Protein AF-0000000077125081 (afdb_homodimer)

Foldseek 3Di:
DVLLVLLLVLLQPPPDAFEEEELCLLDPLSLVLQQVLLVVVSHAYEYEAAAPVSVVVRPNPSVHHYDHLVPDDQLVLLVLLCVLCVVVPDDSVNSVVQCSRSLLVSLSCCLVVVGFEYEDELPDDPCSNVVSLCSRQNFDVLADKAWKKWWDDDPAIAMFPRAPDFAADFLSNLLRRQVQVCCCVCVLSVDFQAEAEAEDPAFPPNDDDDLQVRSVSSVVVNVVDDDDPRYHYDDDHHQCLQAPVVNVCVRPVVPPRDHHHRYYYYRGNVCRNVVVVCCVPPVPIDIAFRFITRTNGGYGYDYSPDGSVNSNSVSSSNSSRSVD/DVLLVLLLVLLQVPPDAFEEEELCLLDPLSLVLQQVLLVVVSHAYEYEAAAPVSVVVRPPPSVHHYDHLVPDDQLVLLVLLCVLCVVVPDDSVNSVVVCSRSLLVSLSCCLVVVGFEYEDELPDDPCVNVVSLCSRQNFDVLADKAWKKWWDDDPAIAMFPRAPDFAADFLSNLLRRQVQVCCCVCVLSVDFQAEAEAEDPAFPPNDDDDLQVRSVSSVVVNVVDDDDPRYDYDDDHHQCLQADVVNVCVRPVVPPRDHHHRYYYYRGNVCRNVVVVCCVPPVPIDIAFRFMTRTNGGYGYDYSPDGSVNSNSVVSSNSSRSVD

Secondary structure (DSSP, 8-state):
-HHHHHHHHHHHTSSS--EEEES-TTSHHHHHHHHHHHHHTSSEEEEEESSHHHHHTS--TT--EEEEGGGS--HHHHHHHHHHHGGGT--HHHHHHHHTSHHHHHHHHHHTTSSSEEEEESSS-HHHHHHHHHHHT-BPTT---EEEEEEEETTEEEEEESSSS-SS--HHHHHHHHHHHHIIIIIIS---SEEEEEE-S-STTSS-SHHHHHHHHHHHHHHTSPP-TTEEEEEEE-HHHHH-HHHHHHH-TT---SS---EEE-SSHHHHHHHHHHHHHTS-PEEEEEEEESBSS-EEEE-TT--HHHHHHHHHHHHHGGG-/-HHHHHHHHHHHTSSS--EEEES-TTSHHHHHHHHHHHHHTSSEEEEEESSHHHHHTS--TT--EEEEGGGS--HHHHHHHHHHHGGGT--HHHHHHHHTSHHHHHHHHHHTTSSSEEEEESSS-HHHHHHHHHHHT-BPTT---EEEEEEEETTEEEEEE-SSS-SS--HHHHHHHHHHHHIIIIIIS---SEEEEEE-S-STTSS-SHHHHHHHHHHHHHHTSPP-TTEEEEEEE-HHHHH-HHHHHHH-TT---SS---EEE-SSHHHHHHHHHHHHHTS-PEEEEEEEESBSS-EEEE-TT--HHHHHHHHHHHHHGGG-

InterPro domains:
  IPR002505 Phosphate acetyl/butaryl transferase [PF01515] (3-319)
  IPR012147 Phosphate acetyl/butyryltransferase [PIRSF000428] (3-323)
  IPR042112 Phosphate acetyltransferase, domain 2 [G3DSA:3.40.50.10750] (139-297)
  IPR042113 Phosphate acetyltransferase, domain 1 [G3DSA:3.40.50.10950] (17-321)
  IPR050500 Phosphate Acetyltransferase/Butyryltransferase [PTHR43356] (6-323)

pLDDT: mean 96.45, std 3.6, range [67.06, 99.0]

Solvent-accessible surface area (backbone atoms only — not comparable to full-atom values): 32937 Å² total; per-residue (Å²): 109,75,63,57,54,50,42,50,53,53,35,60,64,39,97,59,70,44,33,36,28,35,25,48,40,76,36,68,56,50,45,51,26,47,40,50,44,38,65,69,63,52,40,43,46,35,33,30,24,65,35,70,69,47,47,69,70,50,85,63,84,59,68,63,45,70,45,40,50,78,81,49,87,55,60,71,46,13,51,50,47,20,70,67,30,38,93,77,68,46,44,63,70,55,19,47,55,44,38,66,34,43,55,34,32,33,31,43,41,27,66,72,65,77,28,48,14,27,41,32,39,45,83,46,50,62,67,57,38,47,50,29,36,51,67,60,45,25,51,27,90,95,48,53,64,36,26,36,32,41,32,35,43,94,94,44,70,35,35,41,24,30,42,75,63,48,59,70,54,49,32,69,52,44,21,39,50,52,50,45,50,50,46,43,41,39,71,56,68,61,45,67,80,38,29,35,30,34,34,34,70,21,34,71,71,73,48,80,52,70,70,50,52,32,38,38,50,10,42,58,54,35,68,74,43,93,81,53,96,47,48,47,76,50,47,30,26,24,54,55,40,40,58,31,68,73,51,18,51,70,58,34,64,85,62,77,72,82,72,50,44,36,31,41,36,42,66,25,19,49,31,18,29,39,35,56,36,44,36,38,76,58,40,58,27,48,78,50,65,55,37,53,41,33,46,56,52,33,53,33,55,42,51,65,78,60,48,48,66,53,53,44,51,48,50,44,52,39,48,39,48,48,79,109,110,74,64,57,53,51,40,49,53,53,34,59,63,39,96,59,68,45,34,34,28,34,26,50,39,75,36,66,57,50,46,52,26,48,42,51,44,40,69,69,63,51,40,43,46,35,34,29,22,67,35,69,68,48,48,68,71,50,86,63,83,66,67,65,47,71,46,40,49,76,81,49,87,54,60,68,47,14,50,51,47,21,69,67,31,39,91,75,67,45,43,61,70,54,19,48,56,46,39,66,34,42,56,34,32,33,30,42,41,28,67,71,66,76,30,48,16,26,42,32,38,44,83,48,52,63,68,57,40,46,51,31,37,51,67,59,46,24,50,27,90,93,48,52,65,37,26,36,32,41,33,36,43,93,93,43,70,34,34,40,26,30,41,74,63,47,59,70,53,50,31,69,51,44,20,39,51,52,49,46,51,50,46,45,42,39,70,56,68,60,45,66,80,39,29,34,31,34,34,34,69,22,34,70,71,72,47,80,52,70,69,50,51,31,38,37,49,8,42,58,53,36,69,74,44,92,79,54,97,47,48,47,75,48,46,29,28,25,55,56,40,39,57,29,67,73,50,18,50,71,57,32,61,85,61,75,74,81,74,50,45,37,31,42,34,40,68,26,19,50,30,19,30,40,36,55,36,43,37,37,75,58,41,59,27,48,76,52,68,55,38,54,43,32,46,57,51,34,52,34,54,40,52,65,78,59,50,50,66,54,53,44,50,50,49,45,52,36,50,39,49,49,78,109

Radius of gyration: 28.59 Å; Cα contacts (8 Å, |Δi|>4): 1425; chains: 2; bounding box: 49×90×66 Å

Structure (mmCIF, N/CA/C/O backbone):
data_AF-0000000077125081-model_v1
#
loop_
_entity.id
_entity.type
_entity.pdbx_description
1 polymer Phosphotransacetylase
#
loop_
_atom_site.group_PDB
_atom_site.id
_atom_site.type_symbol
_atom_site.label_atom_id
_atom_site.label_alt_id
_atom_site.label_comp_id
_atom_site.label_asym_id
_atom_site.label_entity_id
_atom_site.label_seq_id
_atom_site.pdbx_PDB_ins_code
_atom_site.Cartn_x
_atom_site.Cartn_y
_atom_site.Cartn_z
_atom_site.occupancy
_atom_site.B_iso_or_equiv
_atom_site.auth_seq_id
_atom_site.auth_comp_id
_atom_site.auth_asym_id
_atom_site.auth_atom_id
_atom_site.pdbx_PDB_model_num
ATOM 1 N N . MET A 1 1 ? -0.798 -8.477 -24.281 1 67.88 1 MET A N 1
ATOM 2 C CA . MET A 1 1 ? 0.284 -8.148 -23.359 1 67.88 1 MET A CA 1
ATOM 3 C C . MET A 1 1 ? 1.618 -8.68 -23.875 1 67.88 1 MET A C 1
ATOM 5 O O . MET A 1 1 ? 1.716 -9.836 -24.281 1 67.88 1 MET A O 1
ATOM 9 N N . LYS A 1 2 ? 2.584 -7.832 -23.938 1 82.75 2 LYS A N 1
ATOM 10 C CA . LYS A 1 2 ? 3.891 -8.133 -24.516 1 82.75 2 LYS A CA 1
ATOM 11 C C . LYS A 1 2 ? 4.574 -9.281 -23.766 1 82.75 2 LYS A C 1
ATOM 13 O O . LYS A 1 2 ? 5.152 -10.172 -24.375 1 82.75 2 LYS A O 1
ATOM 18 N N . ILE A 1 3 ? 4.281 -9.398 -22.516 1 90.31 3 ILE A N 1
ATOM 19 C CA . ILE A 1 3 ? 5.012 -10.375 -21.719 1 90.31 3 ILE A CA 1
ATOM 20 C C . ILE A 1 3 ? 4.461 -11.773 -21.984 1 90.31 3 ILE A C 1
ATOM 22 O O . ILE A 1 3 ? 5.215 -12.75 -22.016 1 90.31 3 ILE A O 1
ATOM 26 N N . ILE A 1 4 ? 3.184 -11.867 -22.203 1 92.44 4 ILE A N 1
ATOM 27 C CA . ILE A 1 4 ? 2.588 -13.18 -22.438 1 92.44 4 ILE A CA 1
ATOM 28 C C . ILE A 1 4 ? 3.039 -13.727 -23.781 1 92.44 4 ILE A C 1
ATOM 30 O O . ILE A 1 4 ? 3.25 -14.93 -23.938 1 92.44 4 ILE A O 1
ATOM 34 N N . GLN A 1 5 ? 3.207 -12.797 -24.688 1 93.81 5 GLN A N 1
ATOM 35 C CA . GLN A 1 5 ? 3.721 -13.227 -25.984 1 93.81 5 GLN A CA 1
ATOM 36 C C . GLN A 1 5 ? 5.141 -13.766 -25.875 1 93.81 5 GLN A C 1
ATOM 38 O O . GLN A 1 5 ? 5.48 -14.773 -26.484 1 93.81 5 GLN A O 1
ATOM 43 N N . ASN A 1 6 ? 5.867 -13.07 -25.125 1 94.5 6 ASN A N 1
ATOM 44 C CA . ASN A 1 6 ? 7.227 -13.547 -24.875 1 94.5 6 ASN A CA 1
ATOM 45 C C . ASN A 1 6 ? 7.23 -14.891 -24.156 1 94.5 6 ASN A C 1
ATOM 47 O O . ASN A 1 6 ? 8.047 -15.758 -24.453 1 94.5 6 ASN A O 1
ATOM 51 N N . ILE A 1 7 ? 6.348 -15.031 -23.234 1 96 7 ILE A N 1
ATOM 52 C CA . ILE A 1 7 ? 6.238 -16.266 -22.469 1 96 7 ILE A CA 1
ATOM 53 C C . ILE A 1 7 ? 5.859 -17.422 -23.406 1 96 7 ILE A C 1
ATOM 55 O O . ILE A 1 7 ? 6.438 -18.5 -23.328 1 96 7 ILE A O 1
ATOM 59 N N . LYS A 1 8 ? 4.945 -17.172 -24.297 1 96.06 8 LYS A N 1
ATOM 60 C CA . LYS A 1 8 ? 4.551 -18.188 -25.266 1 96.06 8 LYS A CA 1
ATOM 61 C C . LYS A 1 8 ? 5.734 -18.609 -26.125 1 96.06 8 LYS A C 1
ATOM 63 O O . LYS A 1 8 ? 5.91 -19.797 -26.406 1 96.06 8 LYS A O 1
ATOM 68 N N . LYS A 1 9 ? 6.48 -17.609 -26.5 1 96.06 9 LYS A N 1
ATOM 69 C CA . LYS A 1 9 ? 7.676 -17.906 -27.281 1 96.06 9 LYS A CA 1
ATOM 70 C C . LYS A 1 9 ? 8.656 -18.781 -26.5 1 96.06 9 LYS A C 1
ATOM 72 O O . LYS A 1 9 ? 9.219 -19.734 -27.031 1 96.06 9 LYS A O 1
ATOM 77 N N . ASP A 1 10 ? 8.844 -18.438 -25.266 1 96.19 10 ASP A N 1
ATOM 78 C CA . ASP A 1 10 ? 9.75 -19.188 -24.406 1 96.19 10 ASP A CA 1
ATOM 79 C C . ASP A 1 10 ? 9.234 -20.609 -24.172 1 96.19 10 ASP A C 1
ATOM 81 O O . ASP A 1 10 ? 10.016 -21.562 -24.125 1 96.19 10 ASP A O 1
ATOM 85 N N . VAL A 1 11 ? 7.945 -20.75 -23.984 1 96.88 11 VAL A N 1
ATOM 86 C CA . VAL A 1 11 ? 7.332 -22.062 -23.797 1 96.88 11 VAL A CA 1
ATOM 87 C C . VAL A 1 11 ? 7.57 -22.922 -25.047 1 96.88 11 VAL A C 1
ATOM 89 O O . VAL A 1 11 ? 7.883 -24.109 -24.938 1 96.88 11 VAL A O 1
ATOM 92 N N . SER A 1 12 ? 7.434 -22.281 -26.188 1 95.38 12 SER A N 1
ATOM 93 C CA . SER A 1 12 ? 7.629 -23 -27.453 1 95.38 12 SER A CA 1
ATOM 94 C C . SER A 1 12 ? 9.07 -23.469 -27.594 1 95.38 12 SER A C 1
ATOM 96 O O . SER A 1 12 ? 9.352 -24.406 -28.359 1 95.38 12 SER A O 1
ATOM 98 N N . SER A 1 13 ? 9.875 -22.828 -26.875 1 94.62 13 SER A N 1
ATOM 99 C CA . SER A 1 13 ? 11.297 -23.141 -26.984 1 94.62 13 SER A CA 1
ATOM 100 C C . SER A 1 13 ? 11.742 -24.125 -25.922 1 94.62 13 SER A C 1
ATOM 102 O O . SER A 1 13 ? 12.93 -24.422 -25.797 1 94.62 13 SER A O 1
ATOM 104 N N . LEU A 1 14 ? 10.648 -24.469 -25.344 1 92 14 LEU A N 1
ATOM 105 C CA . LEU A 1 14 ? 10.969 -25.516 -24.375 1 92 14 LEU A CA 1
ATOM 106 C C . LEU A 1 14 ? 11.328 -26.812 -25.078 1 92 14 LEU A C 1
ATOM 108 O O . LEU A 1 14 ? 10.812 -27.109 -26.172 1 92 14 LEU A O 1
ATOM 112 N N . GLY A 1 15 ? 12.336 -27.547 -24.828 1 92.44 15 GLY A N 1
ATOM 113 C CA . GLY A 1 15 ? 12.75 -28.828 -25.375 1 92.44 15 GLY A CA 1
ATOM 114 C C . GLY A 1 15 ? 11.734 -29.938 -25.156 1 92.44 15 GLY A C 1
ATOM 115 O O . GLY A 1 15 ? 11.953 -31.078 -25.547 1 92.44 15 GLY A O 1
ATOM 116 N N . TYR A 1 16 ? 10.586 -29.656 -24.562 1 93.62 16 TYR A N 1
ATOM 117 C CA . TYR A 1 16 ? 9.469 -30.562 -24.297 1 93.62 16 TYR A CA 1
ATOM 118 C C . TYR A 1 16 ? 8.156 -29.797 -24.25 1 93.62 16 TYR A C 1
ATOM 120 O O . TYR A 1 16 ? 8.148 -28.562 -24.219 1 93.62 16 TYR A O 1
ATOM 128 N N . LYS A 1 17 ? 7.035 -30.453 -24.375 1 96.25 17 LYS A N 1
ATOM 129 C CA . LYS A 1 17 ? 5.703 -29.859 -24.281 1 96.25 17 LYS A CA 1
ATOM 130 C C . LYS A 1 17 ? 5.059 -30.172 -22.938 1 96.25 17 LYS A C 1
ATOM 132 O O . LYS A 1 17 ? 4.598 -31.281 -22.703 1 96.25 17 LYS A O 1
ATOM 137 N N . PRO A 1 18 ? 4.949 -29.172 -22.031 1 96.81 18 PRO A N 1
ATOM 138 C CA . PRO A 1 18 ? 4.387 -29.453 -20.703 1 96.81 18 PRO A CA 1
ATOM 139 C C . PRO A 1 18 ? 2.883 -29.719 -20.75 1 96.81 18 PRO A C 1
ATOM 141 O O . PRO A 1 18 ? 2.17 -29.141 -21.562 1 96.81 18 PRO A O 1
ATOM 144 N N . THR A 1 19 ? 2.461 -30.578 -19.859 1 97.94 19 THR A N 1
ATOM 145 C CA . THR A 1 19 ? 1.035 -30.797 -19.656 1 97.94 19 THR A CA 1
ATOM 146 C C . THR A 1 19 ? 0.557 -30.125 -18.375 1 97.94 19 THR A C 1
ATOM 148 O O . THR A 1 19 ? 1.103 -30.375 -17.297 1 97.94 19 THR A O 1
ATOM 151 N N . ILE A 1 20 ? -0.449 -29.281 -18.484 1 98.56 20 ILE A N 1
ATOM 152 C CA . ILE A 1 20 ? -1.004 -28.547 -17.359 1 98.56 20 ILE A CA 1
ATOM 153 C C . ILE A 1 20 ? -2.375 -29.125 -17 1 98.56 20 ILE A C 1
ATOM 155 O O . ILE A 1 20 ? -3.234 -29.281 -17.875 1 98.56 20 ILE A O 1
ATOM 159 N N . VAL A 1 21 ? -2.627 -29.344 -15.734 1 98.88 21 VAL A N 1
ATOM 160 C CA . VAL A 1 21 ? -3.895 -29.891 -15.258 1 98.88 21 VAL A CA 1
ATOM 161 C C . VAL A 1 21 ? -4.848 -28.75 -14.906 1 98.88 21 VAL A C 1
ATOM 163 O O . VAL A 1 21 ? -4.469 -27.812 -14.195 1 98.88 21 VAL A O 1
ATOM 166 N N . TYR A 1 22 ? -5.988 -28.797 -15.422 1 98.75 22 TYR A N 1
ATOM 167 C CA . TYR A 1 22 ? -7.07 -27.891 -15.047 1 98.75 22 TYR A CA 1
ATOM 168 C C . TYR A 1 22 ? -8.031 -28.562 -14.078 1 98.75 22 TYR A C 1
ATOM 170 O O . TYR A 1 22 ? -8.719 -29.531 -14.445 1 98.75 22 TYR A O 1
ATOM 178 N N . ALA A 1 23 ? -8.18 -28.031 -12.898 1 98.62 23 ALA A N 1
ATOM 179 C CA . ALA A 1 23 ? -8.836 -28.75 -11.805 1 98.62 23 ALA A CA 1
ATOM 180 C C . ALA A 1 23 ? -10.359 -28.656 -11.922 1 98.62 23 ALA A C 1
ATOM 182 O O . ALA A 1 23 ? -11.078 -29.469 -11.359 1 98.62 23 ALA A O 1
ATOM 183 N N . GLU A 1 24 ? -10.852 -27.672 -12.688 1 98.62 24 GLU A N 1
ATOM 184 C CA . GLU A 1 24 ? -12.258 -27.297 -12.562 1 98.62 24 GLU A CA 1
ATOM 185 C C . GLU A 1 24 ? -12.984 -27.422 -13.898 1 98.62 24 GLU A C 1
ATOM 187 O O . GLU A 1 24 ? -13.594 -26.453 -14.375 1 98.62 24 GLU A O 1
ATOM 192 N N . GLY A 1 25 ? -13.148 -28.625 -14.359 1 98.38 25 GLY A N 1
ATOM 193 C CA . GLY A 1 25 ? -13.641 -28.922 -15.695 1 98.38 25 GLY A CA 1
ATOM 194 C C . GLY A 1 25 ? -15.109 -28.594 -15.867 1 98.38 25 GLY A C 1
ATOM 195 O O . GLY A 1 25 ? -15.609 -28.531 -17 1 98.38 25 GLY A O 1
ATOM 196 N N . TRP A 1 26 ? -15.836 -28.391 -14.836 1 98 26 TRP A N 1
ATOM 197 C CA . TRP A 1 26 ? -17.266 -28.109 -14.93 1 98 26 TRP A CA 1
ATOM 198 C C . TRP A 1 26 ? -17.5 -26.625 -15.195 1 98 26 TRP A C 1
ATOM 200 O O . TRP A 1 26 ? -18.625 -26.219 -15.492 1 98 26 TRP A O 1
ATOM 210 N N . ASN A 1 27 ? -16.484 -25.844 -15.164 1 97.88 27 ASN A N 1
ATOM 211 C CA . ASN A 1 27 ? -16.578 -24.422 -15.453 1 97.88 27 ASN A CA 1
ATOM 212 C C . ASN A 1 27 ? -16.422 -24.125 -16.938 1 97.88 27 ASN A C 1
ATOM 214 O O . ASN A 1 27 ? -15.445 -24.547 -17.562 1 97.88 27 ASN A O 1
ATOM 218 N N . LYS A 1 28 ? -17.281 -23.281 -17.469 1 97.62 28 LYS A N 1
ATOM 219 C CA . LYS A 1 28 ? -17.312 -23.031 -18.906 1 97.62 28 LYS A CA 1
ATOM 220 C C . LYS A 1 28 ? -16.062 -22.266 -19.359 1 97.62 28 LYS A C 1
ATOM 222 O O . LYS A 1 28 ? -15.555 -22.5 -20.453 1 97.62 28 LYS A O 1
ATOM 227 N N . THR A 1 29 ? -15.633 -21.375 -18.562 1 97.62 29 THR A N 1
ATOM 228 C CA . THR A 1 29 ? -14.43 -20.609 -18.906 1 97.62 29 THR A CA 1
ATOM 229 C C . THR A 1 29 ? -13.211 -21.516 -18.953 1 97.62 29 THR A C 1
ATOM 231 O O . THR A 1 29 ? -12.352 -21.375 -19.828 1 97.62 29 THR A O 1
ATOM 234 N N . ILE A 1 30 ? -13.18 -22.453 -18.047 1 98.25 30 ILE A N 1
ATOM 235 C CA . ILE A 1 30 ? -12.086 -23.422 -18 1 98.25 30 ILE A CA 1
ATOM 236 C C . ILE A 1 30 ? -12.125 -24.297 -19.266 1 98.25 30 ILE A C 1
ATOM 238 O O . ILE A 1 30 ? -11.086 -24.562 -19.859 1 98.25 30 ILE A O 1
ATOM 242 N N . GLN A 1 31 ? -13.289 -24.688 -19.625 1 98.44 31 GLN A N 1
ATOM 243 C CA . GLN A 1 31 ? -13.461 -25.5 -20.828 1 98.44 31 GLN A CA 1
ATOM 244 C C . GLN A 1 31 ? -13 -24.766 -22.078 1 98.44 31 GLN A C 1
ATOM 246 O O . GLN A 1 31 ? -12.289 -25.312 -22.906 1 98.44 31 GLN A O 1
ATOM 251 N N . GLU A 1 32 ? -13.391 -23.547 -22.141 1 98.12 32 GLU A N 1
ATOM 252 C CA . GLU A 1 32 ? -13.008 -22.719 -23.281 1 98.12 32 GLU A CA 1
ATOM 253 C C . GLU A 1 32 ? -11.5 -22.516 -23.328 1 98.12 32 GLU A C 1
ATOM 255 O O . GLU A 1 32 ? -10.891 -22.578 -24.391 1 98.12 32 GLU A O 1
ATOM 260 N N . ALA A 1 33 ? -10.945 -22.25 -22.188 1 98.12 33 ALA A N 1
ATOM 261 C CA . ALA A 1 33 ? -9.508 -22.031 -22.094 1 98.12 33 ALA A CA 1
ATOM 262 C C . ALA A 1 33 ? -8.742 -23.297 -22.484 1 98.12 33 ALA A C 1
ATOM 264 O O . ALA A 1 33 ? -7.734 -23.219 -23.203 1 98.12 33 ALA A O 1
ATOM 265 N N . ALA A 1 34 ? -9.195 -24.438 -22.031 1 98.44 34 ALA A N 1
ATOM 266 C CA . ALA A 1 34 ? -8.555 -25.703 -22.359 1 98.44 34 ALA A CA 1
ATOM 267 C C . ALA A 1 34 ? -8.539 -25.938 -23.859 1 98.44 34 ALA A C 1
ATOM 269 O O . ALA A 1 34 ? -7.523 -26.359 -24.422 1 98.44 34 ALA A O 1
ATOM 270 N N . THR A 1 35 ? -9.656 -25.625 -24.453 1 98.19 35 THR A N 1
ATOM 271 C CA . THR A 1 35 ? -9.781 -25.781 -25.906 1 98.19 35 THR A CA 1
ATOM 272 C C . THR A 1 35 ? -8.82 -24.844 -26.641 1 98.19 35 THR A C 1
ATOM 274 O O . THR A 1 35 ? -8.125 -25.266 -27.562 1 98.19 35 THR A O 1
ATOM 277 N N . GLN A 1 36 ? -8.773 -23.672 -26.203 1 97.94 36 GLN A N 1
ATOM 278 C CA . GLN A 1 36 ? -7.922 -22.672 -26.844 1 97.94 36 GLN A CA 1
ATOM 279 C C . GLN A 1 36 ? -6.445 -23.047 -26.703 1 97.94 36 GLN A C 1
ATOM 281 O O . GLN A 1 36 ? -5.688 -22.984 -27.672 1 97.94 36 GLN A O 1
ATOM 286 N N . VAL A 1 37 ? -6.043 -23.359 -25.531 1 98.06 37 VAL A N 1
ATOM 287 C CA . VAL A 1 37 ? -4.652 -23.688 -25.266 1 98.06 37 VAL A CA 1
ATOM 288 C C . VAL A 1 37 ? -4.254 -24.922 -26.078 1 98.06 37 VAL A C 1
ATOM 290 O O . VAL A 1 37 ? -3.176 -24.953 -26.688 1 98.06 37 VAL A O 1
ATOM 293 N N . LYS A 1 38 ? -5.121 -25.922 -26.125 1 97.81 38 LYS A N 1
ATOM 294 C CA . LYS A 1 38 ? -4.871 -27.125 -26.906 1 97.81 38 LYS A CA 1
ATOM 295 C C . LYS A 1 38 ? -4.703 -26.797 -28.391 1 97.81 38 LYS A C 1
ATOM 297 O O . LYS A 1 38 ? -3.814 -27.328 -29.047 1 97.81 38 LYS A O 1
ATOM 302 N N . ASN A 1 39 ? -5.504 -25.922 -28.844 1 97.19 39 ASN A N 1
ATOM 303 C CA . ASN A 1 39 ? -5.473 -25.547 -30.25 1 97.19 39 ASN A CA 1
ATOM 304 C C . ASN A 1 39 ? -4.184 -24.812 -30.609 1 97.19 39 ASN A C 1
ATOM 306 O O . ASN A 1 39 ? -3.674 -24.938 -31.719 1 97.19 39 ASN A O 1
ATOM 310 N N . GLU A 1 40 ? -3.672 -24.031 -29.703 1 95.94 40 GLU A N 1
ATOM 311 C CA . GLU A 1 40 ? -2.426 -23.297 -29.938 1 95.94 40 GLU A CA 1
ATOM 312 C C . GLU A 1 40 ? -1.235 -24.25 -29.969 1 95.94 40 GLU A C 1
ATOM 314 O O . GLU A 1 40 ? -0.188 -23.922 -30.531 1 95.94 40 GLU A O 1
ATOM 319 N N . ASN A 1 41 ? -1.36 -25.406 -29.312 1 96 41 ASN A N 1
ATOM 320 C CA . ASN A 1 41 ? -0.483 -26.578 -29.422 1 96 41 ASN A CA 1
ATOM 321 C C . ASN A 1 41 ? 0.912 -26.266 -28.875 1 96 41 ASN A C 1
ATOM 323 O O . ASN A 1 41 ? 1.902 -26.812 -29.359 1 96 41 ASN A O 1
ATOM 327 N N . LEU A 1 42 ? 1.071 -25.344 -27.922 1 96.69 42 LEU A N 1
ATOM 328 C CA . LEU A 1 42 ? 2.324 -25.078 -27.219 1 96.69 42 LEU A CA 1
ATOM 329 C C . LEU A 1 42 ? 2.389 -25.844 -25.906 1 96.69 42 LEU A C 1
ATOM 331 O O . LEU A 1 42 ? 3.479 -26.172 -25.422 1 96.69 42 LEU A O 1
ATOM 335 N N . VAL A 1 43 ? 1.237 -26.047 -25.312 1 97 43 VAL A N 1
ATOM 336 C CA . VAL A 1 43 ? 1.058 -26.719 -24.031 1 97 43 VAL A CA 1
ATOM 337 C C . VAL A 1 43 ? -0.055 -27.766 -24.141 1 97 43 VAL A C 1
ATOM 339 O O . VAL A 1 43 ? -1.048 -27.547 -24.844 1 97 43 VAL A O 1
ATOM 342 N N . ASP A 1 44 ? 0.125 -28.906 -23.578 1 97.5 44 ASP A N 1
ATOM 343 C CA . ASP A 1 44 ? -0.975 -29.859 -23.453 1 97.5 44 ASP A CA 1
ATOM 344 C C . ASP A 1 44 ? -1.777 -29.609 -22.188 1 97.5 44 ASP A C 1
ATOM 346 O O . ASP A 1 44 ? -1.268 -29.016 -21.219 1 97.5 44 ASP A O 1
ATOM 350 N N . VAL A 1 45 ? -3.078 -30.062 -22.25 1 98.25 45 VAL A N 1
ATOM 351 C CA . VAL A 1 45 ? -3.955 -29.812 -21.109 1 98.25 45 VAL A CA 1
ATOM 352 C C . VAL A 1 45 ? -4.703 -31.094 -20.75 1 98.25 45 VAL A C 1
ATOM 354 O O . VAL A 1 45 ? -5.082 -31.875 -21.625 1 98.25 45 VAL A O 1
ATOM 357 N N . VAL A 1 46 ? -4.828 -31.375 -19.5 1 98.69 46 VAL A N 1
ATOM 358 C CA . VAL A 1 46 ? -5.746 -32.375 -18.969 1 98.69 46 VAL A CA 1
ATOM 359 C C . VAL A 1 46 ? -6.797 -31.719 -18.094 1 98.69 46 VAL A C 1
ATOM 361 O O . VAL A 1 46 ? -6.461 -30.922 -17.203 1 98.69 46 VAL A O 1
ATOM 364 N N . VAL A 1 47 ? -8.031 -32 -18.328 1 98.81 47 VAL A N 1
ATOM 365 C CA . VAL A 1 47 ? -9.117 -31.359 -17.594 1 98.81 47 VAL A CA 1
ATOM 366 C C . VAL A 1 47 ? -9.797 -32.375 -16.688 1 98.81 47 VAL A C 1
ATOM 368 O O . VAL A 1 47 ? -10.18 -33.469 -17.141 1 98.81 47 VAL A O 1
ATOM 371 N N . ILE A 1 48 ? -9.977 -32 -15.438 1 98.81 48 ILE A N 1
ATOM 372 C CA . ILE A 1 48 ? -10.633 -32.875 -14.469 1 98.81 48 ILE A CA 1
ATOM 373 C C . ILE A 1 48 ? -12.133 -32.594 -14.445 1 98.81 48 ILE A C 1
ATOM 375 O O . ILE A 1 48 ? -12.539 -31.438 -14.305 1 98.81 48 ILE A O 1
ATOM 379 N N . PHE A 1 49 ? -12.836 -33.594 -14.633 1 98.81 49 PHE A N 1
ATOM 380 C CA . PHE A 1 49 ? -14.281 -33.531 -14.43 1 98.81 49 PHE A CA 1
ATOM 381 C C . PHE A 1 49 ? -14.688 -34.406 -13.242 1 98.81 49 PHE A C 1
ATOM 383 O O . PHE A 1 49 ? -14.055 -35.438 -12.961 1 98.81 49 PHE A O 1
ATOM 390 N N . ARG A 1 50 ? -15.75 -34.062 -12.5 1 98.25 50 ARG A N 1
ATOM 391 C CA . ARG A 1 50 ? -16.234 -34.844 -11.359 1 98.25 50 ARG A CA 1
ATOM 392 C C . ARG A 1 50 ? -17.094 -36 -11.812 1 98.25 50 ARG A C 1
ATOM 394 O O . ARG A 1 50 ? -17 -37.125 -11.273 1 98.25 50 ARG A O 1
ATOM 401 N N . THR A 1 51 ? -17.891 -35.656 -12.875 1 98.56 51 THR A N 1
ATOM 402 C CA . THR A 1 51 ? -18.844 -36.656 -13.344 1 98.56 51 THR A CA 1
ATOM 403 C C . THR A 1 51 ? -18.812 -36.781 -14.867 1 98.56 51 THR A C 1
ATOM 405 O O . THR A 1 51 ? -18.344 -35.875 -15.547 1 98.56 51 THR A O 1
ATOM 408 N N . GLN A 1 52 ? -19.359 -37.969 -15.281 1 97.81 52 GLN A N 1
ATOM 409 C CA . GLN A 1 52 ? -19.469 -38.188 -16.719 1 97.81 52 GLN A CA 1
ATOM 410 C C . GLN A 1 52 ? -20.422 -37.156 -17.344 1 97.81 52 GLN A C 1
ATOM 412 O O . GLN A 1 52 ? -20.219 -36.719 -18.484 1 97.81 52 GLN A O 1
ATOM 417 N N . GLU A 1 53 ? -21.406 -36.781 -16.641 1 97.88 53 GLU A N 1
ATOM 418 C CA . GLU A 1 53 ? -22.391 -35.781 -17.109 1 97.88 53 GLU A CA 1
ATOM 419 C C . GLU A 1 53 ? -21.734 -34.438 -17.406 1 97.88 53 GLU A C 1
ATOM 421 O O . GLU A 1 53 ? -22.031 -33.812 -18.406 1 97.88 53 GLU A O 1
ATOM 426 N N . GLU A 1 54 ? -20.797 -34.031 -16.469 1 97.81 54 GLU A N 1
ATOM 427 C CA . GLU A 1 54 ? -20.062 -32.812 -16.703 1 97.81 54 GLU A CA 1
ATOM 428 C C . GLU A 1 54 ? -19.25 -32.875 -17.984 1 97.81 54 GLU A C 1
ATOM 430 O O . GLU A 1 54 ? -19.203 -31.891 -18.75 1 97.81 54 GLU A O 1
ATOM 435 N N . LEU A 1 55 ? -18.641 -33.969 -18.172 1 97.69 55 LEU A N 1
ATOM 436 C CA . LEU A 1 55 ? -17.828 -34.156 -19.375 1 97.69 55 LEU A CA 1
ATOM 437 C C . LEU A 1 55 ? -18.688 -34.094 -20.625 1 97.69 55 LEU A C 1
ATOM 439 O O . LEU A 1 55 ? -18.281 -33.531 -21.641 1 97.69 55 LEU A O 1
ATOM 443 N N . ASN A 1 56 ? -19.875 -34.719 -20.562 1 96.69 56 ASN A N 1
ATOM 444 C CA . ASN A 1 56 ? -20.766 -34.75 -21.703 1 96.69 56 ASN A CA 1
ATOM 445 C C . ASN A 1 56 ? -21.172 -33.344 -22.141 1 96.69 56 ASN A C 1
ATOM 447 O O . ASN A 1 56 ? -21.484 -33.125 -23.312 1 96.69 56 ASN A O 1
ATOM 451 N N . GLY A 1 57 ? -21.156 -32.438 -21.297 1 96 57 GLY A N 1
ATOM 452 C CA . GLY A 1 57 ? -21.516 -31.062 -21.594 1 96 57 GLY A CA 1
ATOM 453 C C . GLY A 1 57 ? -20.359 -30.266 -22.172 1 96 57 GLY A C 1
ATOM 454 O O . GLY A 1 57 ? -20.531 -29.125 -22.609 1 96 57 GLY A O 1
ATOM 455 N N . PHE A 1 58 ? -19.188 -30.859 -22.172 1 96.62 58 PHE A N 1
ATOM 456 C CA . PHE A 1 58 ? -17.969 -30.234 -22.703 1 96.62 58 PHE A CA 1
ATOM 457 C C . PHE A 1 58 ? -17.828 -30.5 -24.188 1 96.62 58 PHE A C 1
ATOM 459 O O . PHE A 1 58 ? -17.75 -31.656 -24.625 1 96.62 58 PHE A O 1
ATOM 466 N N . ASN A 1 59 ? -17.953 -29.453 -25.031 1 93.12 59 ASN A N 1
ATOM 467 C CA . ASN A 1 59 ? -17.656 -29.578 -26.453 1 93.12 59 ASN A CA 1
ATOM 468 C C . ASN A 1 59 ? -16.156 -29.688 -26.719 1 93.12 59 ASN A C 1
ATOM 470 O O . ASN A 1 59 ? -15.508 -28.688 -27.031 1 93.12 59 ASN A O 1
ATOM 474 N N . ASN A 1 60 ? -15.688 -30.875 -26.703 1 93.06 60 ASN A N 1
ATOM 475 C CA . ASN A 1 60 ? -14.258 -31.156 -26.766 1 93.06 60 ASN A CA 1
ATOM 476 C C . ASN A 1 60 ? -13.773 -31.297 -28.219 1 93.06 60 ASN A C 1
ATOM 478 O O . ASN A 1 60 ? -13.18 -32.312 -28.578 1 93.06 60 ASN A O 1
ATOM 482 N N . THR A 1 61 ? -13.852 -30.219 -28.969 1 90 61 THR A N 1
ATOM 483 C CA . THR A 1 61 ? -13.523 -30.234 -30.391 1 90 61 THR A CA 1
ATOM 484 C C . THR A 1 61 ? -12.008 -30.297 -30.594 1 90 61 THR A C 1
ATOM 486 O O . THR A 1 61 ? -11.531 -30.75 -31.625 1 90 61 THR A O 1
ATOM 489 N N . ALA A 1 62 ? -11.242 -29.969 -29.609 1 93.31 62 ALA A N 1
ATOM 490 C CA . ALA A 1 62 ? -9.789 -29.875 -29.75 1 93.31 62 ALA A CA 1
ATOM 491 C C . ALA A 1 62 ? -9.109 -31.141 -29.234 1 93.31 62 ALA A C 1
ATOM 493 O O . ALA A 1 62 ? -7.883 -31.234 -29.25 1 93.31 62 ALA A O 1
ATOM 494 N N . ASN A 1 63 ? -9.898 -32.156 -28.75 1 95.31 63 ASN A N 1
ATOM 495 C CA . ASN A 1 63 ? -9.383 -33.406 -28.219 1 95.31 63 ASN A CA 1
ATOM 496 C C . ASN A 1 63 ? -8.523 -33.188 -26.984 1 95.31 63 ASN A C 1
ATOM 498 O O . ASN A 1 63 ? -7.398 -33.688 -26.906 1 95.31 63 ASN A O 1
ATOM 502 N N . VAL A 1 64 ? -9.062 -32.438 -26.078 1 97.81 64 VAL A N 1
ATOM 503 C CA . VAL A 1 64 ? -8.43 -32.219 -24.797 1 97.81 64 VAL A CA 1
ATOM 504 C C . VAL A 1 64 ? -8.492 -33.5 -23.953 1 97.81 64 VAL A C 1
ATOM 506 O O . VAL A 1 64 ? -9.523 -34.156 -23.906 1 97.81 64 VAL A O 1
ATOM 509 N N . LYS A 1 65 ? -7.371 -33.906 -23.391 1 98 65 LYS A N 1
ATOM 510 C CA . LYS A 1 65 ? -7.383 -35 -22.453 1 98 65 LYS A CA 1
ATOM 511 C C . LYS A 1 65 ? -8.242 -34.688 -21.234 1 98 65 LYS A C 1
ATOM 513 O O . LYS A 1 65 ? -8.258 -33.562 -20.75 1 98 65 LYS A O 1
ATOM 518 N N . THR A 1 66 ? -8.953 -35.75 -20.734 1 98.38 66 THR A N 1
ATOM 519 C CA . THR A 1 66 ? -9.852 -35.562 -19.609 1 98.38 66 THR A CA 1
ATOM 520 C C . THR A 1 66 ? -9.719 -36.688 -18.609 1 98.38 66 THR A C 1
ATOM 522 O O . THR A 1 66 ? -9.273 -37.781 -18.953 1 98.38 66 THR A O 1
ATOM 525 N N . ILE A 1 67 ? -9.977 -36.406 -17.391 1 98.06 67 ILE A N 1
ATOM 526 C CA . ILE A 1 67 ? -10.133 -37.406 -16.344 1 98.06 67 ILE A CA 1
ATOM 527 C C . ILE A 1 67 ? -11.453 -37.188 -15.602 1 98.06 67 ILE A C 1
ATOM 529 O O . ILE A 1 67 ? -11.805 -36.062 -15.273 1 98.06 67 ILE A O 1
ATOM 533 N N . VAL A 1 68 ? -12.18 -38.281 -15.477 1 98.62 68 VAL A N 1
ATOM 534 C CA . VAL A 1 68 ? -13.445 -38.219 -14.758 1 98.62 68 VAL A CA 1
ATOM 535 C C . VAL A 1 68 ? -13.312 -38.938 -13.422 1 98.62 68 VAL A C 1
ATOM 537 O O . VAL A 1 68 ? -13.109 -40.156 -13.383 1 98.62 68 VAL A O 1
ATOM 540 N N . ILE A 1 69 ? -13.5 -38.25 -12.367 1 98.5 69 ILE A N 1
ATOM 541 C CA . ILE A 1 69 ? -13.234 -38.75 -11.023 1 98.5 69 ILE A CA 1
ATOM 542 C C . ILE A 1 69 ? -14.141 -39.938 -10.734 1 98.5 69 ILE A C 1
ATOM 544 O O . ILE A 1 69 ? -13.672 -41 -10.273 1 98.5 69 ILE A O 1
ATOM 548 N N . GLU A 1 70 ? -15.391 -39.844 -10.992 1 96.88 70 GLU A N 1
ATOM 549 C CA . GLU A 1 70 ? -16.344 -40.875 -10.617 1 96.88 70 GLU A CA 1
ATOM 550 C C . GLU A 1 70 ? -16.062 -42.188 -11.336 1 96.88 70 GLU A C 1
ATOM 552 O O . GLU A 1 70 ? -16.469 -43.25 -10.883 1 96.88 70 GLU A O 1
ATOM 557 N N . ASN A 1 71 ? -15.273 -42.125 -12.453 1 96.31 71 ASN A N 1
ATOM 558 C CA . ASN A 1 71 ? -15.023 -43.312 -13.266 1 96.31 71 ASN A CA 1
ATOM 559 C C . ASN A 1 71 ? -13.562 -43.75 -13.188 1 96.31 71 ASN A C 1
ATOM 561 O O . ASN A 1 71 ? -13.109 -44.594 -13.984 1 96.31 71 ASN A O 1
ATOM 565 N N . SER A 1 72 ? -12.852 -43.188 -12.289 1 97.38 72 SER A N 1
ATOM 566 C CA . SER A 1 72 ? -11.422 -43.469 -12.258 1 97.38 72 SER A CA 1
ATOM 567 C C . SER A 1 72 ? -11.008 -44.156 -10.961 1 97.38 72 SER A C 1
ATOM 569 O O . SER A 1 72 ? -11.586 -43.875 -9.906 1 97.38 72 SER A O 1
ATOM 571 N N . ASP A 1 73 ? -10.086 -45.094 -11.102 1 97.69 73 ASP A N 1
ATOM 572 C CA . ASP A 1 73 ? -9.391 -45.594 -9.93 1 97.69 73 ASP A CA 1
ATOM 573 C C . ASP A 1 73 ? -8.289 -44.656 -9.477 1 97.69 73 ASP A C 1
ATOM 575 O O . ASP A 1 73 ? -7.254 -44.531 -10.133 1 97.69 73 ASP A O 1
ATOM 579 N N . LEU A 1 74 ? -8.555 -44.031 -8.383 1 98.12 74 LEU A N 1
ATOM 580 C CA . LEU A 1 74 ? -7.637 -43 -7.906 1 98.12 74 LEU A CA 1
ATOM 581 C C . LEU A 1 74 ? -6.824 -43.5 -6.719 1 98.12 74 LEU A C 1
ATOM 583 O O . LEU A 1 74 ? -6.316 -42.688 -5.926 1 98.12 74 LEU A O 1
ATOM 587 N N . SER A 1 75 ? -6.719 -44.781 -6.57 1 98.12 75 SER A N 1
ATOM 588 C CA . SER A 1 75 ? -6.051 -45.406 -5.422 1 98.12 75 SER A CA 1
ATOM 589 C C . SER A 1 75 ? -4.59 -44.969 -5.348 1 98.12 75 SER A C 1
ATOM 591 O O . SER A 1 75 ? -4.051 -44.75 -4.258 1 98.12 75 SER A O 1
ATOM 593 N N . GLN A 1 76 ? -3.988 -44.844 -6.477 1 98.12 76 GLN A N 1
ATOM 594 C CA . GLN A 1 76 ? -2.588 -44.438 -6.492 1 98.12 76 GLN A CA 1
ATOM 595 C C . GLN A 1 76 ? -2.412 -43.062 -5.879 1 98.12 76 GLN A C 1
ATOM 597 O O . GLN A 1 76 ? -1.435 -42.812 -5.176 1 98.12 76 GLN A O 1
ATOM 602 N N . TYR A 1 77 ? -3.328 -42.188 -6.141 1 98.62 77 TYR A N 1
ATOM 603 C CA . TYR A 1 77 ? -3.254 -40.844 -5.621 1 98.62 77 TYR A CA 1
ATOM 604 C C . TYR A 1 77 ? -3.611 -40.781 -4.141 1 98.62 77 TYR A C 1
ATOM 606 O O . TYR A 1 77 ? -3.035 -40 -3.379 1 98.62 77 TYR A O 1
ATOM 614 N N . ALA A 1 78 ? -4.562 -41.594 -3.74 1 98.62 78 ALA A N 1
ATOM 615 C CA . ALA A 1 78 ? -4.887 -41.719 -2.32 1 98.62 78 ALA A CA 1
ATOM 616 C C . ALA A 1 78 ? -3.68 -42.219 -1.522 1 98.62 78 ALA A C 1
ATOM 618 O O . ALA A 1 78 ? -3.391 -41.688 -0.444 1 98.62 78 ALA A O 1
ATOM 619 N N . ASN A 1 79 ? -3.041 -43.219 -2.102 1 98.69 79 ASN A N 1
ATOM 620 C CA . ASN A 1 79 ? -1.843 -43.75 -1.459 1 98.69 79 ASN A CA 1
ATOM 621 C C . ASN A 1 79 ? -0.75 -42.688 -1.349 1 98.69 79 ASN A C 1
ATOM 623 O O . ASN A 1 79 ? -0.106 -42.562 -0.305 1 98.69 79 ASN A O 1
ATOM 627 N N . LEU A 1 80 ? -0.564 -41.969 -2.428 1 98.62 80 LEU A N 1
ATOM 628 C CA . LEU A 1 80 ? 0.443 -40.938 -2.443 1 98.62 80 LEU A CA 1
ATOM 629 C C . LEU A 1 80 ? 0.136 -39.875 -1.39 1 98.62 80 LEU A C 1
ATOM 631 O O . LEU A 1 80 ? 1.025 -39.469 -0.643 1 98.62 80 LEU A O 1
ATOM 635 N N . LEU A 1 81 ? -1.087 -39.406 -1.332 1 98.75 81 LEU A N 1
ATOM 636 C CA . LEU A 1 81 ? -1.487 -38.406 -0.356 1 98.75 81 LEU A CA 1
ATOM 637 C C . LEU A 1 81 ? -1.302 -38.938 1.066 1 98.75 81 LEU A C 1
ATOM 639 O O . LEU A 1 81 ? -0.841 -38.188 1.942 1 98.75 81 LEU A O 1
ATOM 643 N N . PHE A 1 82 ? -1.664 -40.125 1.299 1 98.62 82 PHE A N 1
ATOM 644 C CA . PHE A 1 82 ? -1.499 -40.719 2.611 1 98.62 82 PHE A CA 1
ATOM 645 C C . PHE A 1 82 ? -0.032 -40.719 3.025 1 98.62 82 PHE A C 1
ATOM 647 O O . PHE A 1 82 ? 0.304 -40.344 4.145 1 98.62 82 PHE A O 1
ATOM 654 N N . ASP A 1 83 ? 0.782 -41.125 2.129 1 98.44 83 ASP A N 1
ATOM 655 C CA . ASP A 1 83 ? 2.213 -41.188 2.412 1 98.44 83 ASP A CA 1
ATOM 656 C C . ASP A 1 83 ? 2.768 -39.812 2.748 1 98.44 83 ASP A C 1
ATOM 658 O O . ASP A 1 83 ? 3.641 -39.688 3.609 1 98.44 83 ASP A O 1
ATOM 662 N N . LEU A 1 84 ? 2.277 -38.844 2.068 1 97.94 84 LEU A N 1
ATOM 663 C CA . LEU A 1 84 ? 2.758 -37.469 2.244 1 97.94 84 LEU A CA 1
ATOM 664 C C . LEU A 1 84 ? 2.293 -36.906 3.578 1 97.94 84 LEU A C 1
ATOM 666 O O . LEU A 1 84 ? 2.969 -36.062 4.164 1 97.94 84 LEU A O 1
ATOM 670 N N . ARG A 1 85 ? 1.104 -37.406 4.051 1 98.19 85 ARG A N 1
ATOM 671 C CA . ARG A 1 85 ? 0.461 -36.656 5.121 1 98.19 85 ARG A CA 1
ATOM 672 C C . ARG A 1 85 ? 0.23 -37.531 6.348 1 98.19 85 ARG A C 1
ATOM 674 O O . ARG A 1 85 ? -0.239 -37.062 7.383 1 98.19 85 ARG A O 1
ATOM 681 N N . LYS A 1 86 ? 0.59 -38.781 6.289 1 97.12 86 LYS A N 1
ATOM 682 C CA . LYS A 1 86 ? 0.308 -39.719 7.387 1 97.12 86 LYS A CA 1
ATOM 683 C C . LYS A 1 86 ? 0.961 -39.25 8.68 1 97.12 86 LYS A C 1
ATOM 685 O O . LYS A 1 86 ? 0.378 -39.375 9.758 1 97.12 86 LYS A O 1
ATOM 690 N N . GLU A 1 87 ? 2.17 -38.719 8.594 1 97.19 87 GLU A N 1
ATOM 691 C CA . GLU A 1 87 ? 2.869 -38.25 9.789 1 97.19 87 GLU A CA 1
ATOM 692 C C . GLU A 1 87 ? 2.189 -37.031 10.383 1 97.19 87 GLU A C 1
ATOM 694 O O . GLU A 1 87 ? 2.424 -36.688 11.539 1 97.19 87 GLU A O 1
ATOM 699 N N . LYS A 1 88 ? 1.377 -36.438 9.562 1 96.56 88 LYS A N 1
ATOM 700 C CA . LYS A 1 88 ? 0.639 -35.25 10.031 1 96.56 88 LYS A CA 1
ATOM 701 C C . LYS A 1 88 ? -0.77 -35.656 10.477 1 96.56 88 LYS A C 1
ATOM 703 O O . LYS A 1 88 ? -1.613 -34.781 10.711 1 96.56 88 LYS A O 1
ATOM 708 N N . GLY A 1 89 ? -1.072 -36.906 10.477 1 97.12 89 GLY A N 1
ATOM 709 C CA . GLY A 1 89 ? -2.299 -37.344 11.102 1 97.12 89 GLY A CA 1
ATOM 710 C C . GLY A 1 89 ? -3.398 -37.688 10.109 1 97.12 89 GLY A C 1
ATOM 711 O O . GLY A 1 89 ? -4.535 -37.969 10.5 1 97.12 89 GLY A O 1
ATOM 712 N N . LEU A 1 90 ? -3.105 -37.625 8.852 1 98 90 LEU A N 1
ATOM 713 C CA . LEU A 1 90 ? -4.133 -37.969 7.863 1 98 90 LEU A CA 1
ATOM 714 C C . LEU A 1 90 ? -4.375 -39.469 7.793 1 98 90 LEU A C 1
ATOM 716 O O . LEU A 1 90 ? -3.436 -40.25 7.594 1 98 90 LEU A O 1
ATOM 720 N N . SER A 1 91 ? -5.613 -39.844 7.949 1 98.38 91 SER A N 1
ATOM 721 C CA . SER A 1 91 ? -5.957 -41.25 7.809 1 98.38 91 SER A CA 1
ATOM 722 C C . SER A 1 91 ? -6.031 -41.656 6.344 1 98.38 91 SER A C 1
ATOM 724 O O . SER A 1 91 ? -6.191 -40.812 5.465 1 98.38 91 SER A O 1
ATOM 726 N N . TYR A 1 92 ? -5.895 -42.906 6.137 1 98 92 TYR A N 1
ATOM 727 C CA . TYR A 1 92 ? -6.02 -43.406 4.766 1 98 92 TYR A CA 1
ATOM 728 C C . TYR A 1 92 ? -7.418 -43.125 4.215 1 98 92 TYR A C 1
ATOM 730 O O . TYR A 1 92 ? -7.574 -42.781 3.037 1 98 92 TYR A O 1
ATOM 738 N N . GLU A 1 93 ? -8.422 -43.25 5.043 1 98.38 93 GLU A N 1
ATOM 739 C CA . GLU A 1 93 ? -9.797 -42.969 4.637 1 98.38 93 GLU A CA 1
ATOM 740 C C . GLU A 1 93 ? -9.961 -41.531 4.195 1 98.38 93 GLU A C 1
ATOM 742 O O . GLU A 1 93 ? -10.617 -41.25 3.188 1 98.38 93 GLU A O 1
ATOM 747 N N . ASP A 1 94 ? -9.312 -40.688 4.934 1 98.44 94 ASP A N 1
ATOM 748 C CA . ASP A 1 94 ? -9.375 -39.25 4.574 1 98.44 94 ASP A CA 1
ATOM 749 C C . ASP A 1 94 ? -8.602 -39 3.289 1 98.44 94 ASP A C 1
ATOM 751 O O . ASP A 1 94 ? -9.008 -38.156 2.484 1 98.44 94 ASP A O 1
ATOM 755 N N . ALA A 1 95 ? -7.539 -39.688 3.141 1 98.69 95 ALA A N 1
ATOM 756 C CA . ALA A 1 95 ? -6.746 -39.531 1.923 1 98.69 95 ALA A CA 1
ATOM 757 C C . ALA A 1 95 ? -7.547 -39.938 0.693 1 98.69 95 ALA A C 1
ATOM 759 O O . ALA A 1 95 ? -7.461 -39.312 -0.358 1 98.69 95 ALA A O 1
ATOM 760 N N . VAL A 1 96 ? -8.281 -41.031 0.831 1 98.5 96 VAL A N 1
ATOM 761 C CA . VAL A 1 96 ? -9.125 -41.5 -0.259 1 98.5 96 VAL A CA 1
ATOM 762 C C . VAL A 1 96 ? -10.164 -40.438 -0.615 1 98.5 96 VAL A C 1
ATOM 764 O O . VAL A 1 96 ? -10.383 -40.156 -1.793 1 98.5 96 VAL A O 1
ATOM 767 N N . LYS A 1 97 ? -10.711 -39.875 0.36 1 98.38 97 LYS A N 1
ATOM 768 C CA . LYS A 1 97 ? -11.734 -38.844 0.137 1 98.38 97 LYS A CA 1
ATOM 769 C C . LYS A 1 97 ? -11.125 -37.594 -0.502 1 98.38 97 LYS A C 1
ATOM 771 O O . LYS A 1 97 ? -11.672 -37.062 -1.476 1 98.38 97 LYS A O 1
ATOM 776 N N . LEU A 1 98 ? -10.008 -37.188 0.007 1 98.44 98 LEU A N 1
ATOM 777 C CA . LEU A 1 98 ? -9.383 -35.969 -0.446 1 98.44 98 LEU A CA 1
ATOM 778 C C . LEU A 1 98 ? -8.836 -36.125 -1.859 1 98.44 98 LEU A C 1
ATOM 780 O O . LEU A 1 98 ? -8.836 -35.156 -2.639 1 98.44 98 LEU A O 1
ATOM 784 N N . SER A 1 99 ? -8.359 -37.281 -2.176 1 98.44 99 SER A N 1
ATOM 785 C CA . SER A 1 99 ? -7.793 -37.531 -3.496 1 98.44 99 SER A CA 1
ATOM 786 C C . SER A 1 99 ? -8.852 -37.438 -4.586 1 98.44 99 SER A C 1
ATOM 788 O O . SER A 1 99 ? -8.531 -37.281 -5.766 1 98.44 99 SER A O 1
ATOM 790 N N . LYS A 1 100 ? -10.141 -37.438 -4.184 1 98.5 100 LYS A N 1
ATOM 791 C CA . LYS A 1 100 ? -11.25 -37.344 -5.125 1 98.5 100 LYS A CA 1
ATOM 792 C C . LYS A 1 100 ? -11.695 -35.875 -5.297 1 98.5 100 LYS A C 1
ATOM 794 O O . LYS A 1 100 ? -12.57 -35.594 -6.113 1 98.5 100 LYS A O 1
ATOM 799 N N . GLU A 1 101 ? -11.117 -35 -4.5 1 98.69 101 GLU A N 1
ATOM 800 C CA . GLU A 1 101 ? -11.344 -33.562 -4.719 1 98.69 101 GLU A CA 1
ATOM 801 C C . GLU A 1 101 ? -10.477 -33.031 -5.855 1 98.69 101 GLU A C 1
ATOM 803 O O . GLU A 1 101 ? -9.266 -33.25 -5.875 1 98.69 101 GLU A O 1
ATOM 808 N N . PRO A 1 102 ? -11.07 -32.344 -6.82 1 98.81 102 PRO A N 1
ATOM 809 C CA . PRO A 1 102 ? -10.328 -31.938 -8.016 1 98.81 102 PRO A CA 1
ATOM 810 C C . PRO A 1 102 ? -9.078 -31.125 -7.68 1 98.81 102 PRO A C 1
ATOM 812 O O . PRO A 1 102 ? -8.047 -31.281 -8.336 1 98.81 102 PRO A O 1
ATOM 815 N N . ASN A 1 103 ? -9.164 -30.234 -6.691 1 98.62 103 ASN A N 1
ATOM 816 C CA . ASN A 1 103 ? -8.008 -29.422 -6.34 1 98.62 103 ASN A CA 1
ATOM 817 C C . ASN A 1 103 ? -6.863 -30.266 -5.797 1 98.62 103 ASN A C 1
ATOM 819 O O . ASN A 1 103 ? -5.699 -30.031 -6.117 1 98.62 103 ASN A O 1
ATOM 823 N N . TYR A 1 104 ? -7.148 -31.297 -5.027 1 98.81 104 TYR A N 1
ATOM 824 C CA . TYR A 1 104 ? -6.129 -32.219 -4.555 1 98.81 104 TYR A CA 1
ATOM 825 C C . TYR A 1 104 ? -5.645 -33.125 -5.684 1 98.81 104 TYR A C 1
ATOM 827 O O . TYR A 1 104 ? -4.441 -33.344 -5.832 1 98.81 104 TYR A O 1
ATOM 835 N N . LEU A 1 105 ? -6.602 -33.656 -6.445 1 98.88 105 LEU A N 1
ATOM 836 C CA . LEU A 1 105 ? -6.23 -34.531 -7.543 1 98.88 105 LEU A CA 1
ATOM 837 C C . LEU A 1 105 ? -5.27 -33.844 -8.5 1 98.88 105 LEU A C 1
ATOM 839 O O . LEU A 1 105 ? -4.289 -34.438 -8.945 1 98.88 105 LEU A O 1
ATOM 843 N N . ALA A 1 106 ? -5.555 -32.594 -8.812 1 98.81 106 ALA A N 1
ATOM 844 C CA . ALA A 1 106 ? -4.672 -31.859 -9.703 1 98.81 106 ALA A CA 1
ATOM 845 C C . ALA A 1 106 ? -3.252 -31.797 -9.148 1 98.81 106 ALA A C 1
ATOM 847 O O . ALA A 1 106 ? -2.287 -32.062 -9.875 1 98.81 106 ALA A O 1
ATOM 848 N N . CYS A 1 107 ? -3.129 -31.516 -7.891 1 98.81 107 CYS A N 1
ATOM 849 C CA . CYS A 1 107 ? -1.825 -31.422 -7.246 1 98.81 107 CYS A CA 1
ATOM 850 C C . CYS A 1 107 ? -1.142 -32.781 -7.223 1 98.81 107 CYS A C 1
ATOM 852 O O . CYS A 1 107 ? 0.07 -32.875 -7.43 1 98.81 107 CYS A O 1
ATOM 854 N N . LEU A 1 108 ? -1.896 -33.812 -6.957 1 98.88 108 LEU A N 1
ATOM 855 C CA . LEU A 1 108 ? -1.354 -35.156 -6.875 1 98.88 108 LEU A CA 1
ATOM 856 C C . LEU A 1 108 ? -0.857 -35.625 -8.242 1 98.88 108 LEU A C 1
ATOM 858 O O . LEU A 1 108 ? 0.168 -36.312 -8.328 1 98.88 108 LEU A O 1
ATOM 862 N N . MET A 1 109 ? -1.608 -35.25 -9.266 1 98.69 109 MET A N 1
ATOM 863 C CA . MET A 1 109 ? -1.189 -35.594 -10.625 1 98.69 109 MET A CA 1
ATOM 864 C C . MET A 1 109 ? 0.138 -34.906 -10.961 1 98.69 109 MET A C 1
ATOM 866 O O . MET A 1 109 ? 0.968 -35.5 -11.664 1 98.69 109 MET A O 1
ATOM 870 N N . VAL A 1 110 ? 0.344 -33.75 -10.461 1 98.56 110 VAL A N 1
ATOM 871 C CA . VAL A 1 110 ? 1.594 -33.031 -10.664 1 98.56 110 VAL A CA 1
ATOM 872 C C . VAL A 1 110 ? 2.697 -33.656 -9.812 1 98.56 110 VAL A C 1
ATOM 874 O O . VAL A 1 110 ? 3.807 -33.875 -10.297 1 98.56 110 VAL A O 1
ATOM 877 N N . LYS A 1 111 ? 2.391 -33.969 -8.578 1 98.25 111 LYS A N 1
ATOM 878 C CA . LYS A 1 111 ? 3.352 -34.531 -7.637 1 98.25 111 LYS A CA 1
ATOM 879 C C . LYS A 1 111 ? 3.877 -35.875 -8.125 1 98.25 111 LYS A C 1
ATOM 881 O O . LYS A 1 111 ? 5.039 -36.219 -7.895 1 98.25 111 LYS A O 1
ATOM 886 N N . SER A 1 112 ? 3.039 -36.656 -8.805 1 97.19 112 SER A N 1
ATOM 887 C CA . SER A 1 112 ? 3.385 -37.969 -9.289 1 97.19 112 SER A CA 1
ATOM 888 C C . SER A 1 112 ? 4.238 -37.906 -10.547 1 97.19 112 SER A C 1
ATOM 890 O O . SER A 1 112 ? 4.629 -38.938 -11.102 1 97.19 112 SER A O 1
ATOM 892 N N . ASN A 1 113 ? 4.473 -36.688 -11.086 1 94.69 113 ASN A N 1
ATOM 893 C CA . ASN A 1 113 ? 5.273 -36.406 -12.281 1 94.69 113 ASN A CA 1
ATOM 894 C C . ASN A 1 113 ? 4.562 -36.875 -13.547 1 94.69 113 ASN A C 1
ATOM 896 O O . ASN A 1 113 ? 5.203 -37.094 -14.578 1 94.69 113 ASN A O 1
ATOM 900 N N . GLU A 1 114 ? 3.287 -37.031 -13.43 1 91.94 114 GLU A N 1
ATOM 901 C CA . GLU A 1 114 ? 2.496 -37.344 -14.617 1 91.94 114 GLU A CA 1
ATOM 902 C C . GLU A 1 114 ? 2.166 -36.094 -15.414 1 91.94 114 GLU A C 1
ATOM 904 O O . GLU A 1 114 ? 1.92 -36.156 -16.625 1 91.94 114 GLU A O 1
ATOM 909 N N . ASN A 1 115 ? 2.121 -35.094 -14.711 1 94.38 115 ASN A N 1
ATOM 910 C CA . ASN A 1 115 ? 1.862 -33.75 -15.273 1 94.38 115 ASN A CA 1
ATOM 911 C C . ASN A 1 115 ? 2.82 -32.719 -14.711 1 94.38 115 ASN A C 1
ATOM 913 O O . ASN A 1 115 ? 3.432 -32.938 -13.656 1 94.38 115 ASN A O 1
ATOM 917 N N . TRP A 1 116 ? 2.91 -31.641 -15.398 1 96.69 116 TRP A N 1
ATOM 918 C CA . TRP A 1 116 ? 4.02 -30.734 -15.117 1 96.69 116 TRP A CA 1
ATOM 919 C C . TRP A 1 116 ? 3.566 -29.594 -14.219 1 96.69 116 TRP A C 1
ATOM 921 O O . TRP A 1 116 ? 4.387 -28.953 -13.547 1 96.69 116 TRP A O 1
ATOM 931 N N . GLY A 1 117 ? 2.312 -29.25 -14.211 1 98.19 117 GLY A N 1
ATOM 932 C CA . GLY A 1 117 ? 1.748 -28.172 -13.422 1 98.19 117 GLY A CA 1
ATOM 933 C C . GLY A 1 117 ? 0.232 -28.188 -13.383 1 98.19 117 GLY A C 1
ATOM 934 O O . GLY A 1 117 ? -0.402 -29.016 -14.039 1 98.19 117 GLY A O 1
ATOM 935 N N . ALA A 1 118 ? -0.312 -27.281 -12.602 1 98.75 118 ALA A N 1
ATOM 936 C CA . ALA A 1 118 ? -1.768 -27.25 -12.492 1 98.75 118 ALA A CA 1
ATOM 937 C C . ALA A 1 118 ? -2.27 -25.828 -12.273 1 98.75 118 ALA A C 1
ATOM 939 O O . ALA A 1 118 ? -1.528 -24.969 -11.789 1 98.75 118 ALA A O 1
ATOM 940 N N . ILE A 1 119 ? -3.414 -25.594 -12.688 1 98.25 119 ILE A N 1
ATOM 941 C CA . ILE A 1 119 ? -4.121 -24.359 -12.352 1 98.25 119 ILE A CA 1
ATOM 942 C C . ILE A 1 119 ? -5.465 -24.703 -11.711 1 98.25 119 ILE A C 1
ATOM 944 O O . ILE A 1 119 ? -6.105 -25.688 -12.078 1 98.25 119 ILE A O 1
ATOM 948 N N . CYS A 1 120 ? -5.762 -24.016 -10.742 1 97.19 120 CYS A N 1
ATOM 949 C CA . CYS A 1 120 ? -6.992 -24.172 -9.977 1 97.19 120 CYS A CA 1
ATOM 950 C C . CYS A 1 120 ? -7.516 -22.828 -9.508 1 97.19 120 CYS A C 1
ATOM 952 O O . CYS A 1 120 ? -6.75 -21.875 -9.375 1 97.19 120 CYS A O 1
ATOM 954 N N . GLY A 1 121 ? -8.758 -22.875 -9.461 1 91.31 121 GLY A N 1
ATOM 955 C CA . GLY A 1 121 ? -9.43 -21.656 -9.047 1 91.31 121 GLY A CA 1
ATOM 956 C C . GLY A 1 121 ? -10.625 -21.297 -9.914 1 91.31 121 GLY A C 1
ATOM 957 O O . GLY A 1 121 ? -11.047 -22.109 -10.75 1 91.31 121 GLY A O 1
ATOM 958 N N . ILE A 1 122 ? -11.461 -20.203 -9.719 1 90.25 122 ILE A N 1
ATOM 959 C CA . ILE A 1 122 ? -12.75 -19.75 -10.242 1 90.25 122 ILE A CA 1
ATOM 960 C C . ILE A 1 122 ? -13.883 -20.359 -9.422 1 90.25 122 ILE A C 1
ATOM 962 O O . ILE A 1 122 ? -14.805 -19.641 -9.008 1 90.25 122 ILE A O 1
ATOM 966 N N . GLU A 1 123 ? -13.734 -21.75 -9.289 1 95.12 123 GLU A N 1
ATOM 967 C CA . GLU A 1 123 ? -14.758 -22.422 -8.5 1 95.12 123 GLU A CA 1
ATOM 968 C C . GLU A 1 123 ? -14.273 -22.672 -7.07 1 95.12 123 GLU A C 1
ATOM 970 O O . GLU A 1 123 ? -15.078 -22.703 -6.137 1 95.12 123 GLU A O 1
ATOM 975 N N . TYR A 1 124 ? -13 -22.938 -6.906 1 95.12 124 TYR A N 1
ATOM 976 C CA . TYR A 1 124 ? -12.375 -23.094 -5.598 1 95.12 124 TYR A CA 1
ATOM 977 C C . TYR A 1 124 ? -11.906 -21.75 -5.062 1 95.12 124 TYR A C 1
ATOM 979 O O . TYR A 1 124 ? -11.531 -20.859 -5.836 1 95.12 124 TYR A O 1
ATOM 987 N N . THR A 1 125 ? -11.891 -21.609 -3.762 1 89.62 125 THR A N 1
ATOM 988 C CA . THR A 1 125 ? -11.281 -20.438 -3.145 1 89.62 125 THR A CA 1
ATOM 989 C C . THR A 1 125 ? -9.766 -20.531 -3.193 1 89.62 125 THR A C 1
ATOM 991 O O . THR A 1 125 ? -9.203 -21.625 -3.336 1 89.62 125 THR A O 1
ATOM 994 N N . THR A 1 126 ? -9.133 -19.422 -3.074 1 90.25 126 THR A N 1
ATOM 995 C CA . THR A 1 126 ? -7.68 -19.391 -2.982 1 90.25 126 THR A CA 1
ATOM 996 C C . THR A 1 126 ? -7.188 -20.266 -1.834 1 90.25 126 THR A C 1
ATOM 998 O O . THR A 1 126 ? -6.215 -21 -1.983 1 90.25 126 THR A O 1
ATOM 1001 N N . LYS A 1 127 ? -7.875 -20.203 -0.743 1 90.69 127 LYS A N 1
ATOM 1002 C CA . LYS A 1 127 ? -7.527 -21 0.43 1 90.69 127 LYS A CA 1
ATOM 1003 C C . LYS A 1 127 ? -7.543 -22.484 0.105 1 90.69 127 LYS A C 1
ATOM 1005 O O . LYS A 1 127 ? -6.621 -23.219 0.471 1 90.69 127 LYS A O 1
ATOM 1010 N N . ASP A 1 128 ? -8.531 -22.906 -0.602 1 95.19 128 ASP A N 1
ATOM 1011 C CA . ASP A 1 128 ? -8.68 -24.312 -0.938 1 95.19 128 ASP A CA 1
ATOM 1012 C C . ASP A 1 128 ? -7.594 -24.75 -1.921 1 95.19 128 ASP A C 1
ATOM 1014 O O . ASP A 1 128 ? -7.039 -25.844 -1.789 1 95.19 128 ASP A O 1
ATOM 1018 N N . THR A 1 129 ? -7.367 -23.906 -2.902 1 96.75 129 THR A N 1
ATOM 1019 C CA . THR A 1 129 ? -6.34 -24.219 -3.891 1 96.75 129 THR A CA 1
ATOM 1020 C C . THR A 1 129 ? -4.969 -24.312 -3.232 1 96.75 129 THR A C 1
ATOM 1022 O O . THR A 1 129 ? -4.238 -25.281 -3.443 1 96.75 129 THR A O 1
ATOM 1025 N N . LEU A 1 130 ? -4.668 -23.391 -2.412 1 96 130 LEU A N 1
ATOM 1026 C CA . LEU A 1 130 ? -3.332 -23.312 -1.827 1 96 130 LEU A CA 1
ATOM 1027 C C . LEU A 1 130 ? -3.148 -24.375 -0.741 1 96 130 LEU A C 1
ATOM 1029 O O . LEU A 1 130 ? -2.047 -24.891 -0.556 1 96 130 LEU A O 1
ATOM 1033 N N . ARG A 1 131 ? -4.191 -24.656 -0.015 1 96.69 131 ARG A N 1
ATOM 1034 C CA . ARG A 1 131 ? -4.109 -25.734 0.971 1 96.69 131 ARG A CA 1
ATOM 1035 C C . ARG A 1 131 ? -3.682 -27.047 0.32 1 96.69 131 ARG A C 1
ATOM 1037 O O . ARG A 1 131 ? -2.775 -27.719 0.81 1 96.69 131 ARG A O 1
ATOM 1044 N N . ALA A 1 132 ? -4.344 -27.359 -0.759 1 98.25 132 ALA A N 1
ATOM 1045 C CA . ALA A 1 132 ? -3.994 -28.594 -1.477 1 98.25 132 ALA A CA 1
ATOM 1046 C C . ALA A 1 132 ? -2.559 -28.531 -1.991 1 98.25 132 ALA A C 1
ATOM 1048 O O . ALA A 1 132 ? -1.796 -29.484 -1.83 1 98.25 132 ALA A O 1
ATOM 1049 N N . ALA A 1 133 ? -2.201 -27.406 -2.566 1 98.44 133 ALA A N 1
ATOM 1050 C CA . ALA A 1 133 ? -0.866 -27.25 -3.137 1 98.44 133 ALA A CA 1
ATOM 1051 C C . ALA A 1 133 ? 0.209 -27.375 -2.061 1 98.44 133 ALA A C 1
ATOM 1053 O O . ALA A 1 133 ? 1.232 -28.031 -2.273 1 98.44 133 ALA A O 1
ATOM 1054 N N . LEU A 1 134 ? -0.031 -26.812 -0.941 1 97.69 134 LEU A N 1
ATOM 1055 C CA . LEU A 1 134 ? 0.96 -26.797 0.129 1 97.69 134 LEU A CA 1
ATOM 1056 C C . LEU A 1 134 ? 1.069 -28.172 0.789 1 97.69 134 LEU A C 1
ATOM 1058 O O . LEU A 1 134 ? 2.146 -28.562 1.241 1 97.69 134 LEU A O 1
ATOM 1062 N N . GLN A 1 135 ? -0.017 -28.906 0.867 1 97.94 135 GLN A N 1
ATOM 1063 C CA . GLN A 1 135 ? -0.013 -30.219 1.503 1 97.94 135 GLN A CA 1
ATOM 1064 C C . GLN A 1 135 ? 0.588 -31.266 0.581 1 97.94 135 GLN A C 1
ATOM 1066 O O . GLN A 1 135 ? 1.201 -32.25 1.047 1 97.94 135 GLN A O 1
ATOM 1071 N N . VAL A 1 136 ? 0.438 -31.031 -0.72 1 98.62 136 VAL A N 1
ATOM 1072 C CA . VAL A 1 136 ? 0.818 -32.094 -1.663 1 98.62 136 VAL A CA 1
ATOM 1073 C C . VAL A 1 136 ? 2.158 -31.734 -2.309 1 98.62 136 VAL A C 1
ATOM 1075 O O . VAL A 1 136 ? 3.102 -32.531 -2.258 1 98.62 136 VAL A O 1
ATOM 1078 N N . ILE A 1 137 ? 2.273 -30.562 -2.885 1 98.06 137 ILE A N 1
ATOM 1079 C CA . ILE A 1 137 ? 3.455 -30.141 -3.629 1 98.06 137 ILE A CA 1
ATOM 1080 C C . ILE A 1 137 ? 4.523 -29.641 -2.66 1 98.06 137 ILE A C 1
ATOM 1082 O O . ILE A 1 137 ? 5.707 -29.938 -2.816 1 98.06 137 ILE A O 1
ATOM 1086 N N . LYS A 1 138 ? 4.105 -28.875 -1.645 1 97.06 138 LYS A N 1
ATOM 1087 C CA . LYS A 1 138 ? 4.961 -28.281 -0.617 1 97.06 138 LYS A CA 1
ATOM 1088 C C . LYS A 1 138 ? 5.867 -27.203 -1.206 1 97.06 138 LYS A C 1
ATOM 1090 O O . LYS A 1 138 ? 5.918 -27.031 -2.426 1 97.06 138 LYS A O 1
ATOM 1095 N N . ALA A 1 139 ? 6.461 -26.438 -0.355 1 97.06 139 ALA A N 1
ATOM 1096 C CA . ALA A 1 139 ? 7.465 -25.453 -0.758 1 97.06 139 ALA A CA 1
ATOM 1097 C C . ALA A 1 139 ? 8.773 -26.141 -1.155 1 97.06 139 ALA A C 1
ATOM 1099 O O . ALA A 1 139 ? 9.117 -27.188 -0.622 1 97.06 139 ALA A O 1
ATOM 1100 N N . LYS A 1 140 ? 9.453 -25.547 -2.104 1 95.88 140 LYS A N 1
ATOM 1101 C CA . LYS A 1 140 ? 10.836 -25.953 -2.336 1 95.88 140 LYS A CA 1
ATOM 1102 C C . LYS A 1 140 ? 11.656 -25.875 -1.047 1 95.88 140 LYS A C 1
ATOM 1104 O O . LYS A 1 140 ? 11.43 -25 -0.213 1 95.88 140 LYS A O 1
ATOM 1109 N N . LYS A 1 141 ? 12.586 -26.812 -0.88 1 93.62 141 LYS A N 1
ATOM 1110 C CA . LYS A 1 141 ? 13.406 -26.844 0.332 1 93.62 141 LYS A CA 1
ATOM 1111 C C . LYS A 1 141 ? 14.047 -25.484 0.591 1 93.62 141 LYS A C 1
ATOM 1113 O O . LYS A 1 141 ? 14.695 -24.922 -0.295 1 93.62 141 LYS A O 1
ATOM 1118 N N . GLY A 1 142 ? 13.805 -24.969 1.757 1 92.81 142 GLY A N 1
ATOM 1119 C CA . GLY A 1 142 ? 14.406 -23.703 2.166 1 92.81 142 GLY A CA 1
ATOM 1120 C C . GLY A 1 142 ? 13.688 -22.484 1.613 1 92.81 142 GLY A C 1
ATOM 1121 O O . GLY A 1 142 ? 14.141 -21.359 1.793 1 92.81 142 GLY A O 1
ATOM 1122 N N . SER A 1 143 ? 12.625 -22.719 0.979 1 95.44 143 SER A N 1
ATOM 1123 C CA . SER A 1 143 ? 11.883 -21.641 0.337 1 95.44 143 SER A CA 1
ATOM 1124 C C . SER A 1 143 ? 10.586 -21.328 1.089 1 95.44 143 SER A C 1
ATOM 1126 O O . SER A 1 143 ? 10.234 -22.031 2.031 1 95.44 143 SER A O 1
ATOM 1128 N N . ILE A 1 144 ? 9.992 -20.281 0.73 1 97.38 144 ILE A N 1
ATOM 1129 C CA . ILE A 1 144 ? 8.648 -19.922 1.167 1 97.38 144 ILE A CA 1
ATOM 1130 C C . ILE A 1 144 ? 7.727 -19.812 -0.045 1 97.38 144 ILE A C 1
ATOM 1132 O O . ILE A 1 144 ? 8.188 -19.547 -1.158 1 97.38 144 ILE A O 1
ATOM 1136 N N . VAL A 1 145 ? 6.477 -20.109 0.154 1 98.12 145 VAL A N 1
ATOM 1137 C CA . VAL A 1 145 ? 5.516 -19.922 -0.927 1 98.12 145 VAL A CA 1
ATOM 1138 C C . VAL A 1 145 ? 4.934 -18.516 -0.863 1 98.12 145 VAL A C 1
ATOM 1140 O O . VAL A 1 145 ? 4.422 -18.094 0.178 1 98.12 145 VAL A O 1
ATOM 1143 N N . ASN A 1 146 ? 5.105 -17.781 -1.932 1 98.25 146 ASN A N 1
ATOM 1144 C CA . ASN A 1 146 ? 4.57 -16.422 -2.035 1 98.25 146 ASN A CA 1
ATOM 1145 C C . ASN A 1 146 ? 4.02 -16.141 -3.432 1 98.25 146 ASN A C 1
ATOM 1147 O O . ASN A 1 146 ? 4.086 -17 -4.312 1 98.25 146 ASN A O 1
ATOM 1151 N N . SER A 1 147 ? 3.367 -15.047 -3.568 1 97.94 147 SER A N 1
ATOM 1152 C CA . SER A 1 147 ? 2.793 -14.68 -4.859 1 97.94 147 SER A CA 1
ATOM 1153 C C . SER A 1 147 ? 3.576 -13.539 -5.508 1 97.94 147 SER A C 1
ATOM 1155 O O . SER A 1 147 ? 4.273 -12.789 -4.824 1 97.94 147 SER A O 1
ATOM 1157 N N . ILE A 1 148 ? 3.506 -13.461 -6.785 1 98.38 148 ILE A N 1
ATOM 1158 C CA . ILE A 1 148 ? 4.043 -12.352 -7.566 1 98.38 148 ILE A CA 1
ATOM 1159 C C . ILE A 1 148 ? 3.066 -11.984 -8.68 1 98.38 148 ILE A C 1
ATOM 1161 O O . ILE A 1 148 ? 2.389 -12.859 -9.234 1 98.38 148 ILE A O 1
ATOM 1165 N N . MET A 1 149 ? 2.877 -10.719 -8.922 1 97.31 149 MET A N 1
ATOM 1166 C CA . MET A 1 149 ? 2.021 -10.188 -9.977 1 97.31 149 MET A CA 1
ATOM 1167 C C . MET A 1 149 ? 2.855 -9.523 -11.07 1 97.31 149 MET A C 1
ATOM 1169 O O . MET A 1 149 ? 3.801 -8.789 -10.773 1 97.31 149 MET A O 1
ATOM 1173 N N . ILE A 1 150 ? 2.582 -9.859 -12.281 1 96.94 150 ILE A N 1
ATOM 1174 C CA . ILE A 1 150 ? 3.127 -9.117 -13.414 1 96.94 150 ILE A CA 1
ATOM 1175 C C . ILE A 1 150 ? 2.184 -7.98 -13.789 1 96.94 150 ILE A C 1
ATOM 1177 O O . ILE A 1 150 ? 0.986 -8.203 -13.992 1 96.94 150 ILE A O 1
ATOM 1181 N N . LEU A 1 151 ? 2.701 -6.777 -13.859 1 97.19 151 LEU A N 1
ATOM 1182 C CA . LEU A 1 151 ? 1.919 -5.605 -14.234 1 97.19 151 LEU A CA 1
ATOM 1183 C C . LEU A 1 151 ? 2.525 -4.914 -15.453 1 97.19 151 LEU A C 1
ATOM 1185 O O . LEU A 1 151 ? 3.699 -4.535 -15.43 1 97.19 151 LEU A O 1
ATOM 1189 N N . GLU A 1 152 ? 1.661 -4.762 -16.438 1 96.31 152 GLU A N 1
ATOM 1190 C CA . GLU A 1 152 ? 2.182 -4.18 -17.672 1 96.31 152 GLU A CA 1
ATOM 1191 C C . GLU A 1 152 ? 1.372 -2.955 -18.094 1 96.31 152 GLU A C 1
ATOM 1193 O O . GLU A 1 152 ? 0.151 -2.926 -17.922 1 96.31 152 GLU A O 1
ATOM 1198 N N . ARG A 1 153 ? 1.998 -1.944 -18.5 1 95.94 153 ARG A N 1
ATOM 1199 C CA . ARG A 1 153 ? 1.433 -0.75 -19.109 1 95.94 153 ARG A CA 1
ATOM 1200 C C . ARG A 1 153 ? 2.307 -0.263 -20.266 1 95.94 153 ARG A C 1
ATOM 1202 O O . ARG A 1 153 ? 3.461 0.12 -20.062 1 95.94 153 ARG A O 1
ATOM 1209 N N . GLU A 1 154 ? 1.737 -0.298 -21.516 1 91.62 154 GLU A N 1
ATOM 1210 C CA . GLU A 1 154 ? 2.51 0.047 -22.703 1 91.62 154 GLU A CA 1
ATOM 1211 C C . GLU A 1 154 ? 3.797 -0.767 -22.781 1 91.62 154 GLU A C 1
ATOM 1213 O O . GLU A 1 154 ? 3.762 -1.999 -22.75 1 91.62 154 GLU A O 1
ATOM 1218 N N . ASP A 1 155 ? 4.969 -0.16 -22.656 1 87.38 155 ASP A N 1
ATOM 1219 C CA . ASP A 1 155 ? 6.23 -0.876 -22.828 1 87.38 155 ASP A CA 1
ATOM 1220 C C . ASP A 1 155 ? 6.918 -1.099 -21.484 1 87.38 155 ASP A C 1
ATOM 1222 O O . ASP A 1 155 ? 8.078 -1.514 -21.438 1 87.38 155 ASP A O 1
ATOM 1226 N N . LYS A 1 156 ? 6.129 -0.879 -20.469 1 93 156 LYS A N 1
ATOM 1227 C CA . LYS A 1 156 ? 6.719 -1.025 -19.141 1 93 156 LYS A CA 1
ATOM 1228 C C . LYS A 1 156 ? 6.152 -2.246 -18.422 1 93 156 LYS A C 1
ATOM 1230 O O . LYS A 1 156 ? 4.938 -2.441 -18.375 1 93 156 LYS A O 1
ATOM 1235 N N . SER A 1 157 ? 7.027 -3.174 -17.969 1 95.69 157 SER A N 1
ATOM 1236 C CA . SER A 1 157 ? 6.656 -4.312 -17.141 1 95.69 157 SER A CA 1
ATOM 1237 C C . SER A 1 157 ? 7.234 -4.18 -15.727 1 95.69 157 SER A C 1
ATOM 1239 O O . SER A 1 157 ? 8.438 -3.977 -15.562 1 95.69 157 SER A O 1
ATOM 1241 N N . ILE A 1 158 ? 6.352 -4.254 -14.727 1 98.31 158 ILE A N 1
ATOM 1242 C CA . ILE A 1 158 ? 6.824 -4.25 -13.344 1 98.31 158 ILE A CA 1
ATOM 1243 C C . ILE A 1 158 ? 6.262 -5.461 -12.602 1 98.31 158 ILE A C 1
ATOM 1245 O O . ILE A 1 158 ? 5.363 -6.141 -13.109 1 98.31 158 ILE A O 1
ATOM 1249 N N . PHE A 1 159 ? 6.883 -5.758 -11.484 1 98.75 159 PHE A N 1
ATOM 1250 C CA . PHE A 1 159 ? 6.523 -6.926 -10.688 1 98.75 159 PHE A CA 1
ATOM 1251 C C . PHE A 1 159 ? 6.25 -6.535 -9.242 1 98.75 159 PHE A C 1
ATOM 1253 O O . PHE A 1 159 ? 6.934 -5.676 -8.688 1 98.75 159 PHE A O 1
ATOM 1260 N N . ALA A 1 160 ? 5.242 -7.117 -8.641 1 98.88 160 ALA A N 1
ATOM 1261 C CA . ALA A 1 160 ? 4.852 -6.82 -7.27 1 98.88 160 ALA A CA 1
ATOM 1262 C C . ALA A 1 160 ? 4.727 -8.102 -6.445 1 98.88 160 ALA A C 1
ATOM 1264 O O . ALA A 1 160 ? 4.082 -9.062 -6.875 1 98.88 160 ALA A O 1
ATOM 1265 N N . SER A 1 161 ? 5.363 -8.117 -5.277 1 98.88 161 SER A N 1
ATOM 1266 C CA . SER A 1 161 ? 5.336 -9.289 -4.402 1 98.88 161 SER A CA 1
ATOM 1267 C C . SER A 1 161 ? 5.582 -8.891 -2.949 1 98.88 161 SER A C 1
ATOM 1269 O O . SER A 1 161 ? 6.352 -7.969 -2.674 1 98.88 161 SER A O 1
ATOM 1271 N N . ASP A 1 162 ? 4.992 -9.555 -2.039 1 98.5 162 ASP A N 1
ATOM 1272 C CA . ASP A 1 162 ? 3.83 -10.43 -2.102 1 98.5 162 ASP A CA 1
ATOM 1273 C C . ASP A 1 162 ? 2.531 -9.625 -2.123 1 98.5 162 ASP A C 1
ATOM 1275 O O . ASP A 1 162 ? 2.449 -8.555 -1.517 1 98.5 162 ASP A O 1
ATOM 1279 N N . ILE A 1 163 ? 1.626 -10.117 -2.766 1 97.75 163 ILE A N 1
ATOM 1280 C CA . ILE A 1 163 ? 0.408 -9.328 -2.92 1 97.75 163 ILE A CA 1
ATOM 1281 C C . ILE A 1 163 ? -0.807 -10.18 -2.561 1 97.75 163 ILE A C 1
ATOM 1283 O O . ILE A 1 163 ? -1.94 -9.695 -2.584 1 97.75 163 ILE A O 1
ATOM 1287 N N . GLY A 1 164 ? -0.54 -11.422 -2.104 1 95.12 164 GLY A N 1
ATOM 1288 C CA . GLY A 1 164 ? -1.751 -12.219 -1.985 1 95.12 164 GLY A CA 1
ATOM 1289 C C . GLY A 1 164 ? -1.636 -13.328 -0.958 1 95.12 164 GLY A C 1
ATOM 1290 O O . GLY A 1 164 ? -2.641 -13.922 -0.564 1 95.12 164 GLY A O 1
ATOM 1291 N N . LEU A 1 165 ? -0.466 -13.586 -0.421 1 95.81 165 LEU A N 1
ATOM 1292 C CA . LEU A 1 165 ? -0.369 -14.828 0.329 1 95.81 165 LEU A CA 1
ATOM 1293 C C . LEU A 1 165 ? 0.206 -14.586 1.72 1 95.81 165 LEU A C 1
ATOM 1295 O O . LEU A 1 165 ? -0.383 -15 2.721 1 95.81 165 LEU A O 1
ATOM 1299 N N . VAL A 1 166 ? 1.439 -13.992 1.764 1 97.5 166 VAL A N 1
ATOM 1300 C CA . VAL A 1 166 ? 2.135 -13.883 3.041 1 97.5 166 VAL A CA 1
ATOM 1301 C C . VAL A 1 166 ? 1.687 -12.609 3.766 1 97.5 166 VAL A C 1
ATOM 1303 O O . VAL A 1 166 ? 2.023 -11.5 3.35 1 97.5 166 VAL A O 1
ATOM 1306 N N . ILE A 1 167 ? 1.015 -12.758 4.824 1 97.62 167 ILE A N 1
ATOM 1307 C CA . ILE A 1 167 ? 0.301 -11.672 5.477 1 97.62 167 ILE A CA 1
ATOM 1308 C C . ILE A 1 167 ? 1.301 -10.703 6.102 1 97.62 167 ILE A C 1
ATOM 1310 O O . ILE A 1 167 ? 1.279 -9.5 5.809 1 97.62 167 ILE A O 1
ATOM 1314 N N . ASN A 1 168 ? 2.152 -11.125 6.949 1 98.25 168 ASN A N 1
ATOM 1315 C CA . ASN A 1 168 ? 3.18 -10.352 7.641 1 98.25 168 ASN A CA 1
ATOM 1316 C C . ASN A 1 168 ? 4.484 -11.133 7.766 1 98.25 168 ASN A C 1
ATOM 1318 O O . ASN A 1 168 ? 4.781 -11.68 8.828 1 98.25 168 ASN A O 1
ATOM 1322 N N . PRO A 1 169 ? 5.258 -11.125 6.734 1 98.75 169 PRO A N 1
ATOM 1323 C CA . PRO A 1 169 ? 6.473 -11.938 6.734 1 98.75 169 PRO A CA 1
ATOM 1324 C C . PRO A 1 169 ? 7.492 -11.477 7.777 1 98.75 169 PRO A C 1
ATOM 1326 O O . PRO A 1 169 ? 7.625 -10.273 8.031 1 98.75 169 PRO A O 1
ATOM 1329 N N . SER A 1 170 ? 8.164 -12.391 8.414 1 98.69 170 SER A N 1
ATOM 1330 C CA . SER A 1 170 ? 9.359 -12.078 9.188 1 98.69 170 SER A CA 1
ATOM 1331 C C . SER A 1 170 ? 10.492 -11.594 8.281 1 98.69 170 SER A C 1
ATOM 1333 O O . SER A 1 170 ? 10.383 -11.656 7.059 1 98.69 170 SER A O 1
ATOM 1335 N N . ALA A 1 171 ? 11.547 -11.102 8.93 1 98.88 171 ALA A N 1
ATOM 1336 C CA . ALA A 1 171 ? 12.711 -10.695 8.148 1 98.88 171 ALA A CA 1
ATOM 1337 C C . ALA A 1 171 ? 13.25 -11.852 7.316 1 98.88 171 ALA A C 1
ATOM 1339 O O . ALA A 1 171 ? 13.602 -11.672 6.145 1 98.88 171 ALA A O 1
ATOM 1340 N N . GLU A 1 172 ? 13.305 -13.031 7.887 1 98.69 172 GLU A N 1
ATOM 1341 C CA . GLU A 1 172 ? 13.781 -14.219 7.188 1 98.69 172 GLU A CA 1
ATOM 1342 C C . GLU A 1 172 ? 12.875 -14.57 6.012 1 98.69 172 GLU A C 1
ATOM 1344 O O . GLU A 1 172 ? 13.359 -14.844 4.91 1 98.69 172 GLU A O 1
ATOM 1349 N N . GLU A 1 173 ? 11.617 -14.562 6.27 1 98.75 173 GLU A N 1
ATOM 1350 C CA . GLU A 1 173 ? 10.648 -14.859 5.219 1 98.75 173 GLU A CA 1
ATOM 1351 C C . GLU A 1 173 ? 10.719 -13.836 4.09 1 98.75 173 GLU A C 1
ATOM 1353 O O . GLU A 1 173 ? 10.648 -14.188 2.914 1 98.75 173 GLU A O 1
ATOM 1358 N N . LEU A 1 174 ? 10.867 -12.57 4.461 1 98.94 174 LEU A N 1
ATOM 1359 C CA . LEU A 1 174 ? 10.93 -11.5 3.475 1 98.94 174 LEU A CA 1
ATOM 1360 C C . LEU A 1 174 ? 12.156 -11.648 2.586 1 98.94 174 LEU A C 1
ATOM 1362 O O . LEU A 1 174 ? 12.094 -11.398 1.381 1 98.94 174 LEU A O 1
ATOM 1366 N N . SER A 1 175 ? 13.266 -12.062 3.193 1 98.81 175 SER A N 1
ATOM 1367 C CA . SER A 1 175 ? 14.469 -12.32 2.412 1 98.81 175 SER A CA 1
ATOM 1368 C C . SER A 1 175 ? 14.242 -13.438 1.398 1 98.81 175 SER A C 1
ATOM 1370 O O . SER A 1 175 ? 14.711 -13.359 0.262 1 98.81 175 SER A O 1
ATOM 1372 N N . LYS A 1 176 ? 13.516 -14.453 1.771 1 98.62 176 LYS A N 1
ATOM 1373 C CA . LYS A 1 176 ? 13.211 -15.57 0.883 1 98.62 176 LYS A CA 1
ATOM 1374 C C . LYS A 1 176 ? 12.234 -15.156 -0.214 1 98.62 176 LYS A C 1
ATOM 1376 O O . LYS A 1 176 ? 12.312 -15.656 -1.34 1 98.62 176 LYS A O 1
ATOM 1381 N N . ILE A 1 177 ? 11.312 -14.25 0.128 1 98.81 177 ILE A N 1
ATOM 1382 C CA . ILE A 1 177 ? 10.391 -13.719 -0.868 1 98.81 177 ILE A CA 1
ATOM 1383 C C . ILE A 1 177 ? 11.172 -12.984 -1.954 1 98.81 177 ILE A C 1
ATOM 1385 O O . ILE A 1 177 ? 10.914 -13.172 -3.146 1 98.81 177 ILE A O 1
ATOM 1389 N N . VAL A 1 178 ? 12.156 -12.164 -1.553 1 98.88 178 VAL A N 1
ATOM 1390 C CA . VAL A 1 178 ? 13 -11.453 -2.502 1 98.88 178 VAL A CA 1
ATOM 1391 C C . VAL A 1 178 ? 13.727 -12.453 -3.398 1 98.88 178 VAL A C 1
ATOM 1393 O O . VAL A 1 178 ? 13.75 -12.297 -4.621 1 98.88 178 VAL A O 1
ATOM 1396 N N . TYR A 1 179 ? 14.258 -13.461 -2.764 1 98.44 179 TYR A N 1
ATOM 1397 C CA . TYR A 1 179 ? 14.992 -14.484 -3.506 1 98.44 179 TYR A CA 1
ATOM 1398 C C . TYR A 1 179 ? 14.094 -15.164 -4.535 1 98.44 179 TYR A C 1
ATOM 1400 O O . TYR A 1 179 ? 14.484 -15.336 -5.691 1 98.44 179 TYR A O 1
ATOM 1408 N N . ASN A 1 180 ? 12.898 -15.57 -4.125 1 98.25 180 ASN A N 1
ATOM 1409 C CA . ASN A 1 180 ? 11.93 -16.203 -5.016 1 98.25 180 ASN A CA 1
ATOM 1410 C C . ASN A 1 180 ? 11.586 -15.312 -6.203 1 98.25 180 ASN A C 1
ATOM 1412 O O . ASN A 1 180 ? 11.469 -15.789 -7.332 1 98.25 180 ASN A O 1
ATOM 1416 N N . CYS A 1 181 ? 11.398 -14 -5.953 1 98.62 181 CYS A N 1
ATOM 1417 C CA . CYS A 1 181 ? 11.062 -13.047 -7.008 1 98.62 181 CYS A CA 1
ATOM 1418 C C . CYS A 1 181 ? 12.18 -12.961 -8.039 1 98.62 181 CYS A C 1
ATOM 1420 O O . CYS A 1 181 ? 11.93 -13.055 -9.242 1 98.62 181 CYS A O 1
ATOM 1422 N N . VAL A 1 182 ? 13.391 -12.828 -7.523 1 98.31 182 VAL A N 1
ATOM 1423 C CA . VAL A 1 182 ? 14.555 -12.727 -8.398 1 98.31 182 VAL A CA 1
ATOM 1424 C C . VAL A 1 182 ? 14.688 -14 -9.234 1 98.31 182 VAL A C 1
ATOM 1426 O O . VAL A 1 182 ? 14.883 -13.938 -10.445 1 98.31 182 VAL A O 1
ATOM 1429 N N . ASP A 1 183 ? 14.555 -15.133 -8.562 1 97.12 183 ASP A N 1
ATOM 1430 C CA . ASP A 1 183 ? 14.672 -16.422 -9.242 1 97.12 183 ASP A CA 1
ATOM 1431 C C . ASP A 1 183 ? 13.633 -16.547 -10.359 1 97.12 183 ASP A C 1
ATOM 1433 O O . ASP A 1 183 ? 13.969 -16.906 -11.492 1 97.12 183 ASP A O 1
ATOM 1437 N N . PHE A 1 184 ? 12.43 -16.172 -10.141 1 97.88 184 PHE A N 1
ATOM 1438 C CA . PHE A 1 184 ? 11.336 -16.266 -11.109 1 97.88 184 PHE A CA 1
ATOM 1439 C C . PHE A 1 184 ? 11.578 -15.328 -12.289 1 97.88 184 PHE A C 1
ATOM 1441 O O . PHE A 1 184 ? 11.461 -15.742 -13.445 1 97.88 184 PHE A O 1
ATOM 1448 N N . ILE A 1 185 ? 11.961 -14.102 -12 1 98.06 185 ILE A N 1
ATOM 1449 C CA . ILE A 1 185 ? 12.07 -13.07 -13.031 1 98.06 185 ILE A CA 1
ATOM 1450 C C . ILE A 1 185 ? 13.297 -13.344 -13.906 1 98.06 185 ILE A C 1
ATOM 1452 O O . ILE A 1 185 ? 13.219 -13.273 -15.133 1 98.06 185 ILE A O 1
ATOM 1456 N N . VAL A 1 186 ? 14.414 -13.758 -13.25 1 97.25 186 VAL A N 1
ATOM 1457 C CA . VAL A 1 186 ? 15.664 -13.922 -13.992 1 97.25 186 VAL A CA 1
ATOM 1458 C C . VAL A 1 186 ? 15.711 -15.305 -14.633 1 97.25 186 VAL A C 1
ATOM 1460 O O . VAL A 1 186 ? 15.984 -15.43 -15.828 1 97.25 186 VAL A O 1
ATOM 1463 N N . ASN A 1 187 ? 15.375 -16.328 -13.859 1 95.69 187 ASN A N 1
ATOM 1464 C CA . ASN A 1 187 ? 15.602 -17.688 -14.336 1 95.69 187 ASN A CA 1
ATOM 1465 C C . ASN A 1 187 ? 14.391 -18.219 -15.102 1 95.69 187 ASN A C 1
ATOM 1467 O O . ASN A 1 187 ? 14.539 -19 -16.031 1 95.69 187 ASN A O 1
ATOM 1471 N N . THR A 1 188 ? 13.219 -17.812 -14.719 1 96.12 188 THR A N 1
ATOM 1472 C CA . THR A 1 188 ? 12.016 -18.312 -15.383 1 96.12 188 THR A CA 1
ATOM 1473 C C . THR A 1 188 ? 11.641 -17.406 -16.547 1 96.12 188 THR A C 1
ATOM 1475 O O . THR A 1 188 ? 11.477 -17.875 -17.688 1 96.12 188 THR A O 1
ATOM 1478 N N . LEU A 1 189 ? 11.562 -16.078 -16.344 1 96.12 189 LEU A N 1
ATOM 1479 C CA . LEU A 1 189 ? 11.109 -15.164 -17.375 1 96.12 189 LEU A CA 1
ATOM 1480 C C . LEU A 1 189 ? 12.273 -14.703 -18.234 1 96.12 189 LEU A C 1
ATOM 1482 O O . LEU A 1 189 ? 12.07 -14.133 -19.312 1 96.12 189 LEU A O 1
ATOM 1486 N N . LYS A 1 190 ? 13.508 -14.852 -17.75 1 94.81 190 LYS A N 1
ATOM 1487 C CA . LYS A 1 190 ? 14.742 -14.516 -18.469 1 94.81 190 LYS A CA 1
ATOM 1488 C C . LYS A 1 190 ? 14.867 -13.008 -18.672 1 94.81 190 LYS A C 1
ATOM 1490 O O . LYS A 1 190 ? 15.359 -12.555 -19.703 1 94.81 190 LYS A O 1
ATOM 1495 N N . ILE A 1 191 ? 14.359 -12.312 -17.766 1 95.81 191 ILE A N 1
ATOM 1496 C CA . ILE A 1 191 ? 14.508 -10.859 -17.797 1 95.81 191 ILE A CA 1
ATOM 1497 C C . ILE A 1 191 ? 15.773 -10.461 -17.047 1 95.81 191 ILE A C 1
ATOM 1499 O O . ILE A 1 191 ? 15.992 -10.898 -15.914 1 95.81 191 ILE A O 1
ATOM 1503 N N . VAL A 1 192 ? 16.547 -9.625 -17.734 1 95.06 192 VAL A N 1
ATOM 1504 C CA . VAL A 1 192 ? 17.812 -9.211 -17.156 1 95.06 192 VAL A CA 1
ATOM 1505 C C . VAL A 1 192 ? 17.734 -7.754 -16.719 1 95.06 192 VAL A C 1
ATOM 1507 O O . VAL A 1 192 ? 16.719 -7.098 -16.906 1 95.06 192 VAL A O 1
ATOM 1510 N N . ASN A 1 193 ? 18.656 -7.227 -16.016 1 93.81 193 ASN A N 1
ATOM 1511 C CA . ASN A 1 193 ? 18.797 -5.848 -15.562 1 93.81 193 ASN A CA 1
ATOM 1512 C C . ASN A 1 193 ? 17.625 -5.43 -14.68 1 93.81 193 ASN A C 1
ATOM 1514 O O . ASN A 1 193 ? 16.969 -4.422 -14.953 1 93.81 193 ASN A O 1
ATOM 1518 N N . ASN A 1 194 ? 17.422 -6.238 -13.641 1 97.81 194 ASN A N 1
ATOM 1519 C CA . ASN A 1 194 ? 16.312 -5.969 -12.719 1 97.81 194 ASN A CA 1
ATOM 1520 C C . ASN A 1 194 ? 16.781 -5.168 -11.508 1 97.81 194 ASN A C 1
ATOM 1522 O O . ASN A 1 194 ? 17.859 -5.438 -10.953 1 97.81 194 ASN A O 1
ATOM 1526 N N . ASN A 1 195 ? 16.109 -4.109 -11.164 1 98.62 195 ASN A N 1
ATOM 1527 C CA . ASN A 1 195 ? 16.25 -3.414 -9.891 1 98.62 195 ASN A CA 1
ATOM 1528 C C . ASN A 1 195 ? 15.094 -3.752 -8.945 1 98.62 195 ASN A C 1
ATOM 1530 O O . ASN A 1 195 ? 13.938 -3.42 -9.227 1 98.62 195 ASN A O 1
ATOM 1534 N N . VAL A 1 196 ? 15.43 -4.426 -7.828 1 98.81 196 VAL A N 1
ATOM 1535 C CA . VAL A 1 196 ? 14.453 -4.93 -6.867 1 98.81 196 VAL A CA 1
ATOM 1536 C C . VAL A 1 196 ? 14.414 -4.02 -5.645 1 98.81 196 VAL A C 1
ATOM 1538 O O . VAL A 1 196 ? 15.398 -3.9 -4.918 1 98.81 196 VAL A O 1
ATOM 1541 N N . ALA A 1 197 ? 13.273 -3.406 -5.402 1 98.94 197 ALA A N 1
ATOM 1542 C CA . ALA A 1 197 ? 13.094 -2.512 -4.262 1 98.94 197 ALA A CA 1
ATOM 1543 C C . ALA A 1 197 ? 12.391 -3.223 -3.111 1 98.94 197 ALA A C 1
ATOM 1545 O O . ALA A 1 197 ? 11.234 -3.629 -3.24 1 98.94 197 ALA A O 1
ATOM 1546 N N . MET A 1 198 ? 13.086 -3.398 -2.01 1 98.94 198 MET A N 1
ATOM 1547 C CA . MET A 1 198 ? 12.422 -3.791 -0.768 1 98.94 198 MET A CA 1
ATOM 1548 C C . MET A 1 198 ? 11.781 -2.584 -0.088 1 98.94 198 MET A C 1
ATOM 1550 O O . MET A 1 198 ? 12.469 -1.809 0.582 1 98.94 198 MET A O 1
ATOM 1554 N N . LEU A 1 199 ? 10.523 -2.496 -0.167 1 98.94 199 LEU A N 1
ATOM 1555 C CA . LEU A 1 199 ? 9.812 -1.246 0.088 1 98.94 199 LEU A CA 1
ATOM 1556 C C . LEU A 1 199 ? 9.562 -1.06 1.58 1 98.94 199 LEU A C 1
ATOM 1558 O O . LEU A 1 199 ? 9.375 -2.037 2.311 1 98.94 199 LEU A O 1
ATOM 1562 N N . SER A 1 200 ? 9.5 0.118 1.986 1 98.81 200 SER A N 1
ATOM 1563 C CA . SER A 1 200 ? 9.227 0.614 3.332 1 98.81 200 SER A CA 1
ATOM 1564 C C . SER A 1 200 ? 8.789 2.074 3.305 1 98.81 200 SER A C 1
ATOM 1566 O O . SER A 1 200 ? 8.977 2.766 2.303 1 98.81 200 SER A O 1
ATOM 1568 N N . TYR A 1 201 ? 8.18 2.527 4.379 1 97.81 201 TYR A N 1
ATOM 1569 C CA . TYR A 1 201 ? 7.938 3.961 4.5 1 97.81 201 TYR A CA 1
ATOM 1570 C C . TYR A 1 201 ? 9.227 4.703 4.828 1 97.81 201 TYR A C 1
ATOM 1572 O O . TYR A 1 201 ? 9.234 5.934 4.938 1 97.81 201 TYR A O 1
ATOM 1580 N N . SER A 1 202 ? 10.305 4.074 4.891 1 96.88 202 SER A N 1
ATOM 1581 C CA . SER A 1 202 ? 11.625 4.598 5.211 1 96.88 202 SER A CA 1
ATOM 1582 C C . SER A 1 202 ? 12.609 4.367 4.062 1 96.88 202 SER A C 1
ATOM 1584 O O . SER A 1 202 ? 12.508 3.365 3.352 1 96.88 202 SER A O 1
ATOM 1586 N N . THR A 1 203 ? 13.484 5.293 3.85 1 96.81 203 THR A N 1
ATOM 1587 C CA . THR A 1 203 ? 14.641 5.109 2.98 1 96.81 203 THR A CA 1
ATOM 1588 C C . THR A 1 203 ? 15.938 5.27 3.766 1 96.81 203 THR A C 1
ATOM 1590 O O . THR A 1 203 ? 16.219 6.344 4.301 1 96.81 203 THR A O 1
ATOM 1593 N N . ASN A 1 204 ? 16.719 4.211 3.783 1 95.62 204 ASN A N 1
ATOM 1594 C CA . ASN A 1 204 ? 18.078 4.266 4.332 1 95.62 204 ASN A CA 1
ATOM 1595 C C . ASN A 1 204 ? 18.094 4.906 5.719 1 95.62 204 ASN A C 1
ATOM 1597 O O . ASN A 1 204 ? 18.844 5.852 5.965 1 95.62 204 ASN A O 1
ATOM 1601 N N . GLY A 1 205 ? 17.141 4.52 6.574 1 93.38 205 GLY A N 1
ATOM 1602 C CA . GLY A 1 205 ? 17.141 4.914 7.977 1 93.38 205 GLY A CA 1
ATOM 1603 C C . GLY A 1 205 ? 16.391 6.203 8.242 1 93.38 205 GLY A C 1
ATOM 1604 O O . GLY A 1 205 ? 16.469 6.758 9.336 1 93.38 205 GLY A O 1
ATOM 1605 N N . SER A 1 206 ? 15.688 6.742 7.258 1 90.75 206 SER A N 1
ATOM 1606 C CA . SER A 1 206 ? 14.922 7.973 7.449 1 90.75 206 SER A CA 1
ATOM 1607 C C . SER A 1 206 ? 13.812 7.777 8.477 1 90.75 206 SER A C 1
ATOM 1609 O O . SER A 1 206 ? 13.391 8.734 9.133 1 90.75 206 SER A O 1
ATOM 1611 N N . GLY A 1 207 ? 13.258 6.574 8.508 1 92.12 207 GLY A N 1
ATOM 1612 C CA . GLY A 1 207 ? 12.25 6.227 9.492 1 92.12 207 GLY A CA 1
ATOM 1613 C C . GLY A 1 207 ? 12.719 5.172 10.477 1 92.12 207 GLY A C 1
ATOM 1614 O O . GLY A 1 207 ? 13.844 4.688 10.391 1 92.12 207 GLY A O 1
ATOM 1615 N N . ALA A 1 208 ? 11.836 4.922 11.445 1 94.5 208 ALA A N 1
ATOM 1616 C CA . ALA A 1 208 ? 12.148 3.926 12.469 1 94.5 208 ALA A CA 1
ATOM 1617 C C . ALA A 1 208 ? 10.914 3.119 12.844 1 94.5 208 ALA A C 1
ATOM 1619 O O . ALA A 1 208 ? 9.781 3.543 12.586 1 94.5 208 ALA A O 1
ATOM 1620 N N . GLY A 1 209 ? 11.195 1.979 13.438 1 96.5 209 GLY A N 1
ATOM 1621 C CA . GLY A 1 209 ? 10.117 1.101 13.875 1 96.5 209 GLY A CA 1
ATOM 1622 C C . GLY A 1 209 ? 10.328 -0.345 13.469 1 96.5 209 GLY A C 1
ATOM 1623 O O . GLY A 1 209 ? 11.266 -0.659 12.727 1 96.5 209 GLY A O 1
ATOM 1624 N N . GLU A 1 210 ? 9.406 -1.135 13.922 1 97.75 210 GLU A N 1
ATOM 1625 C CA . GLU A 1 210 ? 9.531 -2.576 13.727 1 97.75 210 GLU A CA 1
ATOM 1626 C C . GLU A 1 210 ? 9.531 -2.936 12.242 1 97.75 210 GLU A C 1
ATOM 1628 O O . GLU A 1 210 ? 10.312 -3.779 11.805 1 97.75 210 GLU A O 1
ATOM 1633 N N . SER A 1 211 ? 8.672 -2.367 11.5 1 98.31 211 SER A N 1
ATOM 1634 C CA . SER A 1 211 ? 8.57 -2.697 10.078 1 98.31 211 SER A CA 1
ATOM 1635 C C . SER A 1 211 ? 9.828 -2.281 9.328 1 98.31 211 SER A C 1
ATOM 1637 O O . SER A 1 211 ? 10.289 -2.998 8.438 1 98.31 211 SER A O 1
ATOM 1639 N N . VAL A 1 212 ? 10.383 -1.115 9.648 1 98.5 212 VAL A N 1
ATOM 1640 C CA . VAL A 1 212 ? 11.609 -0.631 9.031 1 98.5 212 VAL A CA 1
ATOM 1641 C C . VAL A 1 212 ? 12.766 -1.58 9.352 1 98.5 212 VAL A C 1
ATOM 1643 O O . VAL A 1 212 ? 13.5 -1.995 8.461 1 98.5 212 VAL A O 1
ATOM 1646 N N . ASP A 1 213 ? 12.859 -1.937 10.641 1 98.69 213 ASP A N 1
ATOM 1647 C CA . ASP A 1 213 ? 13.922 -2.846 11.078 1 98.69 213 ASP A CA 1
ATOM 1648 C C . ASP A 1 213 ? 13.805 -4.199 10.375 1 98.69 213 ASP A C 1
ATOM 1650 O O . ASP A 1 213 ? 14.812 -4.805 10.016 1 98.69 213 ASP A O 1
ATOM 1654 N N . LYS A 1 214 ? 12.586 -4.609 10.211 1 98.81 214 LYS A N 1
ATOM 1655 C CA . LYS A 1 214 ? 12.32 -5.883 9.547 1 98.81 214 LYS A CA 1
ATOM 1656 C C . LYS A 1 214 ? 12.852 -5.875 8.117 1 98.81 214 LYS A C 1
ATOM 1658 O O . LYS A 1 214 ? 13.508 -6.828 7.688 1 98.81 214 LYS A O 1
ATOM 1663 N N . VAL A 1 215 ? 12.602 -4.863 7.375 1 98.94 215 VAL A N 1
ATOM 1664 C CA . VAL A 1 215 ? 13.023 -4.781 5.98 1 98.94 215 VAL A CA 1
ATOM 1665 C C . VAL A 1 215 ? 14.547 -4.68 5.906 1 98.94 215 VAL A C 1
ATOM 1667 O O . VAL A 1 215 ? 15.18 -5.316 5.059 1 98.94 215 VAL A O 1
ATOM 1670 N N . LYS A 1 216 ? 15.141 -3.902 6.801 1 98.75 216 LYS A N 1
ATOM 1671 C CA . LYS A 1 216 ? 16.594 -3.785 6.859 1 98.75 216 LYS A CA 1
ATOM 1672 C C . LYS A 1 216 ? 17.25 -5.141 7.121 1 98.75 216 LYS A C 1
ATOM 1674 O O . LYS A 1 216 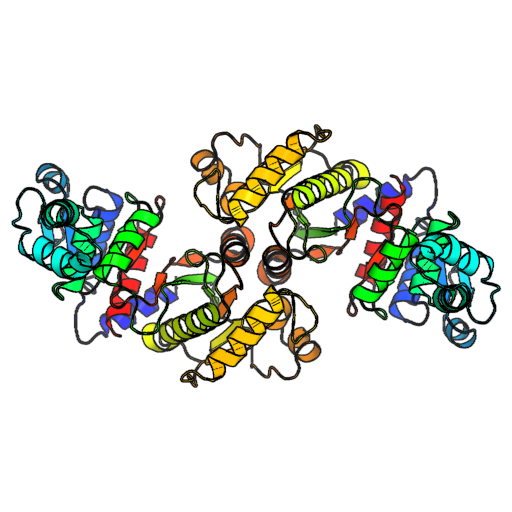? 18.203 -5.516 6.441 1 98.75 216 LYS A O 1
ATOM 1679 N N . GLN A 1 217 ? 16.703 -5.797 8.109 1 98.88 217 GLN A N 1
ATOM 1680 C CA . GLN A 1 217 ? 17.234 -7.113 8.461 1 98.88 217 GLN A CA 1
ATOM 1681 C C . GLN A 1 217 ? 17.062 -8.094 7.309 1 98.88 217 GLN A C 1
ATOM 1683 O O . GLN A 1 217 ? 17.969 -8.898 7.027 1 98.88 217 GLN A O 1
ATOM 1688 N N . ALA A 1 218 ? 15.891 -8.078 6.656 1 98.94 218 ALA A N 1
ATOM 1689 C CA . ALA A 1 218 ? 15.633 -8.953 5.512 1 98.94 218 ALA A CA 1
ATOM 1690 C C . ALA A 1 218 ? 16.656 -8.727 4.406 1 98.94 218 ALA A C 1
ATOM 1692 O O . ALA A 1 218 ? 17.109 -9.68 3.77 1 98.94 218 ALA A O 1
ATOM 1693 N N . PHE A 1 219 ? 17 -7.449 4.145 1 98.81 219 PHE A N 1
ATOM 1694 C CA . PHE A 1 219 ? 17.984 -7.098 3.127 1 98.81 219 PHE A CA 1
ATOM 1695 C C . PHE A 1 219 ? 19.359 -7.68 3.473 1 98.81 219 PHE A C 1
ATOM 1697 O O . PHE A 1 219 ? 20.031 -8.25 2.611 1 98.81 219 PHE A O 1
ATOM 1704 N N . GLU A 1 220 ? 19.703 -7.543 4.738 1 98.75 220 GLU A N 1
ATOM 1705 C CA . GLU A 1 220 ? 20.969 -8.102 5.191 1 98.75 220 GLU A CA 1
ATOM 1706 C C . GLU A 1 220 ? 21 -9.625 5.039 1 98.75 220 GLU A C 1
ATOM 1708 O O . GLU A 1 220 ? 22 -10.195 4.625 1 98.75 220 GLU A O 1
ATOM 1713 N N . LEU A 1 221 ? 19.922 -10.258 5.391 1 98.75 221 LEU A N 1
ATOM 1714 C CA . LEU A 1 221 ? 19.812 -11.703 5.258 1 98.75 221 LEU A CA 1
ATOM 1715 C C . LEU A 1 221 ? 19.875 -12.125 3.791 1 98.75 221 LEU A C 1
ATOM 1717 O O . LEU A 1 221 ? 20.5 -13.133 3.455 1 98.75 221 LEU A O 1
ATOM 1721 N N . TYR A 1 222 ? 19.234 -11.375 2.93 1 98.56 222 TYR A N 1
ATOM 1722 C CA . TYR A 1 222 ? 19.266 -11.672 1.503 1 98.56 222 TYR A CA 1
ATOM 1723 C C . TYR A 1 222 ? 20.688 -11.703 0.97 1 98.56 222 TYR A C 1
ATOM 1725 O O . TYR A 1 222 ? 21.031 -12.547 0.141 1 98.56 222 TYR A O 1
ATOM 1733 N N . LYS A 1 223 ? 21.469 -10.766 1.422 1 97.69 223 LYS A N 1
ATOM 1734 C CA . LYS A 1 223 ? 22.859 -10.641 0.952 1 97.69 223 LYS A CA 1
ATOM 1735 C C . LYS A 1 223 ? 23.656 -11.906 1.242 1 97.69 223 LYS A C 1
ATOM 1737 O O . LYS A 1 223 ? 24.688 -12.156 0.61 1 97.69 223 LYS A O 1
ATOM 1742 N N . THR A 1 224 ? 23.188 -12.68 2.225 1 97.75 224 THR A N 1
ATOM 1743 C CA . THR A 1 224 ? 23.891 -13.906 2.576 1 97.75 224 THR A CA 1
ATOM 1744 C C . THR A 1 224 ? 23.469 -15.055 1.665 1 97.75 224 THR A C 1
ATOM 1746 O O . THR A 1 224 ? 24.109 -16.109 1.659 1 97.75 224 THR A O 1
ATOM 1749 N N . LEU A 1 225 ? 22.406 -14.898 0.925 1 96 225 LEU A N 1
ATOM 1750 C CA . LEU A 1 225 ? 21.953 -15.906 -0.027 1 96 225 LEU A CA 1
ATOM 1751 C C . LEU A 1 225 ? 22.703 -15.797 -1.344 1 96 225 LEU A C 1
ATOM 1753 O O . LEU A 1 225 ? 23.391 -14.797 -1.589 1 96 225 LEU A O 1
ATOM 1757 N N . PRO A 1 226 ? 22.609 -16.859 -2.188 1 94.31 226 PRO A N 1
ATOM 1758 C CA . PRO A 1 226 ? 23.234 -16.75 -3.508 1 94.31 226 PRO A CA 1
ATOM 1759 C C . PRO A 1 226 ? 22.672 -15.586 -4.324 1 94.31 226 PRO A C 1
ATOM 1761 O O . PRO A 1 226 ? 21.469 -15.469 -4.492 1 94.31 226 PRO A O 1
ATOM 1764 N N . GLN A 1 227 ? 23.609 -14.781 -4.801 1 94.38 227 GLN A N 1
ATOM 1765 C CA . GLN A 1 227 ? 23.203 -13.586 -5.543 1 94.38 227 GLN A CA 1
ATOM 1766 C C . GLN A 1 227 ? 23.094 -13.875 -7.035 1 94.38 227 GLN A C 1
ATOM 1768 O O . GLN A 1 227 ? 23.797 -14.742 -7.555 1 94.38 227 GLN A O 1
ATOM 1773 N N . ASN A 1 228 ? 22.188 -13.188 -7.605 1 95.06 228 ASN A N 1
ATOM 1774 C CA . ASN A 1 228 ? 22.047 -13.234 -9.055 1 95.06 228 ASN A CA 1
ATOM 1775 C C . ASN A 1 228 ? 22.562 -11.953 -9.711 1 95.06 228 ASN A C 1
ATOM 1777 O O . ASN A 1 228 ? 22.094 -10.859 -9.406 1 95.06 228 ASN A O 1
ATOM 1781 N N . PRO A 1 229 ? 23.547 -12.039 -10.656 1 95.25 229 PRO A N 1
ATOM 1782 C CA . PRO A 1 229 ? 24.172 -10.852 -11.242 1 95.25 229 PRO A CA 1
ATOM 1783 C C . PRO A 1 229 ? 23.203 -10.039 -12.094 1 95.25 229 PRO A C 1
ATOM 1785 O O . PRO A 1 229 ? 23.5 -8.898 -12.461 1 95.25 229 PRO A O 1
ATOM 1788 N N . HIS A 1 230 ? 22.016 -10.562 -12.406 1 96.75 230 HIS A N 1
ATOM 1789 C CA . HIS A 1 230 ? 21.047 -9.883 -13.266 1 96.75 230 HIS A CA 1
ATOM 1790 C C . HIS A 1 230 ? 19.984 -9.164 -12.438 1 96.75 230 HIS A C 1
ATOM 1792 O O . HIS A 1 230 ? 18.953 -8.758 -12.969 1 96.75 230 HIS A O 1
ATOM 1798 N N . ALA A 1 231 ? 20.266 -9.086 -11.125 1 97.56 231 ALA A N 1
ATOM 1799 C CA . ALA A 1 231 ? 19.328 -8.398 -10.242 1 97.56 231 ALA A CA 1
ATOM 1800 C C . ALA A 1 231 ? 20.062 -7.586 -9.18 1 97.56 231 ALA A C 1
ATOM 1802 O O . ALA A 1 231 ? 20.938 -8.109 -8.492 1 97.56 231 ALA A O 1
ATOM 1803 N N . ASN A 1 232 ? 19.781 -6.336 -9.164 1 97.81 232 ASN A N 1
ATOM 1804 C CA . ASN A 1 232 ? 20.172 -5.496 -8.039 1 97.81 232 ASN A CA 1
ATOM 1805 C C . ASN A 1 232 ? 19.078 -5.395 -6.992 1 97.81 232 ASN A C 1
ATOM 1807 O O . ASN A 1 232 ? 17.906 -5.191 -7.336 1 97.81 232 ASN A O 1
ATOM 1811 N N . VAL A 1 233 ? 19.438 -5.625 -5.758 1 98.31 233 VAL A N 1
ATOM 1812 C CA . VAL A 1 233 ? 18.453 -5.555 -4.684 1 98.31 233 VAL A CA 1
ATOM 1813 C C . VAL A 1 233 ? 18.859 -4.473 -3.686 1 98.31 233 VAL A C 1
ATOM 1815 O O . VAL A 1 233 ? 20.031 -4.324 -3.363 1 98.31 233 VAL A O 1
ATOM 1818 N N . TYR A 1 234 ? 17.891 -3.654 -3.271 1 98.5 234 TYR A N 1
ATOM 1819 C CA . TYR A 1 234 ? 18.156 -2.633 -2.266 1 98.5 234 TYR A CA 1
ATOM 1820 C C . TYR A 1 234 ? 16.969 -2.443 -1.348 1 98.5 234 TYR A C 1
ATOM 1822 O O . TYR A 1 234 ? 15.812 -2.477 -1.799 1 98.5 234 TYR A O 1
ATOM 1830 N N . GLY A 1 235 ? 17.25 -2.254 -0.088 1 98.06 235 GLY A N 1
ATOM 1831 C CA . GLY A 1 235 ? 16.234 -1.933 0.9 1 98.06 235 GLY A CA 1
ATOM 1832 C C . GLY A 1 235 ? 16.812 -1.537 2.246 1 98.06 235 GLY A C 1
ATOM 1833 O O . GLY A 1 235 ? 17.969 -1.853 2.547 1 98.06 235 GLY A O 1
ATOM 1834 N N . GLU A 1 236 ? 16.062 -0.87 3.109 1 98.56 236 GLU A N 1
ATOM 1835 C CA . GLU A 1 236 ? 14.695 -0.427 2.889 1 98.56 236 GLU A CA 1
ATOM 1836 C C . GLU A 1 236 ? 14.656 0.859 2.068 1 98.56 236 GLU A C 1
ATOM 1838 O O . GLU A 1 236 ? 15.531 1.718 2.207 1 98.56 236 GLU A O 1
ATOM 1843 N N . ILE A 1 237 ? 13.672 0.999 1.247 1 98.62 237 ILE A N 1
ATOM 1844 C CA . ILE A 1 237 ? 13.594 2.15 0.355 1 98.62 237 ILE A CA 1
ATOM 1845 C C . ILE A 1 237 ? 12.125 2.52 0.124 1 98.62 237 ILE A C 1
ATOM 1847 O O . ILE A 1 237 ? 11.273 1.643 -0.018 1 98.62 237 ILE A O 1
ATOM 1851 N N . GLN A 1 238 ? 11.82 3.783 0.122 1 98.38 238 GLN A N 1
ATOM 1852 C CA . GLN A 1 238 ? 10.484 4.27 -0.201 1 98.38 238 GLN A CA 1
ATOM 1853 C C . GLN A 1 238 ? 10.203 4.168 -1.697 1 98.38 238 GLN A C 1
ATOM 1855 O O . GLN A 1 238 ? 11.133 4.172 -2.508 1 98.38 238 GLN A O 1
ATOM 1860 N N . PHE A 1 239 ? 8.953 4.129 -2.068 1 98.69 239 PHE A N 1
ATOM 1861 C CA . PHE A 1 239 ? 8.555 3.914 -3.453 1 98.69 239 PHE A CA 1
ATOM 1862 C C . PHE A 1 239 ? 9.094 5.02 -4.352 1 98.69 239 PHE A C 1
ATOM 1864 O O . PHE A 1 239 ? 9.578 4.754 -5.453 1 98.69 239 PHE A O 1
ATOM 1871 N N . ASP A 1 240 ? 9 6.301 -3.939 1 96.75 240 ASP A N 1
ATOM 1872 C CA . ASP A 1 240 ? 9.438 7.418 -4.773 1 96.75 240 ASP A CA 1
ATOM 1873 C C . ASP A 1 240 ? 10.938 7.355 -5.035 1 96.75 240 ASP A C 1
ATOM 1875 O O . ASP A 1 240 ? 11.391 7.586 -6.156 1 96.75 240 ASP A O 1
ATOM 1879 N N . ALA A 1 241 ? 11.734 7.008 -4.031 1 96.75 241 ALA A N 1
ATOM 1880 C CA . ALA A 1 241 ? 13.172 6.84 -4.207 1 96.75 241 ALA A CA 1
ATOM 1881 C C . ALA A 1 241 ? 13.477 5.648 -5.113 1 96.75 241 ALA A C 1
ATOM 1883 O O . ALA A 1 241 ? 14.469 5.656 -5.848 1 96.75 241 ALA A O 1
ATOM 1884 N N . ALA A 1 242 ? 12.648 4.609 -5.086 1 98.44 242 ALA A N 1
ATOM 1885 C CA . ALA A 1 242 ? 12.852 3.408 -5.895 1 98.44 242 ALA A CA 1
ATOM 1886 C C . ALA A 1 242 ? 12.648 3.707 -7.379 1 98.44 242 ALA A C 1
ATOM 1888 O O . ALA A 1 242 ? 13.258 3.062 -8.234 1 98.44 242 ALA A O 1
ATOM 1889 N N . VAL A 1 243 ? 11.797 4.77 -7.711 1 98 243 VAL A N 1
ATOM 1890 C CA . VAL A 1 243 ? 11.406 4.91 -9.109 1 98 243 VAL A CA 1
ATOM 1891 C C . VAL A 1 243 ? 11.859 6.27 -9.641 1 98 243 VAL A C 1
ATOM 1893 O O . VAL A 1 243 ? 11.484 6.672 -10.742 1 98 243 VAL A O 1
ATOM 1896 N N . ASP A 1 244 ? 12.555 7.051 -8.922 1 95.62 244 ASP A N 1
ATOM 1897 C CA . ASP A 1 244 ? 13.062 8.359 -9.32 1 95.62 244 ASP A CA 1
ATOM 1898 C C . ASP A 1 244 ? 14.531 8.516 -8.922 1 95.62 244 ASP A C 1
ATOM 1900 O O . ASP A 1 244 ? 14.844 8.656 -7.734 1 95.62 244 ASP A O 1
ATOM 1904 N N . SER A 1 245 ? 15.398 8.625 -9.898 1 95.31 245 SER A N 1
ATOM 1905 C CA . SER A 1 245 ? 16.844 8.641 -9.656 1 95.31 245 SER A CA 1
ATOM 1906 C C . SER A 1 245 ? 17.266 9.898 -8.906 1 95.31 245 SER A C 1
ATOM 1908 O O . SER A 1 245 ? 18.203 9.859 -8.102 1 95.31 245 SER A O 1
ATOM 1910 N N . LYS A 1 246 ? 16.625 11.016 -9.133 1 91.94 246 LYS A N 1
ATOM 1911 C CA . LYS A 1 246 ? 16.953 12.25 -8.43 1 91.94 246 LYS A CA 1
ATOM 1912 C C . LYS A 1 246 ? 16.656 12.133 -6.941 1 91.94 246 LYS A C 1
ATOM 1914 O O . LYS A 1 246 ? 17.469 12.555 -6.109 1 91.94 246 LYS A O 1
ATOM 1919 N N . ILE A 1 247 ? 15.562 11.523 -6.637 1 92.62 247 ILE A N 1
ATOM 1920 C CA . ILE A 1 247 ? 15.188 11.336 -5.238 1 92.62 247 ILE A CA 1
ATOM 1921 C C . ILE A 1 247 ? 16.094 10.289 -4.594 1 92.62 247 ILE A C 1
ATOM 1923 O O . ILE A 1 247 ? 16.562 10.477 -3.469 1 92.62 247 ILE A O 1
ATOM 1927 N N . ARG A 1 248 ? 16.328 9.211 -5.316 1 95.94 248 ARG A N 1
ATOM 1928 C CA . ARG A 1 248 ? 17.188 8.141 -4.816 1 95.94 248 ARG A CA 1
ATOM 1929 C C . ARG A 1 248 ? 18.578 8.656 -4.473 1 95.94 248 ARG A C 1
ATOM 1931 O O . ARG A 1 248 ? 19.125 8.328 -3.418 1 95.94 248 ARG A O 1
ATOM 1938 N N . SER A 1 249 ? 19.156 9.469 -5.352 1 93.56 249 SER A N 1
ATOM 1939 C CA . SER A 1 249 ? 20.5 9.984 -5.148 1 93.56 249 SER A CA 1
ATOM 1940 C C . SER A 1 249 ? 20.578 10.836 -3.889 1 93.56 249 SER A C 1
ATOM 1942 O O . SER A 1 249 ? 21.625 10.867 -3.215 1 93.56 249 SER A O 1
ATOM 1944 N N . LYS A 1 250 ? 19.547 11.445 -3.551 1 89.81 250 LYS A N 1
ATOM 1945 C CA . LYS A 1 250 ? 19.5 12.297 -2.363 1 89.81 250 LYS A CA 1
ATOM 1946 C C . LYS A 1 250 ? 19.266 11.469 -1.104 1 89.81 250 LYS A C 1
ATOM 1948 O O . LYS A 1 250 ? 19.922 11.688 -0.083 1 89.81 250 LYS A O 1
ATOM 1953 N N . LYS A 1 251 ? 18.375 10.508 -1.182 1 91.88 251 LYS A N 1
ATOM 1954 C CA . LYS A 1 251 ? 17.938 9.789 0.012 1 91.88 251 LYS A CA 1
ATOM 1955 C C . LYS A 1 251 ? 18.812 8.57 0.28 1 91.88 251 LYS A C 1
ATOM 1957 O O . LYS A 1 251 ? 18.938 8.133 1.424 1 91.88 251 LYS A O 1
ATOM 1962 N N . SER A 1 252 ? 19.281 8.023 -0.722 1 94.69 252 SER A N 1
ATOM 1963 C CA . SER A 1 252 ? 20.109 6.82 -0.63 1 94.69 252 SER A CA 1
ATOM 1964 C C . SER A 1 252 ? 21.25 6.852 -1.64 1 94.69 252 SER A C 1
ATOM 1966 O O . SER A 1 252 ? 21.281 6.039 -2.562 1 94.69 252 SER A O 1
ATOM 1968 N N . PRO A 1 253 ? 22.234 7.617 -1.371 1 92.94 253 PRO A N 1
ATOM 1969 C CA . PRO A 1 253 ? 23.328 7.773 -2.332 1 92.94 253 PRO A CA 1
ATOM 1970 C C . PRO A 1 253 ? 24.109 6.48 -2.555 1 92.94 253 PRO A C 1
ATOM 1972 O O . PRO A 1 253 ? 24.766 6.324 -3.586 1 92.94 253 PRO A O 1
ATOM 1975 N N . ASP A 1 254 ? 23.938 5.57 -1.666 1 93.94 254 ASP A N 1
ATOM 1976 C CA . ASP A 1 254 ? 24.672 4.312 -1.779 1 93.94 254 ASP A CA 1
ATOM 1977 C C . ASP A 1 254 ? 23.969 3.348 -2.729 1 93.94 254 ASP A C 1
ATOM 1979 O O . ASP A 1 254 ? 24.562 2.344 -3.145 1 93.94 254 ASP A O 1
ATOM 1983 N N . CYS A 1 255 ? 22.75 3.611 -3.057 1 94.38 255 CYS A N 1
ATOM 1984 C CA . CYS A 1 255 ? 22.047 2.838 -4.078 1 94.38 255 CYS A CA 1
ATOM 1985 C C . CYS A 1 255 ? 22.406 3.34 -5.473 1 94.38 255 CYS A C 1
ATOM 1987 O O . CYS A 1 255 ? 21.891 4.375 -5.91 1 94.38 255 CYS A O 1
ATOM 1989 N N . THR A 1 256 ? 23.109 2.607 -6.203 1 88.88 256 THR A N 1
ATOM 1990 C CA . THR A 1 256 ? 23.719 3.125 -7.426 1 88.88 256 THR A CA 1
ATOM 1991 C C . THR A 1 256 ? 23.062 2.502 -8.656 1 88.88 256 THR A C 1
ATOM 1993 O O . THR A 1 256 ? 23.688 2.42 -9.719 1 88.88 256 THR A O 1
ATOM 1996 N N . TRP A 1 257 ? 21.766 1.953 -8.492 1 91.75 257 TRP A N 1
ATOM 1997 C CA . TRP A 1 257 ? 21.031 1.378 -9.617 1 91.75 257 TRP A CA 1
ATOM 1998 C C . TRP A 1 257 ? 20.953 2.361 -10.781 1 91.75 257 TRP A C 1
ATOM 2000 O O . TRP A 1 257 ? 20.828 3.57 -10.57 1 91.75 257 TRP A O 1
ATOM 2010 N N . SER A 1 258 ? 21.172 1.817 -11.977 1 90.94 258 SER A N 1
ATOM 2011 C CA . SER A 1 258 ? 20.781 2.598 -13.141 1 90.94 258 SER A CA 1
ATOM 2012 C C . SER A 1 258 ? 19.297 2.414 -13.453 1 90.94 258 SER A C 1
ATOM 2014 O O . SER A 1 258 ? 18.797 1.286 -13.492 1 90.94 258 SER A O 1
ATOM 2016 N N . GLY A 1 259 ? 18.578 3.406 -13.562 1 93.5 259 GLY A N 1
ATOM 2017 C CA . GLY A 1 259 ? 17.172 3.318 -13.945 1 93.5 259 GLY A CA 1
ATOM 2018 C C . GLY A 1 259 ? 16.25 3.094 -12.758 1 93.5 259 GLY A C 1
ATOM 2019 O O . GLY A 1 259 ? 16.688 3.115 -11.609 1 93.5 259 GLY A O 1
ATOM 2020 N N . ASP A 1 260 ? 14.992 2.836 -13 1 96.88 260 ASP A N 1
ATOM 2021 C CA . ASP A 1 260 ? 13.953 2.68 -11.992 1 96.88 260 ASP A CA 1
ATOM 2022 C C . ASP A 1 260 ? 13.883 1.237 -11.5 1 96.88 260 ASP A C 1
ATOM 2024 O O . ASP A 1 260 ? 14.289 0.313 -12.203 1 96.88 260 ASP A O 1
ATOM 2028 N N . ALA A 1 261 ? 13.398 1.059 -10.281 1 98.44 261 ALA A N 1
ATOM 2029 C CA . ALA A 1 261 ? 13 -0.282 -9.859 1 98.44 261 ALA A CA 1
ATOM 2030 C C . ALA A 1 261 ? 11.898 -0.835 -10.758 1 98.44 261 ALA A C 1
ATOM 2032 O O . ALA A 1 261 ? 11.008 -0.096 -11.18 1 98.44 261 ALA A O 1
ATOM 2033 N N . ASN A 1 262 ? 12 -2.105 -11.023 1 98.25 262 ASN A N 1
ATOM 2034 C CA . ASN A 1 262 ? 10.922 -2.77 -11.758 1 98.25 262 ASN A CA 1
ATOM 2035 C C . ASN A 1 262 ? 10.328 -3.924 -10.953 1 98.25 262 ASN A C 1
ATOM 2037 O O . ASN A 1 262 ? 9.359 -4.547 -11.391 1 98.25 262 ASN A O 1
ATOM 2041 N N . VAL A 1 263 ? 10.875 -4.234 -9.852 1 98.88 263 VAL A N 1
ATOM 2042 C CA . VAL A 1 263 ? 10.367 -5.25 -8.938 1 98.88 263 VAL A CA 1
ATOM 2043 C C . VAL A 1 263 ? 10.125 -4.629 -7.559 1 98.88 263 VAL A C 1
ATOM 2045 O O . VAL A 1 263 ? 11.047 -4.066 -6.957 1 98.88 263 VAL A O 1
ATOM 2048 N N . PHE A 1 264 ? 8.969 -4.715 -7.078 1 98.94 264 PHE A N 1
ATOM 2049 C CA . PHE A 1 264 ? 8.586 -4.137 -5.793 1 98.94 264 PHE A CA 1
ATOM 2050 C C . PHE A 1 264 ? 8.195 -5.227 -4.805 1 98.94 264 PHE A C 1
ATOM 2052 O O . PHE A 1 264 ? 7.195 -5.922 -5.004 1 98.94 264 PHE A O 1
ATOM 2059 N N . VAL A 1 265 ? 8.961 -5.379 -3.752 1 99 265 VAL A N 1
ATOM 2060 C CA . VAL A 1 265 ? 8.672 -6.328 -2.682 1 99 265 VAL A CA 1
ATOM 2061 C C . VAL A 1 265 ? 8.109 -5.582 -1.472 1 99 265 VAL A C 1
ATOM 2063 O O . VAL A 1 265 ? 8.797 -4.746 -0.876 1 99 265 VAL A O 1
ATOM 2066 N N . PHE A 1 266 ? 6.914 -5.887 -1.104 1 98.94 266 PHE A N 1
ATOM 2067 C CA . PHE A 1 266 ? 6.188 -5.145 -0.078 1 98.94 266 PHE A CA 1
A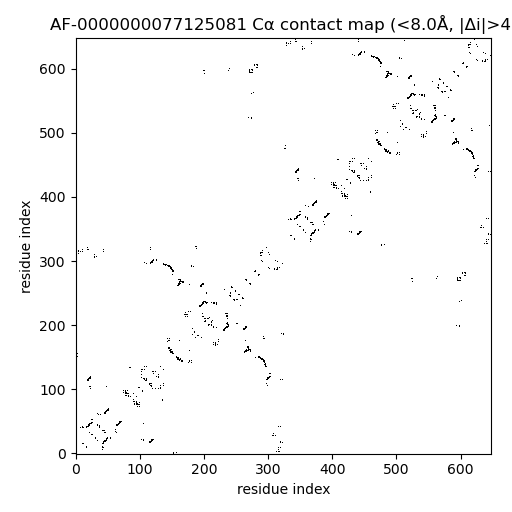TOM 2068 C C . PHE A 1 266 ? 6.461 -5.727 1.304 1 98.94 266 PHE A C 1
ATOM 2070 O O . PHE A 1 266 ? 6.664 -6.934 1.445 1 98.94 266 PHE A O 1
ATOM 2077 N N . PRO A 1 267 ? 6.406 -4.926 2.344 1 98.94 267 PRO A N 1
ATOM 2078 C CA . PRO A 1 267 ? 6.746 -5.371 3.697 1 98.94 267 PRO A CA 1
ATOM 2079 C C . PRO A 1 267 ? 5.629 -6.188 4.348 1 98.94 267 PRO A C 1
ATOM 2081 O O . PRO A 1 267 ? 5.871 -6.891 5.332 1 98.94 267 PRO A O 1
ATOM 2084 N N . ASN A 1 268 ? 4.41 -6.102 3.818 1 98.81 268 ASN A N 1
ATOM 2085 C CA . ASN A 1 268 ? 3.262 -6.852 4.312 1 98.81 268 ASN A CA 1
ATOM 2086 C C . ASN A 1 268 ? 2.137 -6.898 3.283 1 98.81 268 ASN A C 1
ATOM 2088 O O . ASN A 1 268 ? 2.184 -6.191 2.273 1 98.81 268 ASN A O 1
ATOM 2092 N N . LEU A 1 269 ? 1.179 -7.664 3.588 1 98.56 269 LEU A N 1
ATOM 2093 C CA . LEU A 1 269 ? 0.161 -7.977 2.592 1 98.56 269 LEU A CA 1
ATOM 2094 C C . LEU A 1 269 ? -0.748 -6.777 2.346 1 98.56 269 LEU A C 1
ATOM 2096 O O . LEU A 1 269 ? -1.199 -6.559 1.219 1 98.56 269 LEU A O 1
ATOM 2100 N N . ASP A 1 270 ? -1.047 -5.988 3.393 1 98.81 270 ASP A N 1
ATOM 2101 C CA . ASP A 1 270 ? -1.86 -4.789 3.199 1 98.81 270 ASP A CA 1
ATOM 2102 C C . ASP A 1 270 ? -1.236 -3.863 2.158 1 98.81 270 ASP A C 1
ATOM 2104 O O . ASP A 1 270 ? -1.906 -3.443 1.212 1 98.81 270 ASP A O 1
ATOM 2108 N N . ALA A 1 271 ? 0.014 -3.629 2.344 1 98.94 271 ALA A N 1
ATOM 2109 C CA . ALA A 1 271 ? 0.724 -2.744 1.424 1 98.94 271 ALA A CA 1
ATOM 2110 C C . ALA A 1 271 ? 0.74 -3.318 0.01 1 98.94 271 ALA A C 1
ATOM 2112 O O . ALA A 1 271 ? 0.488 -2.602 -0.961 1 98.94 271 ALA A O 1
ATOM 2113 N N . GLY A 1 272 ? 0.986 -4.609 -0.062 1 98.81 272 GLY A N 1
ATOM 2114 C CA . GLY A 1 272 ? 1.056 -5.246 -1.366 1 98.81 272 GLY A CA 1
ATOM 2115 C C . GLY A 1 272 ? -0.277 -5.273 -2.09 1 98.81 272 GLY A C 1
ATOM 2116 O O . GLY A 1 272 ? -0.37 -4.855 -3.246 1 98.81 272 GLY A O 1
ATOM 2117 N N . ASN A 1 273 ? -1.291 -5.754 -1.435 1 98.12 273 ASN A N 1
ATOM 2118 C CA . ASN A 1 273 ? -2.615 -5.906 -2.025 1 98.12 273 ASN A CA 1
ATOM 2119 C C . ASN A 1 273 ? -3.203 -4.559 -2.436 1 98.12 273 ASN A C 1
ATOM 2121 O O . ASN A 1 273 ? -3.689 -4.406 -3.559 1 98.12 273 ASN A O 1
ATOM 2125 N N . ILE A 1 274 ? -3.094 -3.588 -1.54 1 98.81 274 ILE A N 1
ATOM 2126 C CA . ILE A 1 274 ? -3.654 -2.27 -1.815 1 98.81 274 ILE A CA 1
ATOM 2127 C C . ILE A 1 274 ? -2.898 -1.618 -2.971 1 98.81 274 ILE A C 1
ATOM 2129 O O . ILE A 1 274 ? -3.51 -1.076 -3.895 1 98.81 274 ILE A O 1
ATOM 2133 N N . SER A 1 275 ? -1.611 -1.778 -2.963 1 98.88 275 SER A N 1
ATOM 2134 C CA . SER A 1 275 ? -0.771 -1.119 -3.955 1 98.88 275 SER A CA 1
ATOM 2135 C C . SER A 1 275 ? -1.005 -1.695 -5.348 1 98.88 275 SER A C 1
ATOM 2137 O O . SER A 1 275 ? -1.108 -0.95 -6.324 1 98.88 275 SER A O 1
ATOM 2139 N N . TYR A 1 276 ? -1.028 -3.037 -5.477 1 97.69 276 TYR A N 1
ATOM 2140 C CA . TYR A 1 276 ? -1.188 -3.562 -6.828 1 97.69 276 TYR A CA 1
ATOM 2141 C C . TYR A 1 276 ? -2.564 -3.223 -7.387 1 97.69 276 TYR A C 1
ATOM 2143 O O . TYR A 1 276 ? -2.715 -3.004 -8.594 1 97.69 276 TYR A O 1
ATOM 2151 N N . LYS A 1 277 ? -3.539 -3.104 -6.531 1 98.19 277 LYS A N 1
ATOM 2152 C CA . LYS A 1 277 ? -4.875 -2.736 -6.996 1 98.19 277 LYS A CA 1
ATOM 2153 C C . LYS A 1 277 ? -4.934 -1.264 -7.391 1 98.19 277 LYS A C 1
ATOM 2155 O O . LYS A 1 277 ? -5.656 -0.893 -8.312 1 98.19 277 LYS A O 1
ATOM 2160 N N . ILE A 1 278 ? -4.18 -0.401 -6.684 1 98.81 278 ILE A N 1
ATOM 2161 C CA . ILE A 1 278 ? -4.039 0.987 -7.105 1 98.81 278 ILE A CA 1
ATOM 2162 C C . ILE A 1 278 ? -3.379 1.042 -8.484 1 98.81 278 ILE A C 1
ATOM 2164 O O . ILE A 1 278 ? -3.838 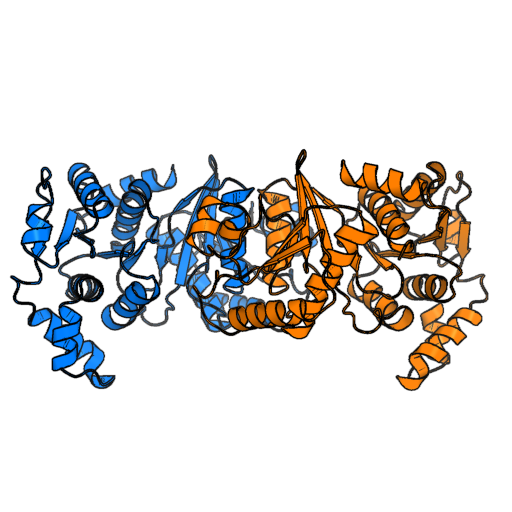1.764 -9.367 1 98.81 278 ILE A O 1
ATOM 2168 N N . LEU A 1 279 ? -2.314 0.272 -8.68 1 98.62 279 LEU A N 1
ATOM 2169 C CA . LEU A 1 279 ? -1.609 0.214 -9.961 1 98.62 279 LEU A CA 1
ATOM 2170 C C . LEU A 1 279 ? -2.551 -0.216 -11.078 1 98.62 279 LEU A C 1
ATOM 2172 O O . LEU A 1 279 ? -2.504 0.336 -12.18 1 98.62 279 LEU A O 1
ATOM 2176 N N . GLN A 1 280 ? -3.41 -1.127 -10.719 1 96.62 280 GLN A N 1
ATOM 2177 C CA . GLN A 1 280 ? -4.363 -1.642 -11.695 1 96.62 280 GLN A CA 1
ATOM 2178 C C . GLN A 1 280 ? -5.461 -0.622 -11.977 1 96.62 280 GLN A C 1
ATOM 2180 O O . GLN A 1 280 ? -5.727 -0.294 -13.141 1 96.62 280 GLN A O 1
ATOM 2185 N N . ARG A 1 281 ? -6.078 -0.045 -10.984 1 97.31 281 ARG A N 1
ATOM 2186 C CA . ARG A 1 281 ? -7.32 0.711 -11.125 1 97.31 281 ARG A CA 1
ATOM 2187 C C . ARG A 1 281 ? -7.035 2.166 -11.484 1 97.31 281 ARG A C 1
ATOM 2189 O O . ARG A 1 281 ? -7.828 2.801 -12.188 1 97.31 281 ARG A O 1
ATOM 2196 N N . TYR A 1 282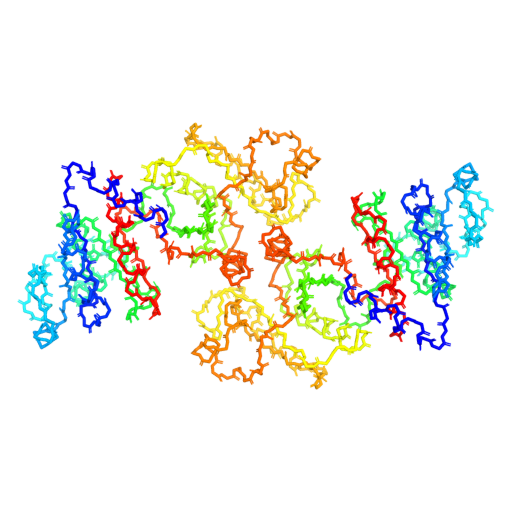 ? -5.906 2.678 -10.953 1 98.06 282 TYR A N 1
ATOM 2197 C CA . TYR A 1 282 ? -5.695 4.113 -11.109 1 98.06 282 TYR A CA 1
ATOM 2198 C C . TYR A 1 282 ? -4.492 4.395 -12.008 1 98.06 282 TYR A C 1
ATOM 2200 O O . TYR A 1 282 ? -4.383 5.477 -12.586 1 98.06 282 TYR A O 1
ATOM 2208 N N . ALA A 1 283 ? -3.518 3.424 -12.102 1 97.81 283 ALA A N 1
ATOM 2209 C CA . ALA A 1 283 ? -2.293 3.719 -12.844 1 97.81 283 ALA A CA 1
ATOM 2210 C C . ALA A 1 283 ? -2.307 3.055 -14.219 1 97.81 283 ALA A C 1
ATOM 2212 O O . ALA A 1 283 ? -1.368 3.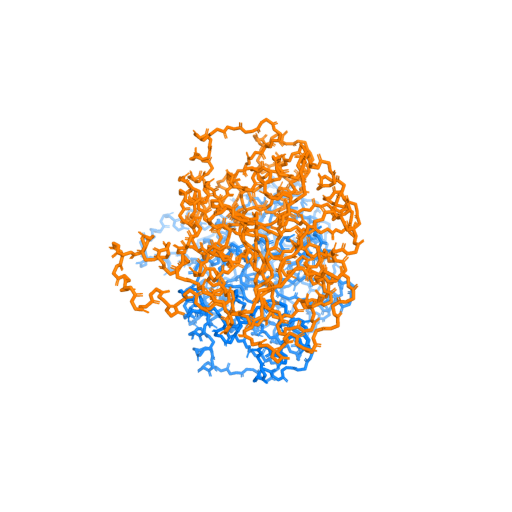211 -15 1 97.81 283 ALA A O 1
ATOM 2213 N N . GLY A 1 284 ? -3.314 2.193 -14.484 1 96.5 284 GLY A N 1
ATOM 2214 C CA . GLY A 1 284 ? -3.521 1.669 -15.82 1 96.5 284 GLY A CA 1
ATOM 2215 C C . GLY A 1 284 ? -2.705 0.422 -16.109 1 96.5 284 GLY A C 1
ATOM 2216 O O . GLY A 1 284 ? -2.574 0.011 -17.266 1 96.5 284 GLY A O 1
ATOM 2217 N N . PHE A 1 285 ? -2.113 -0.17 -15.125 1 97 285 PHE A N 1
ATOM 2218 C CA . PHE A 1 285 ? -1.37 -1.408 -15.328 1 97 285 PHE A CA 1
ATOM 2219 C C . PHE A 1 285 ? -2.318 -2.592 -15.461 1 97 285 PHE A C 1
ATOM 2221 O O . PHE A 1 285 ? -3.299 -2.699 -14.727 1 97 285 PHE A O 1
ATOM 2228 N N . GLU A 1 286 ? -2.049 -3.467 -16.406 1 92.94 286 GLU A N 1
ATOM 2229 C CA . GLU A 1 286 ? -2.789 -4.711 -16.578 1 92.94 286 GLU A CA 1
ATOM 2230 C C . GLU A 1 286 ? -2.113 -5.863 -15.844 1 92.94 286 GLU A C 1
ATOM 2232 O O . GLU A 1 286 ? -0.938 -6.156 -16.078 1 92.94 286 GLU A O 1
ATOM 2237 N N . PRO A 1 287 ? -2.84 -6.52 -15 1 92.38 287 PRO A N 1
ATOM 2238 C CA . PRO A 1 287 ? -2.215 -7.555 -14.172 1 92.38 287 PRO A CA 1
ATOM 2239 C C . PRO A 1 287 ? -2.26 -8.938 -14.828 1 92.38 287 PRO A C 1
ATOM 2241 O O . PRO A 1 287 ? -3.217 -9.258 -15.539 1 92.38 287 PRO A O 1
ATOM 2244 N N . THR A 1 288 ? -1.255 -9.75 -14.664 1 92.12 288 THR A N 1
ATOM 2245 C CA . THR A 1 288 ? -1.204 -11.188 -14.891 1 92.12 288 THR A CA 1
ATOM 2246 C C . THR A 1 288 ? -0.813 -11.93 -13.609 1 92.12 288 THR A C 1
ATOM 2248 O O . THR A 1 288 ? 0.304 -11.773 -13.109 1 92.12 288 THR A O 1
ATOM 2251 N N . GLY A 1 289 ? -1.685 -12.719 -13.078 1 92 289 GLY A N 1
ATOM 2252 C CA . GLY A 1 289 ? -1.493 -13.406 -11.812 1 92 289 GLY A CA 1
ATOM 2253 C C . GLY A 1 289 ? -2.723 -13.375 -10.922 1 92 289 GLY A C 1
ATOM 2254 O O . GLY A 1 289 ? -3.838 -13.172 -11.406 1 92 289 GLY A O 1
ATOM 2255 N N . PRO A 1 290 ? -2.424 -13.523 -9.672 1 93.31 290 PRO A N 1
ATOM 2256 C CA . PRO A 1 290 ? -1.166 -13.812 -8.977 1 93.31 290 PRO A CA 1
ATOM 2257 C C . PRO A 1 290 ? -0.536 -15.133 -9.414 1 93.31 290 PRO A C 1
ATOM 2259 O O . PRO A 1 290 ? -1.248 -16.109 -9.672 1 93.31 290 PRO A O 1
ATOM 2262 N N . ILE A 1 291 ? 0.731 -15.102 -9.586 1 97.5 291 ILE A N 1
ATOM 2263 C CA . ILE A 1 291 ? 1.529 -16.297 -9.852 1 97.5 291 ILE A CA 1
ATOM 2264 C C . ILE A 1 291 ? 2.133 -16.812 -8.547 1 97.5 291 ILE A C 1
ATOM 2266 O O . ILE A 1 291 ? 2.721 -16.047 -7.781 1 97.5 291 ILE A O 1
ATOM 2270 N N . ILE A 1 292 ? 1.922 -18.062 -8.258 1 98.06 292 ILE A N 1
ATOM 2271 C CA . ILE A 1 292 ? 2.479 -18.672 -7.047 1 98.06 292 ILE A CA 1
ATOM 2272 C C . ILE A 1 292 ? 3.912 -19.125 -7.309 1 98.06 292 ILE A C 1
ATOM 2274 O O . ILE A 1 292 ? 4.168 -19.859 -8.258 1 98.06 292 ILE A O 1
ATOM 2278 N N . ILE A 1 293 ? 4.801 -18.672 -6.492 1 98.25 293 ILE A N 1
ATOM 2279 C CA . ILE A 1 293 ? 6.195 -19.062 -6.641 1 98.25 293 ILE A CA 1
ATOM 2280 C C . ILE A 1 293 ? 6.711 -19.656 -5.332 1 98.25 293 ILE A C 1
ATOM 2282 O O . ILE A 1 293 ? 6.125 -19.422 -4.27 1 98.25 293 ILE A O 1
ATOM 2286 N N . GLY A 1 294 ? 7.723 -20.469 -5.43 1 97.56 294 GLY A N 1
ATOM 2287 C CA . GLY A 1 294 ? 8.32 -21.078 -4.25 1 97.56 294 GLY A CA 1
ATOM 2288 C C . GLY A 1 294 ? 7.855 -22.5 -4.02 1 97.56 294 GLY A C 1
ATOM 2289 O O . GLY A 1 294 ? 8.422 -23.219 -3.188 1 97.56 294 GLY A O 1
ATOM 2290 N N . LEU A 1 295 ? 6.848 -23 -4.742 1 97.94 295 LEU A N 1
ATOM 2291 C CA . LEU A 1 295 ? 6.414 -24.391 -4.656 1 97.94 295 LEU A CA 1
ATOM 2292 C C . LEU A 1 295 ? 7.422 -25.312 -5.324 1 97.94 295 LEU A C 1
ATOM 2294 O O . LEU A 1 295 ? 8.148 -24.906 -6.23 1 97.94 295 LEU A O 1
ATOM 2298 N N . ASP A 1 296 ? 7.418 -26.547 -4.926 1 97.31 296 ASP A N 1
ATOM 2299 C CA . ASP A 1 296 ? 8.336 -27.547 -5.484 1 97.31 296 ASP A CA 1
ATOM 2300 C C . ASP A 1 296 ? 8.008 -27.828 -6.945 1 97.31 296 ASP A C 1
ATOM 2302 O O . ASP A 1 296 ? 8.883 -28.234 -7.715 1 97.31 296 ASP A O 1
ATOM 2306 N N . LYS A 1 297 ? 6.75 -27.688 -7.328 1 97.62 297 LYS A N 1
ATOM 2307 C CA . LYS A 1 297 ? 6.227 -27.781 -8.688 1 97.62 297 LYS A CA 1
ATOM 2308 C C . LYS A 1 297 ? 5.141 -26.734 -8.938 1 97.62 297 LYS A C 1
ATOM 2310 O O . LYS A 1 297 ? 4.48 -26.281 -7.996 1 97.62 297 LYS A O 1
ATOM 2315 N N . PRO A 1 298 ? 4.938 -26.375 -10.125 1 97.88 298 PRO A N 1
ATOM 2316 C CA . PRO A 1 298 ? 4.074 -25.219 -10.391 1 97.88 298 PRO A CA 1
ATOM 2317 C C . PRO A 1 298 ? 2.594 -25.531 -10.188 1 97.88 298 PRO A C 1
ATOM 2319 O O . PRO A 1 298 ? 2.057 -26.422 -10.852 1 97.88 298 PRO A O 1
ATOM 2322 N N . VAL A 1 299 ? 1.936 -24.875 -9.352 1 98.38 299 VAL A N 1
ATOM 2323 C CA . VAL A 1 299 ? 0.489 -24.812 -9.172 1 98.38 299 VAL A CA 1
ATOM 2324 C C . VAL A 1 299 ? 0.064 -23.359 -9 1 98.38 299 VAL A C 1
ATOM 2326 O O . VAL A 1 299 ? 0.614 -22.641 -8.156 1 98.38 299 VAL A O 1
ATOM 2329 N N . ASN A 1 300 ? -0.852 -22.891 -9.828 1 98.38 300 ASN A N 1
ATOM 2330 C CA . ASN A 1 300 ? -1.282 -21.5 -9.742 1 98.38 300 ASN A CA 1
ATOM 2331 C C . ASN A 1 300 ? -2.781 -21.391 -9.484 1 98.38 300 ASN A C 1
ATOM 2333 O O . ASN A 1 300 ? -3.545 -22.281 -9.844 1 98.38 300 ASN A O 1
ATOM 2337 N N . ASP A 1 301 ? -3.121 -20.328 -8.836 1 95.88 301 ASP A N 1
ATOM 2338 C CA . ASP A 1 301 ? -4.492 -20.062 -8.414 1 95.88 301 ASP A CA 1
ATOM 2339 C C . ASP A 1 301 ? -5.141 -19 -9.312 1 95.88 301 ASP A C 1
ATOM 2341 O O . ASP A 1 301 ? -4.488 -18.047 -9.727 1 95.88 301 ASP A O 1
ATOM 2345 N N . LEU A 1 302 ? -6.379 -19.188 -9.672 1 92.81 302 LEU A N 1
ATOM 2346 C CA . LEU A 1 302 ? -7.195 -18.219 -10.414 1 92.81 302 LEU A CA 1
ATOM 2347 C C . LEU A 1 302 ? -8.188 -17.531 -9.484 1 92.81 302 LEU A C 1
ATOM 2349 O O . LEU A 1 302 ? -8.594 -18.094 -8.469 1 92.81 302 LEU A O 1
ATOM 2353 N N . SER A 1 303 ? -8.484 -16.281 -9.859 1 86.31 303 SER A N 1
ATOM 2354 C CA . SER A 1 303 ? -9.555 -15.617 -9.133 1 86.31 303 SER A CA 1
ATOM 2355 C C . SER A 1 303 ? -10.922 -16.109 -9.594 1 86.31 303 SER A C 1
ATOM 2357 O O . SER A 1 303 ? -11.07 -16.594 -10.719 1 86.31 303 SER A O 1
ATOM 2359 N N . ARG A 1 304 ? -11.938 -15.914 -8.805 1 81.56 304 ARG A N 1
ATOM 2360 C CA . ARG A 1 304 ? -13.297 -16.344 -9.109 1 81.56 304 ARG A CA 1
ATOM 2361 C C . ARG A 1 304 ? -13.852 -15.594 -10.32 1 81.56 304 ARG A C 1
ATOM 2363 O O . ARG A 1 304 ? -14.781 -16.062 -10.977 1 81.56 304 ARG A O 1
ATOM 2370 N N . GLY A 1 305 ? -13.266 -14.484 -10.602 1 82.12 305 GLY A N 1
ATOM 2371 C CA . GLY A 1 305 ? -13.734 -13.664 -11.711 1 82.12 305 GLY A CA 1
ATOM 2372 C C . GLY A 1 305 ? -12.812 -13.719 -12.914 1 82.12 305 GLY A C 1
ATOM 2373 O O . GLY A 1 305 ? -12.945 -12.922 -13.844 1 82.12 305 GLY A O 1
ATOM 2374 N N . ALA A 1 306 ? -11.922 -14.656 -12.922 1 89.5 306 ALA A N 1
ATOM 2375 C CA . ALA A 1 306 ? -10.961 -14.758 -14.016 1 89.5 306 ALA A CA 1
ATOM 2376 C C . ALA A 1 306 ? -11.664 -15.039 -15.336 1 89.5 306 ALA A C 1
ATOM 2378 O O . ALA A 1 306 ? -12.523 -15.914 -15.414 1 89.5 306 ALA A O 1
ATOM 2379 N N . GLY A 1 307 ? -11.352 -14.25 -16.344 1 91.88 307 GLY A N 1
ATOM 2380 C CA . GLY A 1 307 ? -11.852 -14.484 -17.688 1 91.88 307 GLY A CA 1
ATOM 2381 C C . GLY A 1 307 ? -10.961 -15.391 -18.5 1 91.88 307 GLY A C 1
ATOM 2382 O O . GLY A 1 307 ? -9.93 -15.859 -18.016 1 91.88 307 GLY A O 1
ATOM 2383 N N . LEU A 1 308 ? -11.414 -15.609 -19.703 1 95.88 308 LEU A N 1
ATOM 2384 C CA . LEU A 1 308 ? -10.727 -16.516 -20.609 1 95.88 308 LEU A CA 1
ATOM 2385 C C . LEU A 1 308 ? -9.266 -16.109 -20.781 1 95.88 308 LEU A C 1
ATOM 2387 O O . LEU A 1 308 ? -8.367 -16.953 -20.688 1 95.88 308 LEU A O 1
ATOM 2391 N N . PHE A 1 309 ? -9.016 -14.93 -20.984 1 93.62 309 PHE A N 1
ATOM 2392 C CA . PHE A 1 309 ? -7.664 -14.445 -21.219 1 93.62 309 PHE A CA 1
ATOM 2393 C C . PHE A 1 309 ? -6.77 -14.742 -20.031 1 93.62 309 PHE A C 1
ATOM 2395 O O . PHE A 1 309 ? -5.613 -15.141 -20.188 1 93.62 309 PHE A O 1
ATOM 2402 N N . GLU A 1 310 ? -7.242 -14.547 -18.891 1 92.31 310 GLU A N 1
ATOM 2403 C CA . GLU A 1 310 ? -6.461 -14.773 -17.688 1 92.31 310 GLU A CA 1
ATOM 2404 C C . GLU A 1 310 ? -6.102 -16.25 -17.531 1 92.31 310 GLU A C 1
ATOM 2406 O O . GLU A 1 310 ? -4.973 -16.578 -17.156 1 92.31 310 GLU A O 1
ATOM 2411 N N . VAL A 1 311 ? -7.078 -17.109 -17.75 1 96.44 311 VAL A N 1
ATOM 2412 C CA . VAL A 1 311 ? -6.832 -18.547 -17.625 1 96.44 311 VAL A CA 1
ATOM 2413 C C . VAL A 1 311 ? -5.777 -18.984 -18.625 1 96.44 311 VAL A C 1
ATOM 2415 O O . VAL A 1 311 ? -4.84 -19.719 -18.281 1 96.44 311 VAL A O 1
ATOM 2418 N N . VAL A 1 312 ? -5.934 -18.469 -19.828 1 97.06 312 VAL A N 1
ATOM 2419 C CA . VAL A 1 312 ? -5 -18.844 -20.891 1 97.06 312 VAL A CA 1
ATOM 2420 C C . VAL A 1 312 ? -3.605 -18.312 -20.562 1 97.06 312 VAL A C 1
ATOM 2422 O O . VAL A 1 312 ? -2.623 -19.062 -20.641 1 97.06 312 VAL A O 1
ATOM 2425 N N . SER A 1 313 ? -3.482 -17.094 -20.125 1 96 313 SER A N 1
ATOM 2426 C CA . SER A 1 313 ? -2.199 -16.484 -19.797 1 96 313 SER A CA 1
ATOM 2427 C C . SER A 1 313 ? -1.517 -17.234 -18.656 1 96 313 SER A C 1
ATOM 2429 O O . SER A 1 313 ? -0.319 -17.516 -18.719 1 96 313 SER A O 1
ATOM 2431 N N . LEU A 1 314 ? -2.281 -17.594 -17.688 1 96.62 314 LEU A N 1
ATOM 2432 C CA . LEU A 1 314 ? -1.719 -18.266 -16.516 1 96.62 314 LEU A CA 1
ATOM 2433 C C . LEU A 1 314 ? -1.271 -19.672 -16.875 1 96.62 314 LEU A C 1
ATOM 2435 O O . LEU A 1 314 ? -0.333 -20.203 -16.266 1 96.62 314 LEU A O 1
ATOM 2439 N N . SER A 1 315 ? -1.959 -20.266 -17.844 1 97.62 315 SER A N 1
ATOM 2440 C CA . SER A 1 315 ? -1.54 -21.578 -18.312 1 97.62 315 SER A CA 1
ATOM 2441 C C . SER A 1 315 ? -0.124 -21.547 -18.891 1 97.62 315 SER A C 1
ATOM 2443 O O . SER A 1 315 ? 0.69 -22.422 -18.594 1 97.62 315 SER A O 1
ATOM 2445 N N . TYR A 1 316 ? 0.119 -20.5 -19.625 1 97.56 316 TYR A N 1
ATOM 2446 C CA . TYR A 1 316 ? 1.437 -20.391 -20.25 1 97.56 316 TYR A CA 1
ATOM 2447 C C . TYR A 1 316 ? 2.49 -20.016 -19.219 1 97.56 316 TYR A C 1
ATOM 2449 O O . TYR A 1 316 ? 3.633 -20.484 -19.281 1 97.56 316 TYR A O 1
ATOM 2457 N N . VAL A 1 317 ? 2.137 -19.203 -18.25 1 97.44 317 VAL A N 1
ATOM 2458 C CA . VAL A 1 317 ? 3.055 -18.875 -17.172 1 97.44 317 VAL A CA 1
ATOM 2459 C C . VAL A 1 317 ? 3.389 -20.141 -16.391 1 97.44 317 VAL A C 1
ATOM 2461 O O . VAL A 1 317 ? 4.555 -20.391 -16.062 1 97.44 317 VAL A O 1
ATOM 2464 N N . THR A 1 318 ? 2.354 -20.922 -16.078 1 98.06 318 THR A N 1
ATOM 2465 C CA . THR A 1 318 ? 2.531 -22.172 -15.352 1 98.06 318 THR A CA 1
ATOM 2466 C C . THR A 1 318 ? 3.438 -23.125 -16.125 1 98.06 318 THR A C 1
ATOM 2468 O O . THR A 1 318 ? 4.316 -23.766 -15.539 1 98.06 318 THR A O 1
ATOM 2471 N N . ALA A 1 319 ? 3.186 -23.188 -17.406 1 97.94 319 ALA A N 1
ATOM 2472 C CA . ALA A 1 319 ? 4.008 -24.031 -18.266 1 97.94 319 ALA A CA 1
ATOM 2473 C C . ALA A 1 319 ? 5.473 -23.609 -18.219 1 97.94 319 ALA A C 1
ATOM 2475 O O . ALA A 1 319 ? 6.367 -24.438 -18.125 1 97.94 319 ALA A O 1
ATOM 2476 N N . LEU A 1 320 ? 5.66 -22.359 -18.266 1 97.44 320 LEU A N 1
ATOM 2477 C CA . LEU A 1 320 ? 7.031 -21.844 -18.266 1 97.44 320 LEU A CA 1
ATOM 2478 C C . LEU A 1 320 ? 7.719 -22.141 -16.938 1 97.44 320 LEU A C 1
ATOM 2480 O O . LEU A 1 320 ? 8.93 -22.375 -16.906 1 97.44 320 LEU A O 1
ATOM 2484 N N . GLN A 1 321 ? 7.004 -22.172 -15.867 1 97.44 321 GLN A N 1
ATOM 2485 C CA . GLN A 1 321 ? 7.535 -22.438 -14.539 1 97.44 321 GLN A CA 1
ATOM 2486 C C . GLN A 1 321 ? 8.047 -23.875 -14.43 1 97.44 321 GLN A C 1
ATOM 2488 O O . GLN A 1 321 ? 8.758 -24.219 -13.477 1 97.44 321 GLN A O 1
ATOM 2493 N N . THR A 1 322 ? 7.703 -24.75 -15.336 1 95.5 322 THR A N 1
ATOM 2494 C CA . THR A 1 322 ? 8.094 -26.156 -15.266 1 95.5 322 THR A CA 1
ATOM 2495 C C . THR A 1 322 ? 9.562 -26.328 -15.641 1 95.5 322 THR A C 1
ATOM 2497 O O . THR A 1 322 ? 10.148 -27.375 -15.398 1 95.5 322 THR A O 1
ATOM 2500 N N . LYS A 1 323 ? 10.188 -25.297 -16.219 1 86.69 323 LYS A N 1
ATOM 2501 C CA . LYS A 1 323 ? 11.586 -25.359 -16.641 1 86.69 323 LYS A CA 1
ATOM 2502 C C . LYS A 1 323 ? 12.508 -25.562 -15.445 1 86.69 323 LYS A C 1
ATOM 2504 O O . LYS A 1 323 ? 13.602 -26.125 -15.586 1 86.69 323 LYS A O 1
ATOM 2509 N N . ASN A 1 324 ? 12.18 -25.062 -14.227 1 68.06 324 ASN A N 1
ATOM 2510 C CA . ASN A 1 324 ? 13.055 -25.047 -13.062 1 68.06 324 ASN A CA 1
ATOM 2511 C C . ASN A 1 324 ? 12.914 -26.328 -12.25 1 68.06 324 ASN A C 1
ATOM 2513 O O . ASN A 1 324 ? 11.805 -26.844 -12.07 1 68.06 324 ASN A O 1
ATOM 2517 N N . MET B 1 1 ? -4.16 23.812 -9.07 1 67.06 1 MET B N 1
ATOM 2518 C CA . MET B 1 1 ? -4.965 22.781 -8.406 1 67.06 1 MET B CA 1
ATOM 2519 C C . MET B 1 1 ? -6.309 23.359 -7.965 1 67.06 1 MET B C 1
ATOM 2521 O O . MET B 1 1 ? -6.363 24.406 -7.32 1 67.06 1 MET B O 1
ATOM 2525 N N . LYS B 1 2 ? -7.352 22.719 -8.375 1 82.62 2 LYS B N 1
ATOM 2526 C CA . LYS B 1 2 ? -8.719 23.188 -8.172 1 82.62 2 LYS B CA 1
ATOM 2527 C C . LYS B 1 2 ? -9.047 23.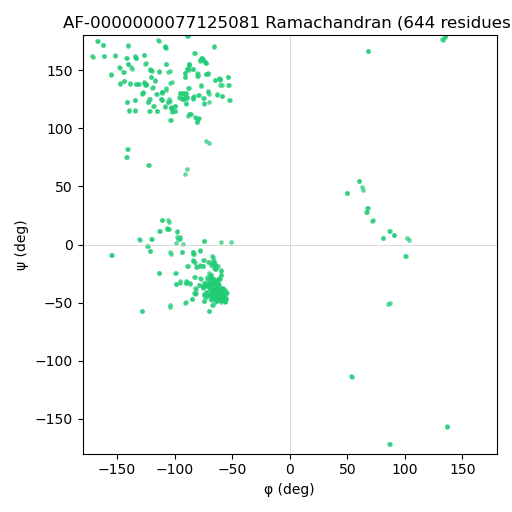297 -6.684 1 82.62 2 LYS B C 1
ATOM 2529 O O . LYS B 1 2 ? -9.664 24.281 -6.254 1 82.62 2 LYS B O 1
ATOM 2534 N N . ILE B 1 3 ? -8.422 22.484 -5.898 1 90.25 3 ILE B N 1
ATOM 2535 C CA . ILE B 1 3 ? -8.805 22.453 -4.492 1 90.25 3 ILE B CA 1
ATOM 2536 C C . ILE B 1 3 ? -8.18 23.641 -3.758 1 90.25 3 ILE B C 1
ATOM 2538 O O . ILE B 1 3 ? -8.797 24.219 -2.863 1 90.25 3 ILE B O 1
ATOM 2542 N N . ILE B 1 4 ? -6.996 24.016 -4.164 1 92.44 4 ILE B N 1
ATOM 2543 C CA . ILE B 1 4 ? -6.328 25.125 -3.48 1 92.44 4 ILE B CA 1
ATOM 2544 C C . ILE B 1 4 ? -7.047 26.438 -3.793 1 92.44 4 ILE B C 1
ATOM 2546 O O . ILE B 1 4 ? -7.148 27.312 -2.936 1 92.44 4 ILE B O 1
ATOM 2550 N N . GLN B 1 5 ? -7.551 26.484 -4.988 1 93.81 5 GLN B N 1
ATOM 2551 C CA . GLN B 1 5 ? -8.328 27.656 -5.344 1 93.81 5 GLN B CA 1
ATOM 2552 C C . GLN B 1 5 ? -9.602 27.75 -4.5 1 93.81 5 GLN B C 1
ATOM 2554 O O . GLN B 1 5 ? -9.969 28.844 -4.047 1 93.81 5 GLN B O 1
ATOM 2559 N N . ASN B 1 6 ? -10.18 26.656 -4.367 1 94.5 6 ASN B N 1
ATOM 2560 C CA . ASN B 1 6 ? -11.359 26.625 -3.516 1 94.5 6 ASN B CA 1
ATOM 2561 C C . ASN B 1 6 ? -11.023 26.969 -2.068 1 94.5 6 ASN B C 1
ATOM 2563 O O . ASN B 1 6 ? -11.781 27.672 -1.396 1 94.5 6 ASN B O 1
ATOM 2567 N N . ILE B 1 7 ? -9.922 26.5 -1.63 1 96.06 7 ILE B N 1
ATOM 2568 C CA . ILE B 1 7 ? -9.469 26.766 -0.267 1 96.06 7 ILE B CA 1
ATOM 2569 C C . ILE B 1 7 ? -9.219 28.25 -0.09 1 96.06 7 ILE B C 1
ATOM 2571 O O . ILE B 1 7 ? -9.625 28.844 0.913 1 96.06 7 ILE B O 1
ATOM 2575 N N . LYS B 1 8 ? -8.602 28.859 -1.057 1 96.06 8 LYS B N 1
ATOM 2576 C CA . LYS B 1 8 ? -8.359 30.297 -1 1 96.06 8 LYS B CA 1
ATOM 2577 C C . LYS B 1 8 ? -9.672 31.078 -0.911 1 96.06 8 LYS B C 1
ATOM 2579 O O . LYS B 1 8 ? -9.773 32.031 -0.152 1 96.06 8 LYS B O 1
ATOM 2584 N N . LYS B 1 9 ? -10.594 30.594 -1.686 1 96.06 9 LYS B N 1
ATOM 2585 C CA . LYS B 1 9 ? -11.914 31.234 -1.643 1 96.06 9 LYS B CA 1
ATOM 2586 C C . LYS B 1 9 ? -12.547 31.094 -0.26 1 96.06 9 LYS B C 1
ATOM 2588 O O . LYS B 1 9 ? -13.117 32.062 0.266 1 96.06 9 LYS B O 1
ATOM 2593 N N . ASP B 1 10 ? -12.445 29.938 0.293 1 96.19 10 ASP B N 1
ATOM 2594 C CA . ASP B 1 10 ? -13.008 29.672 1.616 1 96.19 10 ASP B CA 1
ATOM 2595 C C . ASP B 1 10 ? -12.289 30.5 2.684 1 96.19 10 ASP B C 1
ATOM 2597 O O . ASP B 1 10 ? -12.922 31 3.619 1 96.19 10 ASP B O 1
ATOM 2601 N N . VAL B 1 11 ? -10.992 30.625 2.572 1 96.88 11 VAL B N 1
ATOM 2602 C CA . VAL B 1 11 ? -10.203 31.438 3.506 1 96.88 11 VAL B CA 1
ATOM 2603 C C . VAL B 1 11 ? -10.656 32.875 3.439 1 96.88 11 VAL B C 1
ATOM 2605 O O . VAL B 1 11 ? -10.789 33.562 4.469 1 96.88 11 VAL B O 1
ATOM 2608 N N . SER B 1 12 ? -10.891 33.344 2.225 1 95.44 12 SER B N 1
ATOM 2609 C CA . SER B 1 12 ? -11.328 34.719 2.025 1 95.44 12 SER B CA 1
ATOM 2610 C C . SER B 1 12 ? -12.695 34.969 2.656 1 95.44 12 SER B C 1
ATOM 2612 O O . SER B 1 12 ? -13.047 36.094 2.953 1 95.44 12 SER B O 1
ATOM 2614 N N . SER B 1 13 ? -13.352 33.906 2.836 1 94.69 13 SER B N 1
ATOM 2615 C CA . SER B 1 13 ? -14.703 34 3.359 1 94.69 13 SER B CA 1
ATOM 2616 C C . SER B 1 13 ? -14.734 33.812 4.871 1 94.69 13 SER B C 1
ATOM 2618 O O . SER B 1 13 ? -15.805 33.781 5.48 1 94.69 13 SER B O 1
ATOM 2620 N N . LEU B 1 14 ? -13.461 33.719 5.207 1 91.81 14 LEU B N 1
ATOM 2621 C CA . LEU B 1 14 ? -13.383 33.656 6.66 1 91.81 14 LEU B CA 1
ATOM 2622 C C . LEU B 1 14 ? -13.742 35 7.293 1 91.81 14 LEU B C 1
ATOM 2624 O O . LEU B 1 14 ? -13.484 36.062 6.707 1 91.81 14 LEU B O 1
ATOM 2628 N N . GLY B 1 15 ? -14.656 35.25 8.148 1 92.56 15 GLY B N 1
ATOM 2629 C CA . GLY B 1 15 ? -15.047 36.438 8.883 1 92.56 15 GLY B CA 1
ATOM 2630 C C . GLY B 1 15 ? -13.891 37.094 9.586 1 92.56 15 GLY B C 1
ATOM 2631 O O . GLY B 1 15 ? -14.07 38.125 10.25 1 92.56 15 GLY B O 1
ATOM 2632 N N . TYR B 1 16 ? -12.648 36.625 9.477 1 93.62 16 TYR B N 1
ATOM 2633 C CA . TYR B 1 16 ? -11.406 37.156 10.023 1 93.62 16 TYR B CA 1
ATOM 2634 C C . TYR B 1 16 ? -10.219 36.781 9.148 1 93.62 16 TYR B C 1
ATOM 2636 O O . TYR B 1 16 ? -10.344 35.938 8.258 1 93.62 16 TYR B O 1
ATOM 2644 N N . LYS B 1 17 ? -9.102 37.438 9.289 1 96.31 17 LYS B N 1
ATOM 2645 C CA . LYS B 1 17 ? -7.867 37.125 8.57 1 96.31 17 LYS B CA 1
ATOM 2646 C C . LYS B 1 17 ? -6.867 36.406 9.469 1 96.31 17 LYS B C 1
ATOM 2648 O O . LYS B 1 17 ? -6.223 37.031 10.312 1 96.31 17 LYS B O 1
ATOM 2653 N N . PRO B 1 18 ? -6.652 35.094 9.273 1 96.81 18 PRO B N 1
ATOM 2654 C CA . PRO B 1 18 ? -5.738 34.375 10.156 1 96.81 18 PRO B CA 1
ATOM 2655 C C . PRO B 1 18 ? -4.277 34.75 9.945 1 96.81 18 PRO B C 1
ATOM 2657 O O . PRO B 1 18 ? -3.871 35.062 8.812 1 96.81 18 PRO B O 1
ATOM 2660 N N . THR B 1 19 ? -3.539 34.719 11.031 1 98 19 THR B N 1
ATOM 2661 C CA . THR B 1 19 ? -2.092 34.906 10.961 1 98 19 THR B CA 1
ATOM 2662 C C . THR B 1 19 ? -1.376 33.562 11.133 1 98 19 THR B C 1
ATOM 2664 O O . THR B 1 19 ? -1.588 32.844 12.125 1 98 19 THR B O 1
ATOM 2667 N N . ILE B 1 20 ? -0.551 33.219 10.164 1 98.62 20 ILE B N 1
ATOM 2668 C CA . ILE B 1 20 ? 0.192 31.953 10.172 1 98.62 20 ILE B CA 1
ATOM 2669 C C . ILE B 1 20 ? 1.665 32.219 10.469 1 98.62 20 ILE B C 1
ATOM 2671 O O . ILE B 1 20 ? 2.281 33.094 9.828 1 98.62 20 ILE B O 1
ATOM 2675 N N . VAL B 1 21 ? 2.264 31.484 11.359 1 98.88 21 VAL B N 1
ATOM 2676 C CA . VAL B 1 21 ? 3.664 31.625 11.734 1 98.88 21 VAL B CA 1
ATOM 2677 C C . VAL B 1 21 ? 4.535 30.734 10.859 1 98.88 21 VAL B C 1
ATOM 2679 O O . VAL B 1 21 ? 4.254 29.547 10.703 1 98.88 21 VAL B O 1
ATOM 2682 N N . TYR B 1 22 ? 5.496 31.281 10.273 1 98.81 22 TYR B N 1
ATOM 2683 C CA . TYR B 1 22 ? 6.527 30.547 9.555 1 98.81 22 TYR B CA 1
ATOM 2684 C C . TYR B 1 22 ? 7.781 30.391 10.406 1 98.81 22 TYR B C 1
ATOM 2686 O O . TYR B 1 22 ? 8.445 31.375 10.727 1 98.81 22 TYR B O 1
ATOM 2694 N N . ALA B 1 23 ? 8.188 29.188 10.711 1 98.62 23 ALA B N 1
ATOM 2695 C CA . ALA B 1 23 ? 9.188 28.922 11.742 1 98.62 23 ALA B CA 1
ATOM 2696 C C . ALA B 1 23 ? 10.602 29.141 11.211 1 98.62 23 ALA B C 1
ATOM 2698 O O . ALA B 1 23 ? 11.531 29.375 11.977 1 98.62 23 ALA B O 1
ATOM 2699 N N . GLU B 1 24 ? 10.758 29.125 9.875 1 98.62 24 GLU B N 1
ATOM 2700 C CA . GLU B 1 24 ? 12.094 28.953 9.312 1 98.62 24 GLU B CA 1
ATOM 2701 C C . GLU B 1 24 ? 12.453 30.109 8.383 1 98.62 24 GLU B C 1
ATOM 2703 O O . GLU B 1 24 ? 12.805 29.906 7.223 1 98.62 24 GLU B O 1
ATOM 2708 N N . GLY B 1 25 ? 12.633 31.266 8.961 1 98.38 25 GLY B N 1
ATOM 2709 C CA . GLY B 1 25 ? 12.789 32.531 8.219 1 98.38 25 GLY B CA 1
ATOM 2710 C C . GLY B 1 25 ? 14.117 32.625 7.492 1 98.38 25 GLY B C 1
ATOM 2711 O O . GLY B 1 25 ? 14.289 33.469 6.617 1 98.38 25 GLY B O 1
ATOM 2712 N N . TRP B 1 26 ? 15.055 31.812 7.797 1 98 26 TRP B N 1
ATOM 2713 C CA . TRP B 1 26 ? 16.359 31.875 7.156 1 98 26 TRP B CA 1
ATOM 2714 C C . TRP B 1 26 ? 16.359 31.125 5.828 1 98 26 TRP B C 1
ATOM 2716 O O . TRP B 1 26 ? 17.297 31.219 5.047 1 98 26 TRP B O 1
ATOM 2726 N N . ASN B 1 27 ? 15.289 30.453 5.543 1 97.94 27 ASN B N 1
ATOM 2727 C CA . ASN B 1 27 ? 15.148 29.734 4.281 1 97.94 27 ASN B CA 1
ATOM 2728 C C . ASN B 1 27 ? 14.578 30.625 3.186 1 97.94 27 ASN B C 1
ATOM 2730 O O . ASN B 1 27 ? 13.523 31.234 3.367 1 97.94 27 ASN B O 1
ATOM 2734 N N . LYS B 1 28 ? 15.164 30.562 2.014 1 97.69 28 LYS B N 1
ATOM 2735 C CA . LYS B 1 28 ? 14.789 31.453 0.929 1 97.69 28 LYS B CA 1
ATOM 2736 C C . LYS B 1 28 ? 13.391 31.125 0.404 1 97.69 28 LYS B C 1
ATOM 2738 O O . LYS B 1 28 ? 12.633 32.031 0.026 1 97.69 28 LYS B O 1
ATOM 2743 N N . THR B 1 29 ? 13.078 29.891 0.335 1 97.81 29 THR B N 1
ATOM 2744 C CA . THR B 1 29 ? 11.75 29.484 -0.125 1 97.81 29 THR B CA 1
ATOM 2745 C C . THR B 1 29 ? 10.672 29.984 0.831 1 97.81 29 THR B C 1
ATOM 2747 O O . THR B 1 29 ? 9.602 30.422 0.396 1 97.81 29 THR B O 1
ATOM 2750 N N . ILE B 1 30 ? 10.984 29.938 2.092 1 98.31 30 ILE B N 1
ATOM 2751 C CA . ILE B 1 30 ? 10.062 30.406 3.121 1 98.31 30 ILE B CA 1
ATOM 2752 C C . ILE B 1 30 ? 9.867 31.922 2.984 1 98.31 30 ILE B C 1
ATOM 2754 O O . ILE B 1 30 ? 8.742 32.406 3.076 1 98.31 30 ILE B O 1
ATOM 2758 N N . GLN B 1 31 ? 10.938 32.594 2.736 1 98.5 31 GLN B N 1
ATOM 2759 C CA . GLN B 1 31 ? 10.875 34.031 2.564 1 98.5 31 GLN B CA 1
ATOM 2760 C C . GLN B 1 31 ? 10.023 34.406 1.354 1 98.5 31 GLN B C 1
ATOM 2762 O O . GLN B 1 31 ? 9.18 35.312 1.432 1 98.5 31 GLN B O 1
ATOM 2767 N N . GLU B 1 32 ? 10.242 33.688 0.308 1 98.25 32 GLU B N 1
ATOM 2768 C CA . GLU B 1 32 ? 9.477 33.938 -0.911 1 98.25 32 GLU B CA 1
ATOM 2769 C C . GLU B 1 32 ? 7.996 33.656 -0.709 1 98.25 32 GLU B C 1
ATOM 2771 O O . GLU B 1 32 ? 7.137 34.406 -1.166 1 98.25 32 GLU B O 1
ATOM 2776 N N . ALA B 1 33 ? 7.742 32.562 -0.058 1 98.25 33 ALA B N 1
ATOM 2777 C CA . ALA B 1 33 ? 6.359 32.188 0.208 1 98.25 33 ALA B CA 1
ATOM 2778 C C . ALA B 1 33 ? 5.668 33.219 1.095 1 98.25 33 ALA B C 1
ATOM 2780 O O . ALA B 1 33 ? 4.512 33.562 0.854 1 98.25 33 ALA B O 1
ATOM 2781 N N . ALA B 1 34 ? 6.355 33.688 2.121 1 98.5 34 ALA B N 1
ATOM 2782 C CA . ALA B 1 34 ? 5.801 34.688 3.021 1 98.5 34 ALA B CA 1
ATOM 2783 C C . ALA B 1 34 ? 5.418 35.938 2.258 1 98.5 34 ALA B C 1
ATOM 2785 O O . ALA B 1 34 ? 4.348 36.531 2.486 1 98.5 34 ALA B O 1
ATOM 2786 N N . THR B 1 35 ? 6.297 36.312 1.367 1 98.31 35 THR B N 1
ATOM 2787 C CA . THR B 1 35 ? 6.062 37.5 0.554 1 98.31 35 THR B CA 1
ATOM 2788 C C . THR B 1 35 ? 4.844 37.312 -0.344 1 98.31 35 THR B C 1
ATOM 2790 O O . THR B 1 35 ? 3.982 38.188 -0.423 1 98.31 35 THR B O 1
ATOM 2793 N N . GLN B 1 36 ? 4.773 36.219 -0.948 1 98.12 36 GLN B N 1
ATOM 2794 C CA . GLN B 1 36 ? 3.67 35.938 -1.858 1 98.12 36 GLN B CA 1
ATOM 2795 C C . GLN B 1 36 ? 2.338 35.875 -1.112 1 98.12 36 GLN B C 1
ATOM 2797 O O . GLN B 1 36 ? 1.353 36.469 -1.561 1 98.12 36 GLN B O 1
ATOM 2802 N N . VAL B 1 37 ? 2.291 35.188 -0.05 1 98.12 37 VAL B N 1
ATOM 2803 C CA . VAL B 1 37 ? 1.065 35.031 0.73 1 98.12 37 VAL B CA 1
ATOM 2804 C C . VAL B 1 37 ? 0.621 36.406 1.239 1 98.12 37 VAL B C 1
ATOM 2806 O O . VAL B 1 37 ? -0.564 36.75 1.177 1 98.12 37 VAL B O 1
ATOM 2809 N N . LYS B 1 38 ? 1.57 37.219 1.733 1 97.88 38 LYS B N 1
ATOM 2810 C CA . LYS B 1 38 ? 1.272 38.562 2.203 1 97.88 38 LYS B CA 1
ATOM 2811 C C . LYS B 1 38 ? 0.675 39.406 1.085 1 97.88 38 LYS B C 1
ATOM 2813 O O . LYS B 1 38 ? -0.293 40.156 1.304 1 97.88 38 LYS B O 1
ATOM 2818 N N . ASN B 1 39 ? 1.206 39.25 -0.051 1 97.38 39 ASN B N 1
ATOM 2819 C CA . ASN B 1 39 ? 0.764 40.062 -1.189 1 97.38 39 ASN B CA 1
ATOM 2820 C C . ASN B 1 39 ? -0.644 39.688 -1.634 1 97.38 39 ASN B C 1
ATOM 2822 O O . ASN B 1 39 ? -1.405 40.531 -2.105 1 97.38 39 ASN B O 1
ATOM 2826 N N . GLU B 1 40 ? -0.972 38.438 -1.523 1 96.19 40 GLU B N 1
ATOM 2827 C CA . GLU B 1 40 ? -2.312 37.969 -1.884 1 96.19 40 GLU B CA 1
ATOM 2828 C C . GLU B 1 40 ? -3.354 38.5 -0.893 1 96.19 40 GLU B C 1
ATOM 2830 O O . GLU B 1 40 ? -4.539 38.562 -1.215 1 96.19 40 GLU B O 1
ATOM 2835 N N . ASN B 1 41 ? -2.922 38.781 0.346 1 96.12 41 ASN B N 1
ATOM 2836 C CA . ASN B 1 41 ? -3.654 39.531 1.368 1 96.12 41 ASN B CA 1
ATOM 2837 C C . ASN B 1 41 ? -4.891 38.75 1.836 1 96.12 41 ASN B C 1
ATOM 2839 O O . ASN B 1 41 ? -5.906 39.375 2.186 1 96.12 41 ASN B O 1
ATOM 2843 N N . LEU B 1 42 ? -4.898 37.406 1.791 1 96.75 42 LEU B N 1
ATOM 2844 C CA . LEU B 1 42 ? -5.949 36.562 2.344 1 96.75 42 LEU B CA 1
ATOM 2845 C C . LEU B 1 42 ? -5.586 36.094 3.746 1 96.75 42 LEU B C 1
ATOM 2847 O O . LEU B 1 42 ? -6.469 35.812 4.559 1 96.75 42 LEU B O 1
ATOM 2851 N N . VAL B 1 43 ? -4.305 35.906 3.959 1 97.06 43 VAL B N 1
ATOM 2852 C CA . VAL B 1 43 ? -3.723 35.438 5.207 1 97.06 43 VAL B CA 1
ATOM 2853 C C . VAL B 1 43 ? -2.568 36.344 5.625 1 97.06 43 VAL B C 1
ATOM 2855 O O . VAL B 1 43 ? -1.824 36.844 4.777 1 97.06 43 VAL B O 1
ATOM 2858 N N . ASP B 1 44 ? -2.473 36.656 6.875 1 97.62 44 ASP B N 1
ATOM 2859 C CA . ASP B 1 44 ? -1.279 37.344 7.375 1 97.62 44 ASP B CA 1
ATOM 2860 C C . ASP B 1 44 ? -0.206 36.312 7.773 1 97.62 44 ASP B C 1
ATOM 2862 O O . ASP B 1 44 ? -0.512 35.156 8.062 1 97.62 44 ASP B O 1
ATOM 2866 N N . VAL B 1 45 ? 1.074 36.844 7.734 1 98.31 45 VAL B N 1
ATOM 2867 C CA . VAL B 1 45 ? 2.188 35.938 8.023 1 98.31 45 VAL B CA 1
ATOM 2868 C C . VAL B 1 45 ? 3.146 36.594 9.008 1 98.31 45 VAL B C 1
ATOM 2870 O O . VAL B 1 45 ? 3.369 37.812 8.945 1 98.31 45 VAL B O 1
ATOM 2873 N N . VAL B 1 46 ? 3.625 35.875 9.953 1 98.69 46 VAL B N 1
ATOM 2874 C CA . VAL B 1 46 ? 4.758 36.25 10.781 1 98.69 46 VAL B CA 1
ATOM 2875 C C . VAL B 1 46 ? 5.918 35.281 10.57 1 98.69 46 VAL B C 1
ATOM 2877 O O . VAL B 1 46 ? 5.734 34.062 10.609 1 98.69 46 VAL B O 1
ATOM 2880 N N . VAL B 1 47 ? 7.062 35.812 10.32 1 98.81 47 VAL B N 1
ATOM 2881 C CA . VAL B 1 47 ? 8.227 34.969 10.023 1 98.81 47 VAL B CA 1
ATOM 2882 C C . VAL B 1 47 ? 9.234 35.062 11.164 1 98.81 47 VAL B C 1
ATOM 2884 O O . VAL B 1 47 ? 9.609 36.156 11.586 1 98.81 47 VAL B O 1
ATOM 2887 N N . ILE B 1 48 ? 9.68 33.906 11.625 1 98.81 48 ILE B N 1
ATOM 2888 C CA . ILE B 1 48 ? 10.664 33.844 12.703 1 98.81 48 ILE B CA 1
ATOM 2889 C C . ILE B 1 48 ? 12.07 33.812 12.109 1 98.81 48 ILE B C 1
ATOM 2891 O O . ILE B 1 48 ? 12.359 33 11.242 1 98.81 48 ILE B O 1
ATOM 2895 N N . PHE B 1 49 ? 12.812 34.688 12.562 1 98.81 49 PHE B N 1
ATOM 2896 C CA . PHE B 1 49 ? 14.242 34.688 12.273 1 98.81 49 PHE B CA 1
ATOM 2897 C C . PHE B 1 49 ? 15.047 34.438 13.547 1 98.81 49 PHE B C 1
ATOM 2899 O O . PHE B 1 49 ? 14.625 34.812 14.641 1 98.81 49 PHE B O 1
ATOM 2906 N N . ARG B 1 50 ? 16.234 33.781 13.484 1 98.25 50 ARG B N 1
ATOM 2907 C CA . ARG B 1 50 ? 17.062 33.5 14.648 1 98.25 50 ARG B CA 1
ATOM 2908 C C . ARG B 1 50 ? 17.922 34.719 15.008 1 98.25 50 ARG B C 1
ATOM 2910 O O . ARG B 1 50 ? 18.094 35.031 16.188 1 98.25 50 ARG B O 1
ATOM 2917 N N . THR B 1 51 ? 18.375 35.375 13.906 1 98.56 51 THR B N 1
ATOM 2918 C CA . THR B 1 51 ? 19.281 36.5 14.109 1 98.56 51 THR B CA 1
ATOM 2919 C C . THR B 1 51 ? 18.859 37.688 13.258 1 98.56 51 THR B C 1
ATOM 2921 O O . THR B 1 51 ? 18.125 37.562 12.281 1 98.56 51 THR B O 1
ATOM 2924 N N . GLN B 1 52 ? 19.406 38.844 13.75 1 97.81 52 GLN B N 1
ATOM 2925 C CA . GLN B 1 52 ? 19.156 40.062 12.984 1 97.81 52 GLN B CA 1
ATOM 2926 C C . GLN B 1 52 ? 19.812 40 11.602 1 97.81 52 GLN B C 1
ATOM 2928 O O . GLN B 1 52 ? 19.266 40.5 10.625 1 97.81 52 GLN B O 1
ATOM 2933 N N . GLU B 1 53 ? 20.875 39.344 11.492 1 97.81 53 GLU B N 1
ATOM 2934 C CA . GLU B 1 53 ? 21.594 39.156 10.227 1 97.81 53 GLU B CA 1
ATOM 2935 C C . GLU B 1 53 ? 20.734 38.406 9.211 1 97.81 53 GLU B C 1
ATOM 2937 O O . GLU B 1 53 ? 20.688 38.781 8.031 1 97.81 53 GLU B O 1
ATOM 2942 N N . GLU B 1 54 ? 20.031 37.344 9.719 1 97.81 54 GLU B N 1
ATOM 2943 C CA . GLU B 1 54 ? 19.141 36.594 8.852 1 97.81 54 GLU B CA 1
ATOM 2944 C C . GLU B 1 54 ? 18.031 37.469 8.305 1 97.81 54 GLU B C 1
ATOM 2946 O O . GLU B 1 54 ? 17.672 37.406 7.129 1 97.81 54 GLU B O 1
ATOM 2951 N N . LEU B 1 55 ? 17.516 38.281 9.172 1 97.75 55 LEU B N 1
ATOM 2952 C CA . LEU B 1 55 ? 16.438 39.188 8.773 1 97.75 55 LEU B CA 1
ATOM 2953 C C . LEU B 1 55 ? 16.938 40.188 7.73 1 97.75 55 LEU B C 1
ATOM 2955 O O . LEU B 1 55 ? 16.219 40.5 6.781 1 97.75 55 LEU B O 1
ATOM 2959 N N . ASN B 1 56 ? 18.172 40.688 7.938 1 96.75 56 ASN B N 1
ATOM 2960 C CA . ASN B 1 56 ? 18.734 41.656 7.016 1 96.75 56 ASN B CA 1
ATOM 2961 C C . ASN B 1 56 ? 18.844 41.094 5.602 1 96.75 56 ASN B C 1
ATOM 2963 O O . ASN B 1 56 ? 18.812 41.844 4.625 1 96.75 56 ASN B O 1
ATOM 2967 N N . GLY B 1 57 ? 18.953 39.875 5.469 1 96.12 57 GLY B N 1
ATOM 2968 C CA . GLY B 1 57 ? 19.047 39.25 4.168 1 96.12 57 GLY B CA 1
ATOM 2969 C C . GLY B 1 57 ? 17.688 39.031 3.51 1 96.12 57 GLY B C 1
ATOM 2970 O O . GLY B 1 57 ? 17.625 38.625 2.346 1 96.12 57 GLY B O 1
ATOM 2971 N N . PHE B 1 58 ? 16.625 39.281 4.258 1 96.69 58 PHE B N 1
ATOM 2972 C CA . PHE B 1 58 ? 15.258 39.125 3.77 1 96.69 58 PHE B CA 1
ATOM 2973 C C . PHE B 1 58 ? 14.781 40.406 3.107 1 96.69 58 PHE B C 1
ATOM 2975 O O . PHE B 1 58 ? 14.742 41.469 3.746 1 96.69 58 PHE B O 1
ATOM 2982 N N . ASN B 1 59 ? 14.594 40.406 1.763 1 93.94 59 ASN B N 1
ATOM 2983 C CA . ASN B 1 59 ? 13.984 41.562 1.077 1 93.94 59 ASN B CA 1
ATOM 2984 C C . ASN B 1 59 ? 12.5 41.688 1.401 1 93.94 59 ASN B C 1
ATOM 2986 O O . ASN B 1 59 ? 11.656 41.281 0.606 1 93.94 59 ASN B O 1
ATOM 2990 N N . ASN B 1 60 ? 12.203 42.375 2.461 1 94.75 60 ASN B N 1
ATOM 2991 C CA . ASN B 1 60 ? 10.859 42.406 3.018 1 94.75 60 ASN B CA 1
ATOM 2992 C C . ASN B 1 60 ? 10.055 43.562 2.418 1 94.75 60 ASN B C 1
ATOM 2994 O O . ASN B 1 60 ? 9.477 44.375 3.15 1 94.75 60 ASN B O 1
ATOM 2998 N N . THR B 1 61 ? 9.883 43.531 1.13 1 91 61 THR B N 1
ATOM 2999 C CA . THR B 1 61 ? 9.195 44.625 0.431 1 91 61 THR B CA 1
ATOM 3000 C C . THR B 1 61 ? 7.691 44.562 0.667 1 91 61 THR B C 1
ATOM 3002 O O . THR B 1 61 ? 6.984 45.562 0.545 1 91 61 THR B O 1
ATOM 3005 N N . ALA B 1 62 ? 7.172 43.438 1.084 1 94.06 62 ALA B N 1
ATOM 3006 C CA . ALA B 1 62 ? 5.734 43.25 1.246 1 94.06 62 ALA B CA 1
ATOM 3007 C C . ALA B 1 62 ? 5.293 43.562 2.668 1 94.06 62 ALA B C 1
ATOM 3009 O O . ALA B 1 62 ? 4.109 43.469 2.998 1 94.06 62 ALA B O 1
ATOM 3010 N N . ASN B 1 63 ? 6.258 43.969 3.58 1 95.88 63 ASN B N 1
ATOM 3011 C CA . ASN B 1 63 ? 5.98 44.312 4.969 1 95.88 63 ASN B CA 1
ATOM 3012 C C . ASN B 1 63 ? 5.453 43.125 5.758 1 95.88 63 ASN B C 1
ATOM 3014 O O . ASN B 1 63 ? 4.43 43.219 6.441 1 95.88 63 ASN B O 1
ATOM 3018 N N . VAL B 1 64 ? 6.109 42.031 5.594 1 98 64 VAL B N 1
ATOM 3019 C CA . VAL B 1 64 ? 5.812 40.844 6.371 1 98 64 VAL B CA 1
ATOM 3020 C C . VAL B 1 64 ? 6.238 41.031 7.824 1 98 64 VAL B C 1
ATOM 3022 O O . VAL B 1 64 ? 7.328 41.562 8.086 1 98 64 VAL B O 1
ATOM 3025 N N . LYS B 1 65 ? 5.34 40.75 8.742 1 98.12 65 LYS B N 1
ATOM 3026 C CA . LYS B 1 65 ? 5.711 40.781 10.156 1 98.12 65 LYS B CA 1
ATOM 3027 C C . LYS B 1 65 ? 6.816 39.781 10.461 1 98.12 65 LYS B C 1
ATOM 3029 O O . LYS B 1 65 ? 6.824 38.656 9.922 1 98.12 65 LYS B O 1
ATOM 3034 N N . THR B 1 66 ? 7.754 40.188 11.367 1 98.44 66 THR B N 1
ATOM 3035 C CA . THR B 1 66 ? 8.883 39.312 11.688 1 98.44 66 THR B CA 1
ATOM 3036 C C . THR B 1 66 ? 9.156 39.312 13.188 1 98.44 66 THR B C 1
ATOM 3038 O O . THR B 1 66 ? 8.766 40.25 13.898 1 98.44 66 THR B O 1
ATOM 3041 N N . ILE B 1 67 ? 9.68 38.281 13.672 1 98.12 67 ILE B N 1
ATOM 3042 C CA . ILE B 1 67 ? 10.211 38.188 15.023 1 98.12 67 ILE B CA 1
ATOM 3043 C C . ILE B 1 67 ? 11.648 37.656 14.977 1 98.12 67 ILE B C 1
ATOM 3045 O O . ILE B 1 67 ? 11.938 36.688 14.25 1 98.12 67 ILE B O 1
ATOM 3049 N N . VAL B 1 68 ? 12.508 38.344 15.672 1 98.69 68 VAL B N 1
ATOM 3050 C CA . VAL B 1 68 ? 13.906 37.938 15.766 1 98.69 68 VAL B CA 1
ATOM 3051 C C . VAL B 1 68 ? 14.203 37.406 17.172 1 98.69 68 VAL B C 1
ATOM 3053 O O . VAL B 1 68 ? 14.156 38.156 18.141 1 98.69 68 VAL B O 1
ATOM 3056 N N . ILE B 1 69 ? 14.586 36.188 17.234 1 98.5 69 ILE B N 1
ATOM 3057 C CA . ILE B 1 69 ? 14.734 35.5 18.516 1 98.5 69 ILE B CA 1
ATOM 3058 C C . ILE B 1 69 ? 15.812 36.188 19.344 1 98.5 69 ILE B C 1
ATOM 3060 O O . ILE B 1 69 ? 15.602 36.469 20.531 1 98.5 69 ILE B O 1
ATOM 3064 N N . GLU B 1 70 ? 16.922 36.438 18.781 1 96.88 70 GLU B N 1
ATOM 3065 C CA . GLU B 1 70 ? 18.062 36.969 19.547 1 96.88 70 GLU B CA 1
ATOM 3066 C C . GLU B 1 70 ? 17.75 38.344 20.156 1 96.88 70 GLU B C 1
ATOM 3068 O O . GLU B 1 70 ? 18.375 38.75 21.125 1 96.88 70 GLU B O 1
ATOM 3073 N N . ASN B 1 71 ? 16.703 39.031 19.625 1 96.31 71 ASN B N 1
ATOM 3074 C CA . ASN B 1 71 ? 16.391 40.375 20.078 1 96.31 71 ASN B CA 1
ATOM 3075 C C . ASN B 1 71 ? 15.062 40.438 20.812 1 96.31 71 ASN B C 1
ATOM 3077 O O . ASN B 1 71 ? 14.516 41.531 21.047 1 96.31 71 ASN B O 1
ATOM 3081 N N . SER B 1 72 ? 14.555 39.312 21.125 1 97.38 72 SER B N 1
ATOM 3082 C CA . SER B 1 72 ? 13.211 39.281 21.719 1 97.38 72 SER B CA 1
ATOM 3083 C C . SER B 1 72 ? 13.234 38.719 23.125 1 97.38 72 SER B C 1
ATOM 3085 O O . SER B 1 72 ? 14.031 37.844 23.453 1 97.38 72 SER B O 1
ATOM 3087 N N . ASP B 1 73 ? 12.414 39.344 24 1 97.69 73 ASP B N 1
ATOM 3088 C CA . ASP B 1 73 ? 12.109 38.719 25.281 1 97.69 73 ASP B CA 1
ATOM 3089 C C . ASP B 1 73 ? 11.062 37.625 25.125 1 97.69 73 ASP B C 1
ATOM 3091 O O . ASP B 1 73 ? 9.891 37.906 24.891 1 97.69 73 ASP B O 1
ATOM 3095 N N . LEU B 1 74 ? 11.539 36.438 25.281 1 98.12 74 LEU B N 1
ATOM 3096 C CA . LEU B 1 74 ? 10.672 35.281 25.047 1 98.12 74 LEU B CA 1
ATOM 3097 C C . LEU B 1 74 ? 10.258 34.656 26.359 1 98.12 74 LEU B C 1
ATOM 3099 O O . LEU B 1 74 ? 9.891 33.469 26.375 1 98.12 74 LEU B O 1
ATOM 3103 N N . SER B 1 75 ? 10.352 35.375 27.438 1 98.12 75 SER B N 1
ATOM 3104 C CA . SER B 1 75 ? 10.078 34.844 28.766 1 98.12 75 SER B CA 1
ATOM 3105 C C . SER B 1 75 ? 8.648 34.312 28.875 1 98.12 75 SER B C 1
ATOM 3107 O O . SER B 1 75 ? 8.391 33.312 29.531 1 98.12 75 SER B O 1
ATOM 3109 N N . GLN B 1 76 ? 7.762 35 28.234 1 98.12 76 GLN B N 1
ATOM 3110 C CA . GLN B 1 76 ? 6.367 34.562 28.281 1 98.12 76 GLN B CA 1
ATOM 3111 C C . GLN B 1 76 ? 6.199 33.188 27.688 1 98.12 76 GLN B C 1
ATOM 3113 O O . GLN B 1 76 ? 5.418 32.375 28.172 1 98.12 76 GLN B O 1
ATOM 3118 N N . TYR B 1 77 ? 6.914 32.906 26.641 1 98.62 77 TYR B N 1
ATOM 3119 C CA . TYR B 1 77 ? 6.824 31.625 25.969 1 98.62 77 TYR B CA 1
ATOM 3120 C C . TYR B 1 77 ? 7.547 30.547 26.766 1 98.62 77 TYR B C 1
ATOM 3122 O O . TYR B 1 77 ? 7.105 29.391 26.812 1 98.62 77 TYR B O 1
ATOM 3130 N N . ALA B 1 78 ? 8.656 30.891 27.375 1 98.62 78 ALA B N 1
ATOM 3131 C CA . ALA B 1 78 ? 9.352 29.969 28.266 1 98.62 78 ALA B CA 1
ATOM 3132 C C . ALA B 1 78 ? 8.461 29.547 29.422 1 98.62 78 ALA B C 1
ATOM 3134 O O . ALA B 1 78 ? 8.406 28.359 29.781 1 98.62 78 ALA B O 1
ATOM 3135 N N . ASN B 1 79 ? 7.809 30.547 29.984 1 98.69 79 ASN B N 1
ATOM 3136 C CA . ASN B 1 79 ? 6.891 30.281 31.078 1 98.69 79 ASN B CA 1
ATOM 3137 C C . ASN B 1 79 ? 5.75 29.359 30.641 1 98.69 79 ASN B C 1
ATOM 3139 O O . ASN B 1 79 ? 5.387 28.422 31.359 1 98.69 79 ASN B O 1
ATOM 3143 N N . LEU B 1 80 ? 5.215 29.688 29.5 1 98.62 80 LEU B N 1
ATOM 3144 C CA . LEU B 1 80 ? 4.121 28.875 28.969 1 98.62 80 LEU B CA 1
ATOM 3145 C C . LEU B 1 80 ? 4.57 27.422 28.75 1 98.62 80 LEU B C 1
ATOM 3147 O O . LEU B 1 80 ? 3.861 26.5 29.125 1 98.62 80 LEU B O 1
ATOM 3151 N N . LEU B 1 81 ? 5.703 27.25 28.141 1 98.81 81 LEU B N 1
ATOM 3152 C CA . LEU B 1 81 ? 6.227 25.906 27.891 1 98.81 81 LEU B CA 1
ATOM 3153 C C . LEU B 1 81 ? 6.477 25.172 29.203 1 98.81 81 LEU B C 1
ATOM 3155 O O . LEU B 1 81 ? 6.184 23.969 29.312 1 98.81 81 LEU B O 1
ATOM 3159 N N . PHE B 1 82 ? 7.031 25.828 30.125 1 98.62 82 PHE B N 1
ATOM 3160 C CA . PHE B 1 82 ? 7.285 25.234 31.438 1 98.62 82 PHE B CA 1
ATOM 3161 C C . PHE B 1 82 ? 5.988 24.75 32.062 1 98.62 82 PHE B C 1
ATOM 3163 O O . PHE B 1 82 ? 5.918 23.625 32.562 1 98.62 82 PHE B O 1
ATOM 3170 N N . ASP B 1 83 ? 5.016 25.578 32.031 1 98.44 83 ASP B N 1
ATOM 3171 C CA . ASP B 1 83 ? 3.727 25.219 32.625 1 98.44 83 ASP B CA 1
ATOM 3172 C C . ASP B 1 83 ? 3.127 24 31.938 1 98.44 83 ASP B C 1
ATOM 3174 O O . ASP B 1 83 ? 2.504 23.156 32.594 1 98.44 83 ASP B O 1
ATOM 3178 N N . LEU B 1 84 ? 3.311 23.922 30.672 1 97.94 84 LEU B N 1
ATOM 3179 C CA . LEU B 1 84 ? 2.74 22.828 29.891 1 97.94 84 LEU B CA 1
ATOM 3180 C C . LEU B 1 84 ? 3.469 21.516 30.172 1 97.94 84 LEU B C 1
ATOM 3182 O O . LEU B 1 84 ? 2.877 20.438 30.078 1 97.94 84 LEU B O 1
ATOM 3186 N N . ARG B 1 85 ? 4.789 21.656 30.547 1 98.19 85 ARG B N 1
ATOM 3187 C CA . ARG B 1 85 ? 5.598 20.438 30.484 1 98.19 85 ARG B CA 1
ATOM 3188 C C . ARG B 1 85 ? 6.242 20.141 31.828 1 98.19 85 ARG B C 1
ATOM 3190 O O . ARG B 1 85 ? 6.902 19.109 32 1 98.19 85 ARG B O 1
ATOM 3197 N N . LYS B 1 86 ? 6.031 20.969 32.812 1 97.12 86 LYS B N 1
ATOM 3198 C CA . LYS B 1 86 ? 6.695 20.797 34.094 1 97.12 86 LYS B CA 1
ATOM 3199 C C . LYS B 1 86 ? 6.352 19.453 34.719 1 97.12 86 LYS B C 1
ATOM 3201 O O . LYS B 1 86 ? 7.207 18.812 35.344 1 97.12 86 LYS B O 1
ATOM 3206 N N . GLU B 1 87 ? 5.105 19.016 34.594 1 97.19 87 GLU B N 1
ATOM 3207 C CA . GLU B 1 87 ? 4.691 17.734 35.156 1 97.19 87 GLU B CA 1
ATOM 3208 C C . GLU B 1 87 ? 5.359 16.578 34.438 1 97.19 87 GLU B C 1
ATOM 3210 O O . GLU B 1 87 ? 5.398 15.461 34.969 1 97.19 87 GLU B O 1
ATOM 3215 N N . LYS B 1 88 ? 5.852 16.891 33.281 1 96.5 88 LYS B N 1
ATOM 3216 C CA . LYS B 1 88 ? 6.551 15.859 32.531 1 96.5 88 LYS B CA 1
ATOM 3217 C C . LYS B 1 88 ? 8.062 15.961 32.719 1 96.5 88 LYS B C 1
ATOM 3219 O O . LYS B 1 88 ? 8.828 15.328 32 1 96.5 88 LYS B O 1
ATOM 3224 N N . GLY B 1 89 ? 8.484 16.828 33.594 1 97.12 89 GLY B N 1
ATOM 3225 C CA . GLY B 1 89 ? 9.875 16.812 34 1 97.12 89 GLY B CA 1
ATOM 3226 C C . GLY B 1 89 ? 10.703 17.891 33.344 1 97.12 89 GLY B C 1
ATOM 3227 O O . GLY B 1 89 ? 11.93 17.922 33.5 1 97.12 89 GLY B O 1
ATOM 3228 N N . LEU B 1 90 ? 10.094 18.766 32.594 1 98 90 LEU B N 1
ATOM 3229 C CA . LEU B 1 90 ? 10.859 19.844 31.953 1 98 90 LEU B CA 1
ATOM 3230 C C . LEU B 1 90 ? 11.242 20.906 32.969 1 98 90 LEU B C 1
ATOM 3232 O O . LEU B 1 90 ? 10.383 21.453 33.656 1 98 90 LEU B O 1
ATOM 3236 N N . SER B 1 91 ? 12.523 21.203 33.031 1 98.38 91 SER B N 1
ATOM 3237 C CA . SER B 1 91 ? 12.977 22.266 33.906 1 98.38 91 SER B CA 1
ATOM 3238 C C . SER B 1 91 ? 12.711 23.641 33.281 1 98.38 91 SER B C 1
ATOM 3240 O O . SER B 1 91 ? 12.531 23.75 32.062 1 98.38 91 SER B O 1
ATOM 3242 N N . TYR B 1 92 ? 12.664 24.594 34.125 1 98 92 TYR B N 1
ATOM 3243 C CA . TYR B 1 92 ? 12.484 25.953 33.594 1 98 92 TYR B CA 1
ATOM 3244 C C . TYR B 1 92 ? 13.648 26.344 32.688 1 98 92 TYR B C 1
ATOM 3246 O O . TYR B 1 92 ? 13.453 27.031 31.688 1 98 92 TYR B O 1
ATOM 3254 N N . GLU B 1 93 ? 14.836 25.953 33.031 1 98.38 93 GLU B N 1
ATOM 3255 C CA . GLU B 1 93 ? 16.016 26.234 32.219 1 98.38 93 GLU B CA 1
ATOM 3256 C C . GLU B 1 93 ? 15.891 25.625 30.828 1 98.38 93 GLU B C 1
ATOM 3258 O O . GLU B 1 93 ? 16.234 26.266 29.844 1 98.38 93 GLU B O 1
ATOM 3263 N N . ASP B 1 94 ? 15.375 24.438 30.828 1 98.44 94 ASP B N 1
ATOM 3264 C CA . ASP B 1 94 ? 15.18 23.781 29.547 1 98.44 94 ASP B CA 1
ATOM 3265 C C . ASP B 1 94 ? 14.07 24.453 28.75 1 98.44 94 ASP B C 1
ATOM 3267 O O . ASP B 1 94 ? 14.156 24.547 27.516 1 98.44 94 ASP B O 1
ATOM 3271 N N . ALA B 1 95 ? 13.086 24.891 29.438 1 98.69 95 ALA B N 1
ATOM 3272 C CA . ALA B 1 95 ? 11.992 25.594 28.781 1 98.69 95 ALA B CA 1
ATOM 3273 C C . ALA B 1 95 ? 12.484 26.875 28.125 1 98.69 95 ALA B C 1
ATOM 3275 O O . ALA B 1 95 ? 12.055 27.219 27.016 1 98.69 95 ALA B O 1
ATOM 3276 N N . VAL B 1 96 ? 13.344 27.578 28.812 1 98.5 96 VAL B N 1
ATOM 3277 C CA . VAL B 1 96 ? 13.922 28.812 28.281 1 98.5 96 VAL B CA 1
ATOM 3278 C C . VAL B 1 96 ? 14.703 28.5 27.016 1 98.5 96 VAL B C 1
ATOM 3280 O O . VAL B 1 96 ? 14.57 29.203 26 1 98.5 96 VAL B O 1
ATOM 3283 N N . LYS B 1 97 ? 15.422 27.469 27.047 1 98.38 97 LYS B N 1
ATOM 3284 C CA . LYS B 1 97 ? 16.219 27.094 25.891 1 98.38 97 LYS B CA 1
ATOM 3285 C C . LYS B 1 97 ? 15.336 26.656 24.734 1 98.38 97 LYS B C 1
ATOM 3287 O O . LYS B 1 97 ? 15.539 27.109 23.594 1 98.38 97 LYS B O 1
ATOM 3292 N N . LEU B 1 98 ? 14.352 25.875 25.031 1 98.44 98 LEU B N 1
ATOM 3293 C CA . LEU B 1 98 ? 13.492 25.312 23.984 1 98.44 98 LEU B CA 1
ATOM 3294 C C . LEU B 1 98 ? 12.617 26.391 23.375 1 98.44 98 LEU B C 1
ATOM 3296 O O . LEU B 1 98 ? 12.305 26.344 22.188 1 98.44 98 LEU B O 1
ATOM 3300 N N . SER B 1 99 ? 12.219 27.344 24.172 1 98.44 99 SER B N 1
ATOM 3301 C CA . SER B 1 99 ? 11.352 28.406 23.672 1 98.44 99 SER B CA 1
ATOM 3302 C C . SER B 1 99 ? 12.07 29.281 22.656 1 98.44 99 SER B C 1
ATOM 3304 O O . SER B 1 99 ? 11.438 30.031 21.906 1 98.44 99 SER B O 1
ATOM 3306 N N . LYS B 1 100 ? 13.398 29.156 22.578 1 98.5 100 LYS B N 1
ATOM 3307 C CA . LYS B 1 100 ? 14.203 29.938 21.641 1 98.5 100 LYS B CA 1
ATOM 3308 C C . LYS B 1 100 ? 14.422 29.156 20.344 1 98.5 100 LYS B C 1
ATOM 3310 O O . LYS B 1 100 ? 15.016 29.688 19.406 1 98.5 100 LYS B O 1
ATOM 3315 N N . GLU B 1 101 ? 13.984 27.906 20.328 1 98.69 101 GLU B N 1
ATOM 3316 C CA . GLU B 1 101 ? 13.977 27.156 19.078 1 98.69 101 GLU B CA 1
ATOM 3317 C C . GLU B 1 101 ? 12.789 27.547 18.203 1 98.69 101 GLU B C 1
ATOM 3319 O O . GLU B 1 101 ? 11.648 27.547 18.656 1 98.69 101 GLU B O 1
ATOM 3324 N N . PRO B 1 102 ? 13.023 27.875 16.938 1 98.81 102 PRO B N 1
ATOM 3325 C CA . PRO B 1 102 ? 11.961 28.391 16.078 1 98.81 102 PRO B CA 1
ATOM 3326 C C . PRO B 1 102 ? 10.75 27.469 16.016 1 98.81 102 PRO B C 1
ATOM 3328 O O . PRO B 1 102 ? 9.609 27.922 15.984 1 98.81 102 PRO B O 1
ATOM 3331 N N . ASN B 1 103 ? 10.992 26.156 15.922 1 98.69 103 ASN B N 1
ATOM 3332 C CA . ASN B 1 103 ? 9.883 25.219 15.828 1 98.69 103 ASN B CA 1
ATOM 3333 C C . ASN B 1 103 ? 9.031 25.234 17.094 1 98.69 103 ASN B C 1
ATOM 3335 O O . ASN B 1 103 ? 7.801 25.172 17.016 1 98.69 103 ASN B O 1
ATOM 3339 N N . TYR B 1 104 ? 9.625 25.359 18.266 1 98.81 104 TYR B N 1
ATOM 3340 C CA . TYR B 1 104 ? 8.875 25.5 19.5 1 98.81 104 TYR B CA 1
ATOM 3341 C C . TYR B 1 104 ? 8.219 26.875 19.609 1 98.81 104 TYR B C 1
ATOM 3343 O O . TYR B 1 104 ? 7.059 26.984 20 1 98.81 104 TYR B O 1
ATOM 3351 N N . LEU B 1 105 ? 9 27.906 19.281 1 98.88 105 LEU B N 1
ATOM 3352 C CA . LEU B 1 105 ? 8.461 29.25 19.359 1 98.88 105 LEU B CA 1
AT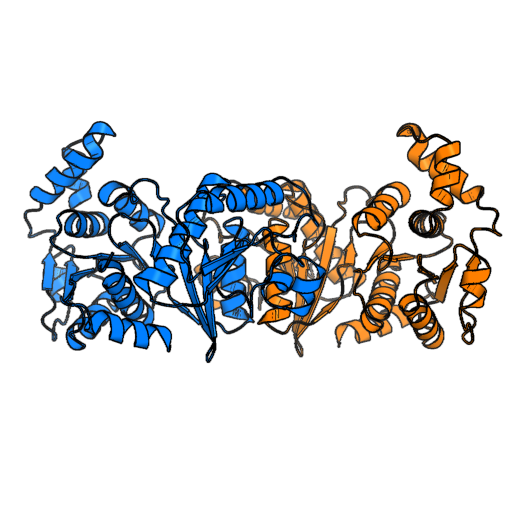OM 3353 C C . LEU B 1 105 ? 7.207 29.391 18.5 1 98.88 105 LEU B C 1
ATOM 3355 O O . LEU B 1 105 ? 6.219 30 18.922 1 98.88 105 LEU B O 1
ATOM 3359 N N . ALA B 1 106 ? 7.254 28.844 17.297 1 98.88 106 ALA B N 1
ATOM 3360 C CA . ALA B 1 106 ? 6.09 28.891 16.422 1 98.88 106 ALA B CA 1
ATOM 3361 C C . ALA B 1 106 ? 4.867 28.281 17.094 1 98.88 106 ALA B C 1
ATOM 3363 O O . ALA B 1 106 ? 3.781 28.859 17.078 1 98.88 106 ALA B O 1
ATOM 3364 N N . CYS B 1 107 ? 5.047 27.141 17.672 1 98.81 107 CYS B N 1
ATOM 3365 C CA . CYS B 1 107 ? 3.955 26.453 18.359 1 98.81 107 CYS B CA 1
ATOM 3366 C C . CYS B 1 107 ? 3.465 27.234 19.562 1 98.81 107 CYS B C 1
ATOM 3368 O O . CYS B 1 107 ? 2.26 27.312 19.812 1 98.81 107 CYS B O 1
ATOM 3370 N N . LEU B 1 108 ? 4.371 27.812 20.281 1 98.88 108 LEU B N 1
ATOM 3371 C CA . LEU B 1 108 ? 4.027 28.578 21.484 1 98.88 108 LEU B CA 1
ATOM 3372 C C . LEU B 1 108 ? 3.252 29.828 21.109 1 98.88 108 LEU B C 1
ATOM 3374 O O . LEU B 1 108 ? 2.326 30.234 21.828 1 98.88 108 LEU B O 1
ATOM 3378 N N . MET B 1 109 ? 3.662 30.438 20.016 1 98.69 109 MET B N 1
ATOM 3379 C CA . MET B 1 109 ? 2.943 31.609 19.531 1 98.69 109 MET B CA 1
ATOM 3380 C C . MET B 1 109 ? 1.507 31.25 19.156 1 98.69 109 MET B C 1
ATOM 3382 O O . MET B 1 109 ? 0.594 32.062 19.359 1 98.69 109 MET B O 1
ATOM 3386 N N . VAL B 1 110 ? 1.308 30.094 18.656 1 98.62 110 VAL B N 1
ATOM 3387 C CA . VAL B 1 110 ? -0.028 29.609 18.312 1 98.62 110 VAL B CA 1
ATOM 3388 C C . VAL B 1 110 ? -0.79 29.25 19.578 1 98.62 110 VAL B C 1
ATOM 3390 O O . VAL B 1 110 ? -1.953 29.625 19.75 1 98.62 110 VAL B O 1
ATOM 3393 N N . LYS B 1 111 ? -0.135 28.594 20.516 1 98.25 111 LYS B N 1
ATOM 3394 C CA . LYS B 1 111 ? -0.743 28.156 21.766 1 98.25 111 LYS B CA 1
ATOM 3395 C C . LYS B 1 111 ? -1.22 29.328 22.594 1 98.25 111 LYS B C 1
ATOM 3397 O O . LYS B 1 111 ? -2.234 29.25 23.281 1 98.25 111 LYS B O 1
ATOM 3402 N N . SER B 1 112 ? -0.509 30.438 22.531 1 97.25 112 SER B N 1
ATOM 3403 C CA . SER B 1 112 ? -0.814 31.641 23.312 1 97.25 112 SER B CA 1
ATOM 3404 C C . SER B 1 112 ? -1.974 32.406 22.688 1 97.25 112 SER B C 1
ATOM 3406 O O . SER B 1 112 ? -2.375 33.469 23.219 1 97.25 112 SER B O 1
ATOM 3408 N N . ASN B 1 113 ? -2.48 32 21.516 1 94.69 113 ASN B N 1
ATOM 3409 C CA . ASN B 1 113 ? -3.59 32.594 20.797 1 94.69 113 ASN B CA 1
ATOM 3410 C C . ASN B 1 113 ? -3.189 33.938 20.172 1 94.69 113 ASN B C 1
ATOM 3412 O O . ASN B 1 113 ? -4.047 34.75 19.859 1 94.69 113 ASN B O 1
ATOM 3416 N N . GLU B 1 114 ? -1.918 34.094 20.016 1 92.31 114 GLU B N 1
ATOM 3417 C CA . GLU B 1 114 ? -1.433 35.281 19.312 1 92.31 114 GLU B CA 1
ATOM 3418 C C . GLU B 1 114 ? -1.469 35.094 17.797 1 92.31 114 GLU B C 1
ATOM 3420 O O . GLU B 1 114 ? -1.54 36.062 17.047 1 92.31 114 GLU B O 1
ATOM 3425 N N . ASN B 1 115 ? -1.357 33.938 17.484 1 94.81 115 ASN B N 1
ATOM 3426 C CA . ASN B 1 115 ? -1.409 33.5 16.078 1 94.81 115 ASN B CA 1
ATOM 3427 C C . ASN B 1 115 ? -2.303 32.281 15.906 1 94.81 115 ASN B C 1
ATOM 3429 O O . ASN B 1 115 ? -2.6 31.562 16.875 1 94.81 115 ASN B O 1
ATOM 3433 N N . TRP B 1 116 ? -2.691 32.062 14.703 1 96.88 116 TRP B N 1
ATOM 3434 C CA . TRP B 1 116 ? -3.783 31.125 14.492 1 96.88 116 TRP B CA 1
ATOM 3435 C C . TRP B 1 116 ? -3.25 29.75 14.07 1 96.88 116 TRP B C 1
ATOM 3437 O O . TRP B 1 116 ? -3.93 28.734 14.234 1 96.88 116 TRP B O 1
ATOM 3447 N N . GLY B 1 117 ? -2.086 29.672 13.492 1 98.25 117 GLY B N 1
ATOM 3448 C CA . GLY B 1 117 ? -1.465 28.453 13.023 1 98.25 117 GLY B CA 1
ATOM 3449 C C . GLY B 1 117 ? 0.001 28.609 12.68 1 98.25 117 GLY B C 1
ATOM 3450 O O . GLY B 1 117 ? 0.537 29.719 12.734 1 98.25 117 GLY B O 1
ATOM 3451 N N . ALA B 1 118 ? 0.621 27.5 12.344 1 98.75 118 ALA B N 1
ATOM 3452 C CA . ALA B 1 118 ? 2.043 27.578 12.016 1 98.75 118 ALA B CA 1
ATOM 3453 C C . ALA B 1 118 ? 2.418 26.531 10.961 1 98.75 118 ALA B C 1
ATOM 3455 O O . ALA B 1 118 ? 1.743 25.516 10.828 1 98.75 118 ALA B O 1
ATOM 3456 N N . ILE B 1 119 ? 3.385 26.828 10.242 1 98.31 119 ILE B N 1
ATOM 3457 C CA . ILE B 1 119 ? 4.012 25.859 9.359 1 98.31 119 ILE B CA 1
ATOM 3458 C C . ILE B 1 119 ? 5.504 25.766 9.664 1 98.31 119 ILE B C 1
ATOM 3460 O O . ILE B 1 119 ? 6.133 26.766 10.008 1 98.31 119 ILE B O 1
ATOM 3464 N N . CYS B 1 120 ? 5.965 24.641 9.664 1 97.25 120 CYS B N 1
ATOM 3465 C CA . CYS B 1 120 ? 7.363 24.328 9.945 1 97.25 120 CYS B CA 1
ATOM 3466 C C . CYS B 1 120 ? 7.836 23.156 9.102 1 97.25 120 CYS B C 1
ATOM 3468 O O . CYS B 1 120 ? 7.027 22.328 8.68 1 97.25 120 CYS B O 1
ATOM 3470 N N . GLY B 1 121 ? 9.047 23.312 8.852 1 91.44 121 GLY B N 1
ATOM 3471 C CA . GLY B 1 121 ? 9.664 22.266 8.031 1 91.44 121 GLY B CA 1
ATOM 3472 C C . GLY B 1 121 ? 10.539 22.828 6.93 1 91.44 121 GLY B C 1
ATOM 3473 O O . GLY B 1 121 ? 10.836 24.031 6.91 1 91.44 121 GLY B O 1
ATOM 3474 N N . ILE B 1 122 ? 11.25 22.047 6.004 1 90.38 122 ILE B N 1
ATOM 3475 C CA . ILE B 1 122 ? 12.297 22.297 5.02 1 90.38 122 ILE B CA 1
ATOM 3476 C C . ILE B 1 122 ? 13.664 22.234 5.691 1 90.38 122 ILE B C 1
ATOM 3478 O O . ILE B 1 122 ? 14.578 21.562 5.188 1 90.38 122 ILE B O 1
ATOM 3482 N N . GLU B 1 123 ? 13.727 23.047 6.84 1 95.25 123 GLU B N 1
ATOM 3483 C CA . GLU B 1 123 ? 14.992 23.031 7.57 1 95.25 123 GLU B CA 1
ATOM 3484 C C . GLU B 1 123 ? 14.93 22.094 8.766 1 95.25 123 GLU B C 1
ATOM 3486 O O . GLU B 1 123 ? 15.953 21.531 9.164 1 95.25 123 GLU B O 1
ATOM 3491 N N . TYR B 1 124 ? 13.781 21.984 9.391 1 95.31 124 TYR B N 1
ATOM 3492 C CA . TYR B 1 124 ? 13.547 21.031 10.477 1 95.31 124 TYR B CA 1
ATOM 3493 C C . TYR B 1 124 ? 13.078 19.688 9.93 1 95.31 124 TYR B C 1
ATOM 3495 O O . TYR B 1 124 ? 12.422 19.625 8.891 1 95.31 124 TYR B O 1
ATOM 3503 N N . THR B 1 125 ? 13.398 18.641 10.648 1 89.88 125 THR B N 1
ATOM 3504 C CA . THR B 1 125 ? 12.844 17.328 10.312 1 89.88 125 THR B CA 1
ATOM 3505 C C . THR B 1 125 ? 11.383 17.234 10.734 1 89.88 125 THR B C 1
ATOM 3507 O O . THR B 1 125 ? 10.93 18 11.594 1 89.88 125 THR B O 1
ATOM 3510 N N . THR B 1 126 ? 10.688 16.328 10.141 1 90.44 126 THR B N 1
ATOM 3511 C CA . THR B 1 126 ? 9.312 16.062 10.539 1 90.44 126 THR B CA 1
ATOM 3512 C C . THR B 1 126 ? 9.234 15.719 12.023 1 90.44 126 THR B C 1
ATOM 3514 O O . THR B 1 126 ? 8.352 16.203 12.727 1 90.44 126 THR B O 1
ATOM 3517 N N . LYS B 1 127 ? 10.172 14.961 12.477 1 90.75 127 LYS B N 1
ATOM 3518 C CA . LYS B 1 127 ? 10.234 14.57 13.883 1 90.75 127 LYS B CA 1
ATOM 3519 C C . LYS B 1 127 ? 10.328 15.797 14.781 1 90.75 127 LYS B C 1
ATOM 3521 O O . LYS B 1 127 ? 9.617 15.891 15.789 1 90.75 127 LYS B O 1
ATOM 3526 N N . ASP B 1 128 ? 11.148 16.719 14.414 1 95.25 128 ASP B N 1
ATOM 3527 C CA . ASP B 1 128 ? 11.352 17.906 15.227 1 95.25 128 ASP B CA 1
ATOM 3528 C C . ASP B 1 128 ? 10.109 18.797 15.219 1 95.25 128 ASP B C 1
ATOM 3530 O O . ASP B 1 128 ? 9.734 19.344 16.25 1 95.25 128 ASP B O 1
ATOM 3534 N N . THR B 1 129 ? 9.547 18.938 14.039 1 96.81 129 THR B N 1
ATOM 3535 C CA . THR B 1 129 ? 8.336 19.75 13.906 1 96.81 129 THR B CA 1
ATOM 3536 C C . THR B 1 129 ? 7.199 19.156 14.734 1 96.81 129 THR B C 1
ATOM 3538 O O . THR B 1 129 ? 6.551 19.859 15.508 1 96.81 129 THR B O 1
ATOM 3541 N N . LEU B 1 130 ? 7.027 17.906 14.633 1 96.06 130 LEU B N 1
ATOM 3542 C CA . LEU B 1 130 ? 5.891 17.25 15.273 1 96.06 130 LEU B CA 1
ATOM 3543 C C . LEU B 1 130 ? 6.117 17.125 16.781 1 96.06 130 LEU B C 1
ATOM 3545 O O . LEU B 1 130 ? 5.164 17.188 17.562 1 96.06 130 LEU B O 1
ATOM 3549 N N . ARG B 1 131 ? 7.332 16.906 17.188 1 96.69 131 ARG B N 1
ATOM 3550 C CA . ARG B 1 131 ? 7.633 16.859 18.609 1 96.69 131 ARG B CA 1
ATOM 3551 C C . ARG B 1 131 ? 7.203 18.156 19.297 1 96.69 131 ARG B C 1
ATOM 3553 O O . ARG B 1 131 ? 6.535 18.125 20.328 1 96.69 131 ARG B O 1
ATOM 3560 N N . ALA B 1 132 ? 7.594 19.266 18.688 1 98.31 132 ALA B N 1
ATOM 3561 C CA . ALA B 1 132 ? 7.211 20.562 19.25 1 98.31 132 ALA B CA 1
ATOM 3562 C C . ALA B 1 132 ? 5.695 20.734 19.266 1 98.31 132 ALA B C 1
ATOM 3564 O O . ALA B 1 132 ? 5.117 21.141 20.266 1 98.31 132 ALA B O 1
ATOM 3565 N N . ALA B 1 133 ? 5.074 20.375 18.172 1 98.44 133 ALA B N 1
ATOM 3566 C CA . ALA B 1 133 ? 3.627 20.516 18.031 1 98.44 133 ALA B CA 1
ATOM 3567 C C . ALA B 1 133 ? 2.893 19.672 19.078 1 98.44 133 ALA B C 1
ATOM 3569 O O . ALA B 1 133 ? 1.929 20.141 19.688 1 98.44 133 ALA B O 1
ATOM 3570 N N . LEU B 1 134 ? 3.346 18.5 19.266 1 97.69 134 LEU B N 1
ATOM 3571 C CA . LEU B 1 134 ? 2.672 17.578 20.172 1 97.69 134 LEU B CA 1
ATOM 3572 C C . LEU B 1 134 ? 2.896 17.969 21.625 1 97.69 134 LEU B C 1
ATOM 3574 O O . LEU B 1 134 ? 2.027 17.766 22.484 1 97.69 134 LEU B O 1
ATOM 3578 N N . GLN B 1 135 ? 4.043 18.531 21.953 1 97.94 135 GLN B N 1
ATOM 3579 C CA . GLN B 1 135 ? 4.355 18.938 23.328 1 97.94 135 GLN B CA 1
ATOM 3580 C C . GLN B 1 135 ? 3.656 20.234 23.688 1 97.94 135 GLN B C 1
ATOM 3582 O O . GLN B 1 135 ? 3.297 20.453 24.844 1 97.94 135 GLN B O 1
ATOM 3587 N N . VAL B 1 136 ? 3.445 21.062 22.672 1 98.62 136 VAL B N 1
ATOM 3588 C CA . VAL B 1 136 ? 2.955 22.406 22.969 1 98.62 136 VAL B CA 1
ATOM 3589 C C . VAL B 1 136 ? 1.463 22.5 22.641 1 98.62 136 VAL B C 1
ATOM 3591 O O . VAL B 1 136 ? 0.661 22.875 23.5 1 98.62 136 VAL B O 1
ATOM 3594 N N . ILE B 1 137 ? 1.067 22.125 21.453 1 98.12 137 ILE B N 1
ATOM 3595 C CA . ILE B 1 137 ? -0.307 22.266 20.984 1 98.12 137 ILE B CA 1
ATOM 3596 C C . ILE B 1 137 ? -1.137 21.078 21.484 1 98.12 137 ILE B C 1
ATOM 3598 O O . ILE B 1 137 ? -2.279 21.25 21.922 1 98.12 137 ILE B O 1
ATOM 3602 N N . LYS B 1 138 ? -0.563 19.875 21.438 1 97.19 138 LYS B N 1
ATOM 3603 C CA . LYS B 1 138 ? -1.181 18.625 21.859 1 97.19 138 LYS B CA 1
ATOM 3604 C C . LYS B 1 138 ? -2.328 18.234 20.922 1 97.19 138 LYS B C 1
ATOM 3606 O O . LYS B 1 138 ? -2.715 19.016 20.047 1 97.19 138 LYS B O 1
ATOM 3611 N N . ALA B 1 139 ? -2.764 17.031 21.031 1 97.12 139 ALA B N 1
ATOM 3612 C CA . ALA B 1 139 ? -3.943 16.562 20.312 1 97.12 139 ALA B CA 1
ATOM 3613 C C . ALA B 1 139 ? -5.219 17.141 20.906 1 97.12 139 ALA B C 1
ATOM 3615 O O . ALA B 1 139 ? -5.289 17.406 22.109 1 97.12 139 ALA B O 1
ATOM 3616 N N . LYS B 1 140 ? -6.184 17.375 20.062 1 96 140 LYS B N 1
ATOM 3617 C CA . LYS B 1 140 ? -7.523 17.656 20.562 1 96 140 LYS B CA 1
ATOM 3618 C C . LYS B 1 140 ? -7.984 16.562 21.516 1 96 140 LYS B C 1
ATOM 3620 O O . LYS B 1 140 ? -7.676 15.383 21.328 1 96 140 LYS B O 1
ATOM 3625 N N . LYS B 1 141 ? -8.742 16.938 22.562 1 93.75 141 LYS B N 1
ATOM 3626 C CA . LYS B 1 141 ? -9.211 15.961 23.531 1 93.75 141 LYS B CA 1
ATOM 3627 C C . LYS B 1 141 ? -9.93 14.805 22.859 1 93.75 141 LYS B C 1
ATOM 3629 O O . LYS B 1 141 ? -10.836 15.016 22.047 1 93.75 141 LYS B O 1
ATOM 3634 N N . GLY B 1 142 ? -9.445 13.625 23.141 1 93 142 GLY B N 1
ATOM 3635 C CA . GLY B 1 142 ? -10.07 12.422 22.609 1 93 142 GLY B CA 1
ATOM 3636 C C . GLY B 1 142 ? -9.664 12.117 21.188 1 93 142 GLY B C 1
ATOM 3637 O O . GLY B 1 142 ? -10.195 11.188 20.562 1 93 142 GLY B O 1
ATOM 3638 N N . SER B 1 143 ? -8.773 12.852 20.688 1 95.5 143 SER B N 1
ATOM 3639 C CA . SER B 1 143 ? -8.352 12.703 19.297 1 95.5 143 SER B CA 1
ATOM 3640 C C . SER B 1 143 ? -6.957 12.094 19.203 1 95.5 143 SER B C 1
ATOM 3642 O O . SER B 1 143 ? -6.297 11.891 20.234 1 95.5 143 SER B O 1
ATOM 3644 N N . ILE B 1 144 ? -6.598 11.75 18.047 1 97.38 144 ILE B N 1
ATOM 3645 C CA . ILE B 1 144 ? -5.238 11.352 17.719 1 97.38 144 ILE B CA 1
ATOM 3646 C C . ILE B 1 144 ? -4.676 12.281 16.641 1 97.38 144 ILE B C 1
ATOM 3648 O O . ILE B 1 144 ? -5.438 12.883 15.875 1 97.38 144 ILE B O 1
ATOM 3652 N N . VAL B 1 145 ? -3.393 12.469 16.656 1 98.12 145 VAL B N 1
ATOM 3653 C CA . VAL B 1 145 ? -2.77 13.258 15.602 1 98.12 145 VAL B CA 1
ATOM 3654 C C . VAL B 1 145 ? -2.363 12.352 14.438 1 98.12 145 VAL B C 1
ATOM 3656 O O . VAL B 1 145 ? -1.657 11.359 14.641 1 98.12 145 VAL B O 1
ATOM 3659 N N . ASN B 1 146 ? -2.891 12.641 13.281 1 98.31 146 ASN B N 1
ATOM 3660 C CA . ASN B 1 146 ? -2.562 11.891 12.07 1 98.31 146 ASN B CA 1
ATOM 3661 C C . ASN B 1 146 ? -2.428 12.812 10.859 1 98.31 146 ASN B C 1
ATOM 3663 O O . ASN B 1 146 ? -2.607 14.023 10.977 1 98.31 146 ASN B O 1
ATOM 3667 N N . SER B 1 147 ? -1.977 12.266 9.789 1 98 147 SER B N 1
ATOM 3668 C CA . SER B 1 147 ? -1.807 13.047 8.57 1 98 147 SER B CA 1
ATOM 3669 C C . SER B 1 147 ? -2.861 12.688 7.527 1 98 147 SER B C 1
ATOM 3671 O O . SER B 1 147 ? -3.445 11.609 7.578 1 98 147 SER B O 1
ATOM 3673 N N . ILE B 1 148 ? -3.133 13.594 6.664 1 98.44 148 ILE B N 1
ATOM 3674 C CA . ILE B 1 148 ? -3.98 13.375 5.496 1 98.44 148 ILE B CA 1
ATOM 3675 C C . ILE B 1 148 ? -3.373 14.078 4.281 1 98.44 148 ILE B C 1
ATOM 3677 O O . ILE B 1 148 ? -2.771 15.148 4.41 1 98.44 148 ILE B O 1
ATOM 3681 N N . MET B 1 149 ? -3.395 13.438 3.143 1 97.38 149 MET B N 1
ATOM 3682 C CA . MET B 1 149 ? -2.91 13.977 1.873 1 97.38 149 MET B CA 1
ATOM 3683 C C . MET B 1 149 ? -4.07 14.242 0.919 1 97.38 149 MET B C 1
ATOM 3685 O O . MET B 1 149 ? -4.992 13.438 0.809 1 97.38 149 MET B O 1
ATOM 3689 N N . ILE B 1 150 ? -4.082 15.398 0.345 1 97 150 ILE B N 1
ATOM 3690 C CA . ILE B 1 150 ? -4.984 15.688 -0.763 1 97 150 ILE B CA 1
ATOM 3691 C C . ILE B 1 150 ? -4.312 15.328 -2.086 1 97 150 ILE B C 1
ATOM 3693 O O . ILE B 1 150 ? -3.191 15.766 -2.359 1 97 150 ILE B O 1
ATOM 3697 N N . LEU B 1 151 ? -4.969 14.508 -2.879 1 97.25 151 LEU B N 1
ATOM 3698 C CA . LEU B 1 151 ? -4.453 14.102 -4.184 1 97.25 151 LEU B CA 1
ATOM 3699 C C . LEU B 1 151 ? -5.43 14.484 -5.293 1 97.25 151 LEU B C 1
ATOM 3701 O O . LEU B 1 151 ? -6.598 14.078 -5.262 1 97.25 151 LEU B O 1
ATOM 3705 N N . GLU B 1 152 ? -4.863 15.227 -6.242 1 96.38 152 GLU B N 1
ATOM 3706 C CA . GLU B 1 152 ? -5.75 15.695 -7.305 1 96.38 152 GLU B CA 1
ATOM 3707 C C . GLU B 1 152 ? -5.227 15.289 -8.68 1 96.38 152 GLU B C 1
ATOM 3709 O O . GLU B 1 152 ? -4.016 15.297 -8.914 1 96.38 152 GLU B O 1
ATOM 3714 N N . ARG B 1 153 ? -6.055 14.852 -9.516 1 96 153 ARG B N 1
ATOM 3715 C CA . ARG B 1 153 ? -5.812 14.594 -10.93 1 96 153 ARG B CA 1
ATOM 3716 C C . ARG B 1 153 ? -7.004 15.023 -11.781 1 96 153 ARG B C 1
ATOM 3718 O O . ARG B 1 153 ? -8.102 14.477 -11.641 1 96 153 ARG B O 1
ATOM 3725 N N . GLU B 1 154 ? -6.777 16.047 -12.656 1 91.56 154 GLU B N 1
ATOM 3726 C CA . GLU B 1 154 ? -7.863 16.609 -13.453 1 91.56 154 GLU B CA 1
ATOM 3727 C C . GLU B 1 154 ? -9.023 17.047 -12.562 1 91.56 154 GLU B C 1
ATOM 3729 O O . GLU B 1 154 ? -8.844 17.844 -11.648 1 91.56 154 GLU B O 1
ATOM 3734 N N . ASP B 1 155 ? -10.188 16.422 -12.648 1 87.31 155 ASP B N 1
ATOM 3735 C CA . ASP B 1 155 ? -11.352 16.859 -11.898 1 87.31 155 ASP B CA 1
ATOM 3736 C C . ASP B 1 155 ? -11.641 15.938 -10.719 1 87.31 155 ASP B C 1
ATOM 3738 O O . ASP B 1 155 ? -12.695 16.031 -10.086 1 87.31 155 ASP B O 1
ATOM 3742 N N . LYS B 1 156 ? -10.648 15.125 -10.461 1 92.94 156 LYS B N 1
ATOM 3743 C CA . LYS B 1 156 ? -10.859 14.172 -9.375 1 92.94 156 LYS B CA 1
ATOM 3744 C C . LYS B 1 156 ? -9.984 14.508 -8.172 1 92.94 156 LYS B C 1
ATOM 3746 O O . LYS B 1 156 ? -8.789 14.75 -8.312 1 92.94 156 LYS B O 1
ATOM 3751 N N . SER B 1 157 ? -10.594 14.688 -6.977 1 95.69 157 SER B N 1
ATOM 3752 C CA . SER B 1 157 ? -9.891 14.859 -5.711 1 95.69 157 SER B CA 1
ATOM 3753 C C . SER B 1 157 ? -10.102 13.656 -4.793 1 95.69 157 SER B C 1
ATOM 3755 O O . SER B 1 157 ? -11.234 13.258 -4.535 1 95.69 157 SER B O 1
ATOM 3757 N N . ILE B 1 158 ? -8.992 13.062 -4.348 1 98.31 158 ILE B N 1
ATOM 3758 C CA . ILE B 1 158 ? -9.094 11.977 -3.375 1 98.31 158 ILE B CA 1
ATOM 3759 C C . ILE B 1 158 ? -8.219 12.289 -2.162 1 98.31 158 ILE B C 1
ATOM 3761 O O . ILE B 1 158 ? -7.402 13.219 -2.199 1 98.31 158 ILE B O 1
ATOM 3765 N N . PHE B 1 159 ? -8.484 11.594 -1.095 1 98.75 159 PHE B N 1
ATOM 3766 C CA . PHE B 1 159 ? -7.801 11.812 0.175 1 98.75 159 PHE B CA 1
ATOM 3767 C C . PHE B 1 159 ? -7.207 10.516 0.706 1 98.75 159 PHE B C 1
ATOM 3769 O O . PHE B 1 159 ? -7.82 9.453 0.588 1 98.75 159 PHE B O 1
ATOM 3776 N N . ALA B 1 160 ? -6.023 10.578 1.244 1 98.88 160 ALA B N 1
ATOM 3777 C CA . ALA B 1 160 ? -5.328 9.406 1.776 1 98.88 160 ALA B CA 1
ATOM 3778 C C . ALA B 1 160 ? -4.848 9.656 3.203 1 98.88 160 ALA B C 1
ATOM 3780 O O . ALA B 1 160 ? -4.227 10.688 3.484 1 98.88 160 ALA B O 1
ATOM 3781 N N . SER B 1 161 ? -5.152 8.734 4.109 1 98.88 161 SER B N 1
ATOM 3782 C CA . SER B 1 161 ? -4.762 8.852 5.512 1 98.88 161 SER B CA 1
ATOM 3783 C C . SER B 1 161 ? -4.676 7.484 6.184 1 98.88 161 SER B C 1
ATOM 3785 O O . SER B 1 161 ? -5.453 6.582 5.871 1 98.88 161 SER B O 1
ATOM 3787 N N . ASP B 1 162 ? -3.795 7.305 7.074 1 98.5 162 ASP B N 1
ATOM 3788 C CA . ASP B 1 162 ? -2.592 8.07 7.387 1 98.5 162 ASP B CA 1
ATOM 3789 C C . ASP B 1 162 ? -1.451 7.711 6.438 1 98.5 162 ASP B C 1
ATOM 3791 O O . ASP B 1 162 ? -1.347 6.566 5.992 1 98.5 162 ASP B O 1
ATOM 3795 N N . ILE B 1 163 ? -0.684 8.625 6.18 1 97.81 163 ILE B N 1
ATOM 3796 C CA . ILE B 1 163 ? 0.351 8.359 5.188 1 97.81 163 ILE B CA 1
ATOM 3797 C C . ILE B 1 163 ? 1.71 8.797 5.73 1 97.81 163 ILE B C 1
ATOM 3799 O O . ILE B 1 163 ? 2.734 8.633 5.066 1 97.81 163 ILE B O 1
ATOM 3803 N N . GLY B 1 164 ? 1.719 9.242 7.008 1 95.25 164 GLY B N 1
ATOM 3804 C CA . GLY B 1 164 ? 3.006 9.82 7.363 1 95.25 164 GLY B CA 1
ATOM 3805 C C . GLY B 1 164 ? 3.287 9.773 8.852 1 95.25 164 GLY B C 1
ATOM 3806 O O . GLY B 1 164 ? 4.426 9.977 9.281 1 95.25 164 GLY B O 1
ATOM 3807 N N . LEU B 1 165 ? 2.33 9.406 9.68 1 95.88 165 LEU B N 1
ATOM 3808 C CA . LEU B 1 165 ? 2.578 9.664 11.094 1 95.88 165 LEU B CA 1
ATOM 3809 C C . LEU B 1 165 ? 2.354 8.398 11.922 1 95.88 165 LEU B C 1
ATOM 3811 O O . LEU B 1 165 ? 3.219 8.008 12.703 1 95.88 165 LEU B O 1
ATOM 3815 N N . VAL B 1 166 ? 1.12 7.836 11.82 1 97.5 166 VAL B N 1
ATOM 3816 C CA . VAL B 1 166 ? 0.768 6.73 12.703 1 97.5 166 VAL B CA 1
ATOM 3817 C C . VAL B 1 166 ? 1.236 5.41 12.094 1 97.5 166 VAL B C 1
ATOM 3819 O O . VAL B 1 166 ? 0.675 4.945 11.102 1 97.5 166 VAL B O 1
ATOM 3822 N N . ILE B 1 167 ? 2.176 4.805 12.688 1 97.62 167 ILE B N 1
ATOM 3823 C CA . ILE B 1 167 ? 2.902 3.684 12.102 1 97.62 167 ILE B CA 1
ATOM 3824 C C . ILE B 1 167 ? 1.989 2.463 12.023 1 97.62 167 ILE B C 1
ATOM 3826 O O . ILE B 1 167 ? 1.793 1.895 10.953 1 97.62 167 ILE B O 1
ATOM 3830 N N . ASN B 1 168 ? 1.435 2.012 13.078 1 98.25 168 ASN B N 1
ATOM 3831 C CA . ASN B 1 168 ? 0.536 0.868 13.195 1 98.25 168 ASN B CA 1
ATOM 3832 C C . ASN B 1 168 ? -0.589 1.137 14.195 1 98.25 168 ASN B C 1
ATOM 3834 O O . ASN B 1 168 ? -0.538 0.672 15.336 1 98.25 168 ASN B O 1
ATOM 3838 N N . PRO B 1 169 ? -1.59 1.811 13.742 1 98.75 169 PRO B N 1
ATOM 3839 C CA . PRO B 1 169 ? -2.66 2.203 14.664 1 98.75 169 PRO B CA 1
ATOM 3840 C C . PRO B 1 169 ? -3.42 1.006 15.227 1 98.75 169 PRO B C 1
ATOM 3842 O O . PRO B 1 169 ? -3.627 0.013 14.531 1 98.75 169 PRO B O 1
ATOM 3845 N N . SER B 1 170 ? -3.797 1.062 16.484 1 98.69 170 SER B N 1
ATOM 3846 C CA . SER B 1 170 ? -4.785 0.14 17.031 1 98.69 170 SER B CA 1
ATOM 3847 C C . SER B 1 170 ? -6.156 0.358 16.406 1 98.69 170 SER B C 1
ATOM 3849 O O . SER B 1 170 ? -6.359 1.319 15.656 1 98.69 170 SER B O 1
ATOM 3851 N N . ALA B 1 171 ? -7.066 -0.576 16.703 1 98.88 171 ALA B N 1
ATOM 3852 C CA . ALA B 1 171 ? -8.43 -0.406 16.219 1 98.88 171 ALA B CA 1
ATOM 3853 C C . ALA B 1 171 ? -9.031 0.915 16.703 1 98.88 171 ALA B C 1
ATOM 3855 O O . ALA B 1 171 ? -9.688 1.621 15.938 1 98.88 171 ALA B O 1
ATOM 3856 N N . GLU B 1 172 ? -8.797 1.255 17.953 1 98.69 172 GLU B N 1
ATOM 3857 C CA . GLU B 1 172 ? -9.297 2.5 18.516 1 98.69 172 GLU B CA 1
ATOM 3858 C C . GLU B 1 172 ? -8.688 3.713 17.812 1 98.69 172 GLU B C 1
ATOM 3860 O O . GLU B 1 172 ? -9.398 4.656 17.469 1 98.69 172 GLU B O 1
ATOM 3865 N N . GLU B 1 173 ? -7.41 3.676 17.656 1 98.75 173 GLU B N 1
ATOM 3866 C CA . GLU B 1 173 ? -6.719 4.77 16.969 1 98.75 173 GLU B CA 1
ATOM 3867 C C . GLU B 1 173 ? -7.195 4.918 15.531 1 98.75 173 GLU B C 1
ATOM 3869 O O . GLU B 1 173 ? -7.391 6.035 15.047 1 98.75 173 GLU B O 1
ATOM 3874 N N . LEU B 1 174 ? -7.391 3.785 14.859 1 98.94 174 LEU B N 1
ATOM 3875 C CA . LEU B 1 174 ? -7.828 3.801 13.469 1 98.94 174 LEU B CA 1
ATOM 3876 C C . LEU B 1 174 ? -9.219 4.414 13.344 1 98.94 174 LEU B C 1
ATOM 3878 O O . LEU B 1 174 ? -9.5 5.148 12.398 1 98.94 174 LEU B O 1
ATOM 3882 N N . SER B 1 175 ? -10.078 4.105 14.312 1 98.81 175 SER B N 1
ATOM 3883 C CA . SER B 1 175 ? -11.398 4.711 14.328 1 98.81 175 SER B CA 1
ATOM 3884 C C . SER B 1 175 ? -11.312 6.227 14.469 1 98.81 175 SER B C 1
ATOM 3886 O O . SER B 1 175 ? -12.07 6.961 13.828 1 98.81 175 SER B O 1
ATOM 3888 N N . LYS B 1 176 ? -10.406 6.715 15.266 1 98.62 176 LYS B N 1
ATOM 3889 C CA . LYS B 1 176 ? -10.211 8.148 15.469 1 98.62 176 LYS B CA 1
ATOM 3890 C C . LYS B 1 176 ? -9.609 8.805 14.227 1 98.62 176 LYS B C 1
ATOM 3892 O O . LYS B 1 176 ? -9.914 9.953 13.922 1 98.62 176 LYS B O 1
ATOM 3897 N N . ILE B 1 177 ? -8.734 8.062 13.531 1 98.81 177 ILE B N 1
ATOM 3898 C CA . ILE B 1 177 ? -8.172 8.555 12.281 1 98.81 177 ILE B CA 1
ATOM 3899 C C . ILE B 1 177 ? -9.289 8.789 11.266 1 98.81 177 ILE B C 1
ATOM 3901 O O . ILE B 1 177 ? -9.32 9.82 10.594 1 98.81 177 ILE B O 1
ATOM 3905 N N . VAL B 1 178 ? -10.227 7.832 11.164 1 98.88 178 VAL B N 1
ATOM 3906 C CA . VAL B 1 178 ? -11.367 7.969 10.273 1 98.88 178 VAL B CA 1
ATOM 3907 C C . VAL B 1 178 ? -12.172 9.211 10.648 1 98.88 178 VAL B C 1
ATOM 3909 O O . VAL B 1 178 ? -12.531 10.008 9.773 1 98.88 178 VAL B O 1
ATOM 3912 N N . TYR B 1 179 ? -12.398 9.344 11.922 1 98.44 179 TYR B N 1
ATOM 3913 C CA . TYR B 1 179 ? -13.172 10.477 12.406 1 98.44 179 TYR B CA 1
ATOM 3914 C C . TYR B 1 179 ? -12.492 11.797 12.039 1 98.44 179 TYR B C 1
ATOM 3916 O O . TYR B 1 179 ? -13.148 12.719 11.555 1 98.44 179 TYR B O 1
ATOM 3924 N N . ASN B 1 180 ? -11.195 11.891 12.281 1 98.25 180 ASN B N 1
ATOM 3925 C CA . ASN B 1 180 ? -10.43 13.086 11.953 1 98.25 180 ASN B CA 1
ATOM 3926 C C . ASN B 1 180 ? -10.508 13.422 10.469 1 98.25 180 ASN B C 1
ATOM 3928 O O . ASN B 1 180 ? -10.633 14.586 10.094 1 98.25 180 ASN B O 1
ATOM 3932 N N . CYS B 1 181 ? -10.422 12.398 9.609 1 98.62 181 CYS B N 1
ATOM 3933 C CA . CYS B 1 181 ? -10.484 12.594 8.164 1 98.62 181 CYS B CA 1
ATOM 3934 C C . CYS B 1 181 ? -11.828 13.164 7.75 1 98.62 181 CYS B C 1
ATOM 3936 O O . CYS B 1 181 ? -11.891 14.148 7.004 1 98.62 181 CYS B O 1
ATOM 3938 N N . VAL B 1 182 ? -12.883 12.555 8.281 1 98.31 182 VAL B N 1
ATOM 3939 C CA . VAL B 1 182 ? -14.234 13 7.961 1 98.31 182 VAL B CA 1
ATOM 3940 C C . VAL B 1 182 ? -14.422 14.445 8.43 1 98.31 182 VAL B C 1
ATOM 3942 O O . VAL B 1 182 ? -14.93 15.281 7.68 1 98.31 182 VAL B O 1
ATOM 3945 N N . ASP B 1 183 ? -13.992 14.711 9.648 1 97.12 183 ASP B N 1
ATOM 3946 C CA . ASP B 1 183 ? -14.125 16.062 10.211 1 97.12 183 ASP B CA 1
ATOM 3947 C C . ASP B 1 183 ? -13.406 17.094 9.344 1 97.12 183 ASP B C 1
ATOM 3949 O O . ASP B 1 183 ? -13.969 18.125 9 1 97.12 183 ASP B O 1
ATOM 3953 N N . PHE B 1 184 ? -12.234 16.828 8.898 1 97.94 184 PHE B N 1
ATOM 3954 C CA . PHE B 1 184 ? -11.422 17.719 8.086 1 97.94 184 PHE B CA 1
ATOM 3955 C C . PHE B 1 184 ? -12.07 17.953 6.723 1 97.94 184 PHE B C 1
ATOM 3957 O O . PHE B 1 184 ? -12.211 19.094 6.285 1 97.94 184 PHE B O 1
ATOM 3964 N N . ILE B 1 185 ? -12.508 16.875 6.086 1 98.06 185 ILE B N 1
ATOM 3965 C CA . ILE B 1 185 ? -13.008 16.953 4.715 1 98.06 185 ILE B CA 1
ATOM 3966 C C . ILE B 1 185 ? -14.367 17.641 4.695 1 98.06 185 ILE B C 1
ATOM 3968 O O . ILE B 1 185 ? -14.617 18.516 3.861 1 98.06 185 ILE B O 1
ATOM 3972 N N . VAL B 1 186 ? -15.227 17.297 5.699 1 97.31 186 VAL B N 1
ATOM 3973 C CA . VAL B 1 186 ? -16.594 17.797 5.68 1 97.31 186 VAL B CA 1
ATOM 3974 C C . VAL B 1 186 ? -16.641 19.188 6.32 1 97.31 186 VAL B C 1
ATOM 3976 O O . VAL B 1 186 ? -17.203 20.125 5.746 1 97.31 186 VAL B O 1
ATOM 3979 N N . ASN B 1 187 ? -16 19.328 7.465 1 95.75 187 ASN B N 1
ATOM 3980 C CA . ASN B 1 187 ? -16.172 20.562 8.234 1 95.75 187 ASN B CA 1
ATOM 3981 C C . ASN B 1 187 ? -15.148 21.609 7.84 1 95.75 187 ASN B C 1
ATOM 3983 O O . ASN B 1 187 ? -15.438 22.812 7.887 1 95.75 187 ASN B O 1
ATOM 3987 N N . THR B 1 188 ? -13.969 21.203 7.484 1 96.19 188 THR B N 1
ATOM 3988 C CA . THR B 1 188 ? -12.93 22.172 7.125 1 96.19 188 THR B CA 1
ATOM 3989 C C . THR B 1 188 ? -12.977 22.484 5.633 1 96.19 188 THR B C 1
ATOM 3991 O O . THR B 1 188 ? -13.047 23.641 5.242 1 96.19 188 THR B O 1
ATOM 3994 N N . LEU B 1 189 ? -13.023 21.453 4.766 1 96.19 189 LEU B N 1
ATOM 3995 C CA . LEU B 1 189 ? -12.961 21.672 3.324 1 96.19 189 LEU B CA 1
ATOM 3996 C C . LEU B 1 189 ? -14.352 21.875 2.744 1 96.19 189 LEU B C 1
ATOM 3998 O O . LEU B 1 189 ? -14.5 22.312 1.603 1 96.19 189 LEU B O 1
ATOM 4002 N N . LYS B 1 190 ? -15.391 21.469 3.48 1 94.81 190 LYS B N 1
ATOM 4003 C CA . LYS B 1 190 ? -16.797 21.625 3.107 1 94.81 190 LYS B CA 1
ATOM 4004 C C . LYS B 1 190 ? -17.141 20.766 1.896 1 94.81 190 LYS B C 1
ATOM 4006 O O . LYS B 1 190 ? -17.938 21.188 1.042 1 94.81 190 LYS B O 1
ATOM 4011 N N . ILE B 1 191 ? -16.5 19.703 1.802 1 95.81 191 ILE B N 1
ATOM 4012 C CA . ILE B 1 191 ? -16.828 18.75 0.747 1 95.81 191 ILE B CA 1
ATOM 4013 C C . ILE B 1 191 ? -17.891 17.766 1.241 1 95.81 191 ILE B C 1
ATOM 4015 O O . ILE B 1 191 ? -17.766 17.203 2.324 1 95.81 191 ILE B O 1
ATOM 4019 N N . VAL B 1 192 ? -18.906 17.641 0.385 1 95.06 192 VAL B N 1
ATOM 4020 C CA . VAL B 1 192 ? -20.031 16.781 0.772 1 95.06 192 VAL B CA 1
ATOM 4021 C C . VAL B 1 192 ? -20.016 15.5 -0.058 1 95.06 192 VAL B C 1
ATOM 4023 O O . VAL B 1 192 ? -19.156 15.328 -0.928 1 95.06 192 VAL B O 1
ATOM 4026 N N . ASN B 1 193 ? -20.781 14.531 0.221 1 93.88 193 ASN B N 1
ATOM 4027 C CA . ASN B 1 193 ? -20.953 13.266 -0.491 1 93.88 193 ASN B CA 1
ATOM 4028 C C . ASN B 1 193 ? -19.656 12.477 -0.56 1 93.88 193 ASN B C 1
ATOM 4030 O O . ASN B 1 193 ? -19.203 12.094 -1.644 1 93.88 193 ASN B O 1
ATOM 4034 N N . ASN B 1 194 ? -19.094 12.258 0.639 1 97.81 194 ASN B N 1
ATOM 4035 C CA . ASN B 1 194 ? -17.828 11.531 0.725 1 97.81 194 ASN B CA 1
ATOM 4036 C C . ASN B 1 194 ? -18.062 10.047 1.003 1 97.81 194 ASN B C 1
ATOM 4038 O O . ASN B 1 194 ? -18.906 9.688 1.821 1 97.81 194 ASN B O 1
ATOM 4042 N N . ASN B 1 195 ? -17.453 9.172 0.256 1 98.62 195 ASN B N 1
ATOM 4043 C CA . ASN B 1 195 ? -17.328 7.75 0.563 1 98.62 195 ASN B CA 1
ATOM 4044 C C . ASN B 1 195 ? -15.945 7.41 1.101 1 98.62 195 ASN B C 1
ATOM 4046 O O . ASN B 1 195 ? -14.953 7.531 0.384 1 98.62 195 ASN B O 1
ATOM 4050 N N . VAL B 1 196 ? -15.898 6.992 2.381 1 98.81 196 VAL B N 1
ATOM 4051 C CA . VAL B 1 196 ? -14.656 6.73 3.098 1 98.81 196 VAL B CA 1
ATOM 4052 C C . VAL B 1 196 ? -14.414 5.227 3.168 1 98.81 196 VAL B C 1
ATOM 4054 O O . VAL B 1 196 ? -15.188 4.492 3.783 1 98.81 196 VAL B O 1
ATOM 4057 N N . ALA B 1 197 ? -13.328 4.777 2.568 1 98.94 197 ALA B N 1
ATOM 4058 C CA . ALA B 1 197 ? -12.977 3.359 2.564 1 98.94 197 ALA B CA 1
ATOM 4059 C C . ALA B 1 197 ? -11.922 3.057 3.623 1 98.94 197 ALA B C 1
ATOM 4061 O O . ALA B 1 197 ? -10.797 3.555 3.547 1 98.94 197 ALA B O 1
ATOM 4062 N N . MET B 1 198 ? -12.273 2.271 4.617 1 98.94 198 MET B N 1
ATOM 4063 C CA . MET B 1 198 ? -11.273 1.685 5.504 1 98.94 198 MET B CA 1
ATOM 4064 C C . MET B 1 198 ? -10.625 0.459 4.867 1 98.94 198 MET B C 1
ATOM 4066 O O . MET B 1 198 ? -11.203 -0.629 4.879 1 98.94 198 MET B O 1
ATOM 4070 N N . LEU B 1 199 ? -9.445 0.603 4.426 1 98.94 199 LEU B N 1
ATOM 4071 C CA . LEU B 1 199 ? -8.844 -0.329 3.475 1 98.94 199 LEU B CA 1
ATOM 4072 C C . LEU B 1 199 ? -8.242 -1.527 4.195 1 98.94 199 LEU B C 1
ATOM 4074 O O . LEU B 1 199 ? -7.758 -1.4 5.324 1 98.94 199 LEU B O 1
ATOM 4078 N N . SER B 1 200 ? -8.211 -2.594 3.564 1 98.81 200 SER B N 1
ATOM 4079 C CA . SER B 1 200 ? -7.668 -3.887 3.961 1 98.81 200 SER B CA 1
ATOM 4080 C C . SER B 1 200 ? -7.422 -4.781 2.748 1 98.81 200 SER B C 1
ATOM 4082 O O . SER B 1 200 ? -7.949 -4.52 1.664 1 98.81 200 SER B O 1
ATOM 4084 N N . TYR B 1 201 ? -6.613 -5.801 2.918 1 97.75 201 TYR B N 1
ATOM 4085 C CA . TYR B 1 201 ? -6.512 -6.809 1.87 1 97.75 201 TYR B CA 1
ATOM 4086 C C . TYR B 1 201 ? -7.754 -7.699 1.85 1 97.75 201 TYR B C 1
ATOM 4088 O O . TYR B 1 201 ? -7.867 -8.594 1.008 1 97.75 201 TYR B O 1
ATOM 4096 N N . SER B 1 202 ? -8.695 -7.453 2.631 1 96.69 202 SER B N 1
ATOM 4097 C CA . SER B 1 202 ? -9.945 -8.195 2.777 1 96.69 202 SER B CA 1
ATOM 4098 C C . SER B 1 202 ? -11.156 -7.309 2.496 1 96.69 202 SER B C 1
ATOM 4100 O O . SER B 1 202 ? -11.125 -6.105 2.773 1 96.69 202 SER B O 1
ATOM 4102 N N . THR B 1 203 ? -12.156 -7.867 1.897 1 96.69 203 THR B N 1
ATOM 4103 C CA . THR B 1 203 ? -13.469 -7.238 1.797 1 96.69 203 THR B CA 1
ATOM 4104 C C . THR B 1 203 ? -14.531 -8.078 2.502 1 96.69 203 THR B C 1
ATOM 4106 O O . THR B 1 203 ? -14.789 -9.219 2.107 1 96.69 203 THR B O 1
ATOM 4109 N N . ASN B 1 204 ? -15.148 -7.496 3.492 1 95.44 204 ASN B N 1
ATOM 4110 C CA . ASN B 1 204 ? -16.312 -8.094 4.145 1 95.44 204 ASN B CA 1
ATOM 4111 C C . ASN B 1 204 ? -16.047 -9.547 4.531 1 95.44 204 ASN B C 1
ATOM 4113 O O . ASN B 1 204 ? -16.812 -10.438 4.176 1 95.44 204 ASN B O 1
ATOM 4117 N N . GLY B 1 205 ? -14.867 -9.82 5.102 1 93.12 205 GLY B N 1
ATOM 4118 C CA . GLY B 1 205 ? -14.57 -11.125 5.676 1 93.12 205 GLY B CA 1
ATOM 4119 C C . GLY B 1 205 ? -13.938 -12.078 4.684 1 93.12 205 GLY B C 1
ATOM 4120 O O . GLY B 1 205 ? -13.789 -13.266 4.969 1 93.12 205 GLY B O 1
ATOM 4121 N N . SER B 1 206 ? -13.57 -11.617 3.49 1 90.31 206 SER B N 1
ATOM 4122 C CA . SER B 1 206 ? -12.938 -12.477 2.498 1 90.31 206 SER B CA 1
ATOM 4123 C C . SER B 1 206 ? -11.578 -12.977 2.99 1 90.31 206 SER B C 1
ATOM 4125 O O . SER B 1 206 ? -11.117 -14.047 2.574 1 90.31 206 SER B O 1
ATOM 4127 N N . GLY B 1 207 ? -10.891 -12.156 3.77 1 91.88 207 GLY B N 1
ATOM 4128 C CA . GLY B 1 207 ? -9.633 -12.539 4.383 1 91.88 207 GLY B CA 1
ATOM 4129 C C . GLY B 1 207 ? -9.703 -12.625 5.895 1 91.88 207 GLY B C 1
ATOM 4130 O O . GLY B 1 207 ? -10.758 -12.367 6.488 1 91.88 207 GLY B O 1
ATOM 4131 N N . ALA B 1 208 ? -8.586 -13.062 6.457 1 94.44 208 ALA B N 1
ATOM 4132 C CA . ALA B 1 208 ? -8.508 -13.195 7.91 1 94.44 208 ALA B CA 1
ATOM 4133 C C . ALA B 1 208 ? -7.129 -12.797 8.43 1 94.44 208 ALA B C 1
ATOM 4135 O O . ALA B 1 208 ? -6.16 -12.758 7.664 1 94.44 208 ALA B O 1
ATOM 4136 N N . GLY B 1 209 ? -7.105 -12.508 9.703 1 96.5 209 GLY B N 1
ATOM 4137 C CA . GLY B 1 209 ? -5.859 -12.133 10.344 1 96.5 209 GLY B CA 1
ATOM 4138 C C . GLY B 1 209 ? -5.992 -10.898 11.219 1 96.5 209 GLY B C 1
ATOM 4139 O O . GLY B 1 209 ? -7.043 -10.258 11.242 1 96.5 209 GLY B O 1
ATOM 4140 N N . GLU B 1 210 ? -4.91 -10.602 11.852 1 97.75 210 GLU B N 1
ATOM 4141 C CA . GLU B 1 210 ? -4.91 -9.523 12.836 1 97.75 210 GLU B CA 1
ATOM 4142 C C . GLU B 1 210 ? -5.246 -8.188 12.188 1 97.75 210 GLU B C 1
ATOM 4144 O O . GLU B 1 210 ? -6.012 -7.391 12.742 1 97.75 210 GLU B O 1
ATOM 4149 N N . SER B 1 211 ? -4.684 -7.918 11.078 1 98.31 211 SER B N 1
ATOM 4150 C CA . SER B 1 211 ? -4.914 -6.633 10.422 1 98.31 211 SER B CA 1
ATOM 4151 C C . SER B 1 211 ? -6.363 -6.496 9.969 1 98.31 211 SER B C 1
ATOM 4153 O O . SER B 1 211 ? -6.949 -5.418 10.07 1 98.31 211 SER B O 1
ATOM 4155 N N . VAL B 1 212 ? -6.949 -7.57 9.453 1 98.5 212 VAL B N 1
ATOM 4156 C CA . VAL B 1 212 ? -8.344 -7.574 9.023 1 98.5 212 VAL B CA 1
ATOM 4157 C C . VAL B 1 212 ? -9.25 -7.324 10.227 1 98.5 212 VAL B C 1
ATOM 4159 O O . VAL B 1 212 ? -10.141 -6.473 10.172 1 98.5 212 VAL B O 1
ATOM 4162 N N . ASP B 1 213 ? -8.969 -8.055 11.312 1 98.69 213 ASP B N 1
ATOM 4163 C CA . ASP B 1 213 ? -9.758 -7.902 12.523 1 98.69 213 ASP B CA 1
ATOM 4164 C C . ASP B 1 213 ? -9.672 -6.477 13.062 1 98.69 213 ASP B C 1
ATOM 4166 O O . ASP B 1 213 ? -10.656 -5.926 13.547 1 98.69 213 ASP B O 1
ATOM 4170 N N . LYS B 1 214 ? -8.5 -5.938 12.953 1 98.81 214 LYS B N 1
ATOM 4171 C CA . LYS B 1 214 ? -8.266 -4.574 13.414 1 98.81 214 LYS B CA 1
ATOM 4172 C C . LYS B 1 214 ? -9.141 -3.578 12.656 1 98.81 214 LYS B C 1
ATOM 4174 O O . LYS B 1 214 ? -9.766 -2.707 13.273 1 98.81 214 LYS B O 1
ATOM 4179 N N . VAL B 1 215 ? -9.219 -3.668 11.391 1 98.94 215 VAL B N 1
ATOM 4180 C CA . VAL B 1 215 ? -9.992 -2.736 10.578 1 98.94 215 VAL B CA 1
ATOM 4181 C C . VAL B 1 215 ? -11.484 -2.926 10.844 1 98.94 215 VAL B C 1
ATOM 4183 O O . VAL B 1 215 ? -12.227 -1.951 10.953 1 98.94 215 VAL B O 1
ATOM 4186 N N . LYS B 1 216 ? -11.906 -4.168 10.977 1 98.75 216 LYS B N 1
ATOM 4187 C CA . LYS B 1 216 ? -13.297 -4.461 11.305 1 98.75 216 LYS B CA 1
ATOM 4188 C C . LYS B 1 216 ? -13.695 -3.832 12.641 1 98.75 216 LYS B C 1
ATOM 4190 O O . LYS B 1 216 ? -14.742 -3.195 12.742 1 98.75 216 LYS B O 1
ATOM 4195 N N . GLN B 1 217 ? -12.859 -4.078 13.602 1 98.88 217 GLN B N 1
ATOM 4196 C CA . GLN B 1 217 ? -13.117 -3.527 14.93 1 98.88 217 GLN B CA 1
ATOM 4197 C C . GLN B 1 217 ? -13.133 -2.002 14.898 1 98.88 217 GLN B C 1
ATOM 4199 O O . GLN B 1 217 ? -13.969 -1.372 15.547 1 98.88 217 GLN B O 1
ATOM 4204 N N . ALA B 1 218 ? -12.172 -1.396 14.18 1 98.94 218 ALA B N 1
ATOM 4205 C CA . ALA B 1 218 ? -12.117 0.057 14.055 1 98.94 218 ALA B CA 1
ATOM 4206 C C . ALA B 1 218 ? -13.414 0.61 13.461 1 98.94 218 ALA B C 1
ATOM 4208 O O . ALA B 1 218 ? -13.906 1.654 13.898 1 98.94 218 ALA B O 1
ATOM 4209 N N . PHE B 1 219 ? -13.961 -0.078 12.445 1 98.81 219 PHE B N 1
ATOM 4210 C CA . PHE B 1 219 ? -15.211 0.33 11.812 1 98.81 219 PHE B CA 1
ATOM 4211 C C . PHE B 1 219 ? -16.359 0.297 12.805 1 98.81 219 PHE B C 1
ATOM 4213 O O . PHE B 1 219 ? -17.156 1.232 12.875 1 98.81 219 PHE B O 1
ATOM 4220 N N . GLU B 1 220 ? -16.391 -0.771 13.586 1 98.75 220 GLU B N 1
ATOM 4221 C CA . GLU B 1 220 ? -17.422 -0.887 14.609 1 98.75 220 GLU B CA 1
ATOM 4222 C C . GLU B 1 220 ? -17.297 0.226 15.648 1 98.75 220 GLU B C 1
ATOM 4224 O O . GLU B 1 220 ? -18.312 0.793 16.078 1 98.75 220 GLU B O 1
ATOM 4229 N N . LEU B 1 221 ? -16.109 0.51 16.047 1 98.75 221 LEU B N 1
ATOM 4230 C CA . LEU B 1 221 ? -15.867 1.578 17.016 1 98.75 221 LEU B CA 1
ATOM 4231 C C . LEU B 1 221 ? -16.266 2.934 16.438 1 98.75 221 LEU B C 1
ATOM 4233 O O . LEU B 1 221 ? -16.828 3.773 17.141 1 98.75 221 LEU B O 1
ATOM 4237 N N . TYR B 1 222 ? -15.953 3.15 15.188 1 98.56 222 TYR B N 1
ATOM 4238 C CA . TYR B 1 222 ? -16.312 4.402 14.531 1 98.56 222 TYR B CA 1
ATOM 4239 C C . TYR B 1 222 ? -17.812 4.648 14.586 1 98.56 222 TYR B C 1
ATOM 4241 O O . TYR B 1 222 ? -18.25 5.777 14.789 1 98.56 222 TYR B O 1
ATOM 4249 N N . LYS B 1 223 ? -18.562 3.609 14.375 1 97.69 223 LYS B N 1
ATOM 4250 C CA . LYS B 1 223 ? -20.016 3.709 14.344 1 97.69 223 LYS B CA 1
ATOM 4251 C C . LYS B 1 223 ? -20.562 4.234 15.672 1 97.69 223 LYS B C 1
ATOM 4253 O O . LYS B 1 223 ? -21.688 4.742 15.734 1 97.69 223 LYS B O 1
ATOM 4258 N N . THR B 1 224 ? -19.766 4.078 16.734 1 97.75 224 THR B N 1
ATOM 4259 C CA . THR B 1 224 ? -20.203 4.539 18.047 1 97.75 224 THR B CA 1
ATOM 4260 C C . THR B 1 224 ? -19.906 6.023 18.219 1 97.75 224 THR B C 1
ATOM 4262 O O . THR B 1 224 ? -20.391 6.652 19.172 1 97.75 224 THR B O 1
ATOM 4265 N N . LEU B 1 225 ? -19.094 6.59 17.375 1 96.06 225 LEU B N 1
ATOM 4266 C CA . LEU B 1 225 ? -18.781 8.016 17.422 1 96.06 225 LEU B CA 1
ATOM 4267 C C . LEU B 1 225 ? -19.875 8.828 16.719 1 96.06 225 LEU B C 1
ATOM 4269 O O . LEU B 1 225 ? -20.703 8.273 16 1 96.06 225 LEU B O 1
ATOM 4273 N N . PRO B 1 226 ? -19.859 10.18 16.969 1 94.31 226 PRO B N 1
ATOM 4274 C CA . PRO B 1 226 ? -20.812 11.008 16.219 1 94.31 226 PRO B CA 1
ATOM 4275 C C . PRO B 1 226 ? -20.641 10.906 14.711 1 94.31 226 PRO B C 1
ATOM 4277 O O . PRO B 1 226 ? -19.531 11.102 14.203 1 94.31 226 PRO B O 1
ATOM 4280 N N . GLN B 1 227 ? -21.734 10.617 14.055 1 94.38 227 GLN B N 1
ATOM 4281 C CA . GLN B 1 227 ? -21.688 10.422 12.609 1 94.38 227 GLN B CA 1
ATOM 4282 C C . GLN B 1 227 ? -21.938 11.734 11.867 1 94.38 227 GLN B C 1
ATOM 4284 O O . GLN B 1 227 ? -22.656 12.609 12.367 1 94.38 227 GLN B O 1
ATOM 4289 N N . ASN B 1 228 ? -21.297 11.805 10.758 1 95.06 228 ASN B N 1
ATOM 4290 C CA . ASN B 1 228 ? -21.531 12.93 9.852 1 95.06 228 ASN B CA 1
ATOM 4291 C C . ASN B 1 228 ? -22.344 12.508 8.641 1 95.06 228 ASN B C 1
ATOM 4293 O O . ASN B 1 228 ? -21.953 11.609 7.895 1 95.06 228 ASN B O 1
ATOM 4297 N N . PRO B 1 229 ? -23.516 13.141 8.367 1 95.12 229 PRO B N 1
ATOM 4298 C CA . PRO B 1 229 ? -24.406 12.711 7.285 1 95.12 229 PRO B CA 1
ATOM 4299 C C . PRO B 1 229 ? -23.797 12.93 5.902 1 95.12 229 PRO B C 1
ATOM 4301 O O . PRO B 1 229 ? -24.312 12.414 4.906 1 95.12 229 PRO B O 1
ATOM 4304 N N . HIS B 1 230 ? -22.672 13.648 5.793 1 96.75 230 HIS B N 1
ATOM 4305 C CA . HIS B 1 230 ? -22.047 13.953 4.508 1 96.75 230 HIS B CA 1
ATOM 4306 C C . HIS B 1 230 ? -20.906 12.992 4.215 1 96.75 230 HIS B C 1
ATOM 4308 O O . HIS B 1 230 ? -20.094 13.242 3.314 1 96.75 230 HIS B O 1
ATOM 4314 N N . ALA B 1 231 ? -20.844 11.938 5.039 1 97.56 231 ALA B N 1
ATOM 4315 C CA . ALA B 1 231 ? -19.797 10.938 4.832 1 97.56 231 ALA B CA 1
ATOM 4316 C C . ALA B 1 231 ? -20.328 9.523 5.078 1 97.56 231 ALA B C 1
ATOM 4318 O O . ALA B 1 231 ? -20.922 9.258 6.117 1 97.56 231 ALA B O 1
ATOM 4319 N N . ASN B 1 232 ? -20.203 8.727 4.094 1 97.75 232 ASN B N 1
ATOM 4320 C CA . ASN B 1 232 ? -20.391 7.289 4.266 1 97.75 232 ASN B CA 1
ATOM 4321 C C . ASN B 1 232 ? -19.062 6.582 4.562 1 97.75 232 ASN B C 1
ATOM 4323 O O . ASN B 1 232 ? -18.047 6.855 3.91 1 97.75 232 ASN B O 1
ATOM 4327 N N . VAL B 1 233 ? -19.062 5.773 5.582 1 98.25 233 VAL B N 1
ATOM 4328 C CA . VAL B 1 233 ? -17.859 5.047 5.945 1 98.25 233 VAL B CA 1
ATOM 4329 C C . VAL B 1 233 ? -18.109 3.545 5.863 1 98.25 233 VAL B C 1
ATOM 4331 O O . VAL B 1 233 ? -19.172 3.066 6.262 1 98.25 233 VAL B O 1
ATOM 4334 N N . TYR B 1 234 ? -17.188 2.809 5.273 1 98.5 234 TYR B N 1
ATOM 4335 C CA . TYR B 1 234 ? -17.297 1.356 5.203 1 98.5 234 TYR B CA 1
ATOM 4336 C C . TYR B 1 234 ? -15.93 0.69 5.32 1 98.5 234 TYR B C 1
ATOM 4338 O O . TYR B 1 234 ? -14.945 1.185 4.77 1 98.5 234 TYR B O 1
ATOM 4346 N N . GLY B 1 235 ? -15.914 -0.406 6.031 1 98 235 GLY B N 1
ATOM 4347 C CA . GLY B 1 235 ? -14.727 -1.236 6.137 1 98 235 GLY B CA 1
ATOM 4348 C C . GLY B 1 235 ? -14.984 -2.559 6.836 1 98 235 GLY B C 1
ATOM 4349 O O . GLY B 1 235 ? -15.977 -2.709 7.547 1 98 235 GLY B O 1
ATOM 4350 N N . GLU B 1 236 ? -14.109 -3.547 6.688 1 98.56 236 GLU B N 1
ATOM 4351 C CA . GLU B 1 236 ? -12.898 -3.516 5.867 1 98.56 236 GLU B CA 1
ATOM 4352 C C . GLU B 1 236 ? -13.227 -3.754 4.395 1 98.56 236 GLU B C 1
ATOM 4354 O O . GLU B 1 236 ? -14.125 -4.531 4.07 1 98.56 236 GLU B O 1
ATOM 4359 N N . ILE B 1 237 ? -12.516 -3.117 3.529 1 98.56 237 ILE B N 1
ATOM 4360 C CA . ILE B 1 237 ? -12.805 -3.209 2.102 1 98.56 237 ILE B CA 1
ATOM 4361 C C . ILE B 1 237 ? -11.5 -3.109 1.306 1 98.56 237 ILE B C 1
ATOM 4363 O O . ILE B 1 237 ? -10.617 -2.322 1.647 1 98.56 237 ILE B O 1
ATOM 4367 N N . GLN B 1 238 ? -11.352 -3.906 0.286 1 98.31 238 GLN B N 1
ATOM 4368 C CA . GLN B 1 238 ? -10.211 -3.832 -0.623 1 98.31 238 GLN B CA 1
ATOM 4369 C C . GLN B 1 238 ? -10.32 -2.617 -1.54 1 98.31 238 GLN B C 1
ATOM 4371 O O . GLN B 1 238 ? -11.422 -2.131 -1.809 1 98.31 238 GLN B O 1
ATOM 4376 N N . PHE B 1 239 ? -9.219 -2.172 -2.061 1 98.62 239 PHE B N 1
ATOM 4377 C CA . PHE B 1 239 ? -9.172 -0.955 -2.861 1 98.62 239 PHE B CA 1
ATOM 4378 C C . PHE B 1 239 ? -10.047 -1.085 -4.098 1 98.62 239 PHE B C 1
ATOM 4380 O O . PHE B 1 239 ? -10.766 -0.149 -4.457 1 98.62 239 PHE B O 1
ATOM 4387 N N . ASP B 1 240 ? -10 -2.221 -4.812 1 96.69 240 ASP B N 1
ATOM 4388 C CA . ASP B 1 240 ? -10.766 -2.391 -6.047 1 96.69 240 ASP B CA 1
ATOM 4389 C C . ASP B 1 240 ? -12.266 -2.336 -5.773 1 96.69 240 ASP B C 1
ATOM 4391 O O . ASP B 1 240 ? -13.008 -1.704 -6.523 1 96.69 240 ASP B O 1
ATOM 4395 N N . ALA B 1 241 ? -12.727 -2.938 -4.695 1 96.62 241 ALA B N 1
ATOM 4396 C CA . ALA B 1 241 ? -14.133 -2.867 -4.309 1 96.62 241 ALA B CA 1
ATOM 4397 C C . ALA B 1 241 ? -14.523 -1.447 -3.906 1 96.62 241 ALA B C 1
ATOM 4399 O O . ALA B 1 241 ? -15.664 -1.026 -4.109 1 96.62 241 ALA B O 1
ATOM 4400 N N . ALA B 1 242 ? -13.602 -0.686 -3.338 1 98.38 242 ALA B N 1
ATOM 4401 C CA . ALA B 1 242 ? -13.867 0.682 -2.896 1 98.38 242 ALA B CA 1
ATOM 4402 C C . ALA B 1 242 ? -14.086 1.609 -4.086 1 98.38 242 ALA B C 1
ATOM 4404 O O . ALA B 1 242 ? -14.82 2.598 -3.984 1 98.38 242 ALA B O 1
ATOM 4405 N N . VAL B 1 243 ? -13.477 1.255 -5.297 1 97.94 243 VAL B N 1
ATOM 4406 C CA . VAL B 1 243 ? -13.484 2.246 -6.367 1 97.94 243 VAL B CA 1
ATOM 4407 C C . VAL B 1 243 ? -14.219 1.688 -7.586 1 97.94 243 VAL B C 1
ATOM 4409 O O . VAL B 1 243 ? -14.188 2.287 -8.664 1 97.94 243 VAL B O 1
ATOM 4412 N N . ASP B 1 244 ? -14.781 0.564 -7.543 1 95.56 244 ASP B N 1
ATOM 4413 C CA . ASP B 1 244 ? -15.531 -0.062 -8.625 1 95.56 244 ASP B CA 1
ATOM 4414 C C . ASP B 1 244 ? -16.844 -0.644 -8.125 1 95.56 244 ASP B C 1
ATOM 4416 O O . ASP B 1 244 ? -16.859 -1.648 -7.414 1 95.56 244 ASP B O 1
ATOM 4420 N N . SER B 1 245 ? -17.953 -0.104 -8.594 1 95.19 245 SER B N 1
ATOM 4421 C CA . SER B 1 245 ? -19.266 -0.469 -8.086 1 95.19 245 SER B CA 1
ATOM 4422 C C . SER B 1 245 ? -19.625 -1.909 -8.438 1 95.19 245 SER B C 1
ATOM 4424 O O . SER B 1 245 ? -20.312 -2.594 -7.676 1 95.19 245 SER B O 1
ATOM 4426 N N . LYS B 1 246 ? -19.203 -2.393 -9.578 1 91.62 246 LYS B N 1
ATOM 4427 C CA . LYS B 1 246 ? -19.484 -3.768 -9.977 1 91.62 246 LYS B CA 1
ATOM 4428 C C . LYS B 1 246 ? -18.797 -4.762 -9.047 1 91.62 246 LYS B C 1
ATOM 4430 O O . LYS B 1 246 ? -19.406 -5.754 -8.633 1 91.62 246 LYS B O 1
ATOM 4435 N N . ILE B 1 247 ? -17.594 -4.449 -8.672 1 92.38 247 ILE B N 1
ATOM 4436 C CA . ILE B 1 247 ? -16.859 -5.316 -7.77 1 92.38 247 ILE B CA 1
ATOM 4437 C C . ILE B 1 247 ? -17.438 -5.215 -6.359 1 92.38 247 ILE B C 1
ATOM 4439 O O . ILE B 1 247 ? -17.625 -6.227 -5.68 1 92.38 247 ILE B O 1
ATOM 4443 N N . ARG B 1 248 ? -17.719 -4.004 -5.949 1 95.75 248 ARG B N 1
ATOM 4444 C CA . ARG B 1 248 ? -18.281 -3.766 -4.625 1 95.75 248 ARG B CA 1
ATOM 4445 C C . ARG B 1 248 ? -19.578 -4.531 -4.438 1 95.75 248 ARG B C 1
ATOM 4447 O O . ARG B 1 248 ? -19.797 -5.16 -3.4 1 95.75 248 ARG B O 1
ATOM 4454 N N . SER B 1 249 ? -20.469 -4.48 -5.438 1 93.31 249 SER B N 1
ATOM 4455 C CA . SER B 1 249 ? -21.766 -5.137 -5.348 1 93.31 249 SER B CA 1
ATOM 4456 C C . SER B 1 249 ? -21.609 -6.645 -5.18 1 93.31 249 SER B C 1
ATOM 4458 O O . SER B 1 249 ? -22.438 -7.285 -4.52 1 93.31 249 SER B O 1
ATOM 4460 N N . LYS B 1 250 ? -20.609 -7.172 -5.688 1 89.31 250 LYS B N 1
ATOM 4461 C CA . LYS B 1 250 ? -20.359 -8.609 -5.598 1 89.31 250 LYS B CA 1
ATOM 4462 C C . LYS B 1 250 ? -19.703 -8.969 -4.262 1 89.31 250 LYS B C 1
ATOM 4464 O O . LYS B 1 250 ? -20.094 -9.945 -3.621 1 89.31 250 LYS B O 1
ATOM 4469 N N . LYS B 1 251 ? -18.75 -8.164 -3.828 1 91.69 251 LYS B N 1
ATOM 4470 C CA . LYS B 1 251 ? -17.938 -8.523 -2.67 1 91.69 251 LYS B CA 1
ATOM 4471 C C . LYS B 1 251 ? -18.578 -8.023 -1.375 1 91.69 251 LYS B C 1
ATOM 4473 O O . LYS B 1 251 ? -18.344 -8.594 -0.307 1 91.69 251 LYS B O 1
ATOM 4478 N N . SER B 1 252 ? -19.219 -6.977 -1.465 1 94.56 252 SER B N 1
ATOM 4479 C CA . SER B 1 252 ? -19.844 -6.352 -0.305 1 94.56 252 SER B CA 1
ATOM 4480 C C . SER B 1 252 ? -21.203 -5.754 -0.664 1 94.56 252 SER B C 1
ATOM 4482 O O . SER B 1 252 ? -21.391 -4.539 -0.614 1 94.56 252 SER B O 1
ATOM 4484 N N . PRO B 1 253 ? -22.172 -6.574 -0.816 1 92.75 253 PRO B N 1
ATOM 4485 C CA . PRO B 1 253 ? -23.484 -6.094 -1.252 1 92.75 253 PRO B CA 1
ATOM 4486 C C . PRO B 1 253 ? -24.141 -5.164 -0.233 1 92.75 253 PRO B C 1
ATOM 4488 O O . PRO B 1 253 ? -25.016 -4.367 -0.59 1 92.75 253 PRO B O 1
ATOM 4491 N N . ASP B 1 254 ? -23.656 -5.207 0.951 1 93.62 254 ASP B N 1
ATOM 4492 C CA . ASP B 1 254 ? -24.25 -4.383 1.999 1 93.62 254 ASP B CA 1
ATOM 4493 C C . ASP B 1 254 ? -23.719 -2.955 1.946 1 93.62 254 ASP B C 1
ATOM 4495 O O . ASP B 1 254 ? -24.266 -2.051 2.576 1 93.62 254 ASP B O 1
ATOM 4499 N N . CYS B 1 255 ? -22.625 -2.74 1.249 1 94.25 255 CYS B N 1
ATOM 4500 C CA . CYS B 1 255 ? -22.141 -1.388 1.013 1 94.25 255 CYS B CA 1
ATOM 4501 C C . CYS B 1 255 ? -22.891 -0.73 -0.143 1 94.25 255 CYS B C 1
ATOM 4503 O O . CYS B 1 255 ? -22.625 -1.027 -1.309 1 94.25 255 CYS B O 1
ATOM 4505 N N . THR B 1 256 ? -23.688 0.196 0.128 1 88.56 256 THR B N 1
ATOM 4506 C CA . THR B 1 256 ? -24.641 0.681 -0.866 1 88.56 256 THR B CA 1
ATOM 4507 C C . THR B 1 256 ? -24.266 2.092 -1.32 1 88.56 256 THR B C 1
ATOM 4509 O O . THR B 1 256 ? -25.125 2.842 -1.785 1 88.56 256 THR B O 1
ATOM 4512 N N . TRP B 1 257 ? -22.922 2.512 -1.113 1 91.5 257 TRP B N 1
ATOM 4513 C CA . TRP B 1 257 ? -22.453 3.826 -1.549 1 91.5 257 TRP B CA 1
ATOM 4514 C C . TRP B 1 257 ? -22.75 4.039 -3.033 1 91.5 257 TRP B C 1
ATOM 4516 O O . TRP B 1 257 ? -22.656 3.102 -3.828 1 91.5 257 TRP B O 1
ATOM 4526 N N . SER B 1 258 ? -23.219 5.25 -3.342 1 90.81 258 SER B N 1
ATOM 4527 C CA . SER B 1 258 ? -23.219 5.641 -4.746 1 90.81 258 SER B CA 1
ATOM 4528 C C . SER B 1 258 ? -21.859 6.176 -5.172 1 90.81 258 SER B C 1
ATOM 4530 O O . SER B 1 258 ? -21.266 7.012 -4.48 1 90.81 258 SER B O 1
ATOM 4532 N N . GLY B 1 259 ? -21.328 5.688 -6.168 1 93.5 259 GLY B N 1
ATOM 4533 C CA . GLY B 1 259 ? -20.062 6.203 -6.691 1 93.5 259 GLY B CA 1
ATOM 4534 C C . GLY B 1 259 ? -18.844 5.582 -6.039 1 93.5 259 GLY B C 1
ATOM 4535 O O . GLY B 1 259 ? -18.969 4.656 -5.234 1 93.5 259 GLY B O 1
ATOM 4536 N N . ASP B 1 260 ? -17.688 6.082 -6.316 1 96.88 260 ASP B N 1
ATOM 4537 C CA . ASP B 1 260 ? -16.406 5.559 -5.852 1 96.88 260 ASP B CA 1
ATOM 4538 C C . ASP B 1 260 ? -16.031 6.152 -4.496 1 96.88 260 ASP B C 1
ATOM 4540 O O . ASP B 1 260 ? -16.5 7.234 -4.133 1 96.88 260 ASP B O 1
ATOM 4544 N N . ALA B 1 261 ? -15.234 5.418 -3.74 1 98.44 261 ALA B N 1
ATOM 4545 C CA . ALA B 1 261 ? -14.586 6.035 -2.586 1 98.44 261 ALA B CA 1
ATOM 4546 C C . ALA B 1 261 ? -13.695 7.195 -3.014 1 98.44 261 ALA B C 1
ATOM 4548 O O . ALA B 1 261 ? -13.031 7.129 -4.055 1 98.44 261 ALA B O 1
ATOM 4549 N N . ASN B 1 262 ? -13.703 8.219 -2.207 1 98.25 262 ASN B N 1
ATOM 4550 C CA . ASN B 1 262 ? -12.789 9.328 -2.447 1 98.25 262 ASN B CA 1
ATOM 4551 C C . ASN B 1 262 ? -11.875 9.57 -1.249 1 98.25 262 ASN B C 1
ATOM 4553 O O . ASN B 1 262 ? -10.977 10.414 -1.304 1 98.25 262 ASN B O 1
ATOM 4557 N N . VAL B 1 263 ? -12.078 8.891 -0.189 1 98.88 263 VAL B N 1
ATOM 4558 C CA . VAL B 1 263 ? -11.242 8.945 1.001 1 98.88 263 VAL B CA 1
ATOM 4559 C C . VAL B 1 263 ? -10.727 7.547 1.334 1 98.88 263 VAL B C 1
ATOM 4561 O O . VAL B 1 263 ? -11.516 6.617 1.525 1 98.88 263 VAL B O 1
ATOM 4564 N N . PHE B 1 264 ? -9.477 7.383 1.395 1 98.94 264 PHE B N 1
ATOM 4565 C CA . PHE B 1 264 ? -8.844 6.094 1.664 1 98.94 264 PHE B CA 1
ATOM 4566 C C . PHE B 1 264 ? -8.094 6.129 2.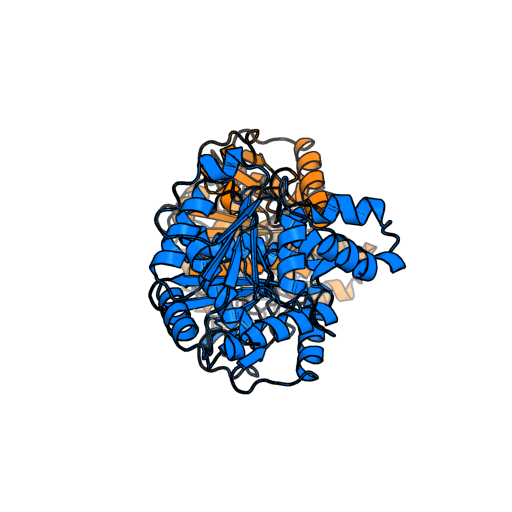988 1 98.94 264 PHE B C 1
ATOM 4568 O O . PHE B 1 264 ? -7.105 6.859 3.127 1 98.94 264 PHE B O 1
ATOM 4575 N N . VAL B 1 265 ? -8.531 5.359 3.949 1 99 265 VAL B N 1
ATOM 4576 C CA . VAL B 1 265 ? -7.871 5.223 5.242 1 99 265 VAL B CA 1
ATOM 4577 C C . VAL B 1 265 ? -7.109 3.902 5.297 1 99 265 VAL B C 1
ATOM 4579 O O . VAL B 1 265 ? -7.707 2.828 5.219 1 99 265 VAL B O 1
ATOM 4582 N N . PHE B 1 266 ? -5.832 3.973 5.434 1 98.94 266 PHE B N 1
ATOM 4583 C CA . PHE B 1 266 ? -4.957 2.809 5.332 1 98.94 266 PHE B CA 1
ATOM 4584 C C . PHE B 1 266 ? -4.793 2.137 6.691 1 98.94 266 PHE B C 1
ATOM 4586 O O . PHE B 1 266 ? -4.809 2.805 7.727 1 98.94 266 PHE B O 1
ATOM 4593 N N . PRO B 1 267 ? -4.566 0.845 6.73 1 98.94 267 PRO B N 1
ATOM 4594 C CA . PRO B 1 267 ? -4.488 0.093 7.984 1 98.94 267 PRO B CA 1
ATOM 4595 C C . PRO B 1 267 ? -3.158 0.283 8.703 1 98.94 267 PRO B C 1
ATOM 4597 O O . PRO B 1 267 ? -3.051 -0.01 9.898 1 98.94 267 PRO B O 1
ATOM 4600 N N . ASN B 1 268 ? -2.131 0.756 7.996 1 98.81 268 ASN B N 1
ATOM 4601 C CA . ASN B 1 268 ? -0.812 1.019 8.562 1 98.81 268 ASN B CA 1
ATOM 4602 C C . ASN B 1 268 ? 0.007 1.946 7.672 1 98.81 268 ASN B C 1
ATOM 4604 O O . ASN B 1 268 ? -0.381 2.225 6.535 1 98.81 268 ASN B O 1
ATOM 4608 N N . LEU B 1 269 ? 1.087 2.346 8.18 1 98.62 269 LEU B N 1
ATOM 4609 C CA . LEU B 1 269 ? 1.846 3.412 7.539 1 98.62 269 LEU B CA 1
ATOM 4610 C C . LEU B 1 269 ? 2.51 2.91 6.262 1 98.62 269 LEU B C 1
ATOM 4612 O O . LEU B 1 269 ? 2.625 3.654 5.281 1 98.62 269 LEU B O 1
ATOM 4616 N N . ASP B 1 270 ? 2.977 1.64 6.246 1 98.81 270 ASP B N 1
ATOM 4617 C CA . ASP B 1 270 ? 3.564 1.088 5.027 1 98.81 270 ASP B CA 1
ATOM 4618 C C . ASP B 1 270 ? 2.588 1.175 3.857 1 98.81 270 ASP B C 1
ATOM 4620 O O . ASP B 1 270 ? 2.938 1.675 2.787 1 98.81 270 ASP B O 1
ATOM 4624 N N . ALA B 1 271 ? 1.41 0.734 4.121 1 98.94 271 ALA B N 1
ATOM 4625 C CA . ALA B 1 271 ? 0.387 0.749 3.078 1 98.94 271 ALA B CA 1
ATOM 4626 C C . ALA B 1 271 ? 0.076 2.174 2.633 1 98.94 271 ALA B C 1
ATOM 4628 O O . ALA B 1 271 ? -0.017 2.451 1.435 1 98.94 271 ALA B O 1
ATOM 4629 N N . GLY B 1 272 ? -0.026 3.053 3.6 1 98.81 272 GLY B N 1
ATOM 4630 C CA . GLY B 1 272 ? -0.354 4.434 3.285 1 98.81 272 GLY B CA 1
ATOM 4631 C C . GLY B 1 272 ? 0.742 5.145 2.514 1 98.81 272 GLY B C 1
ATOM 4632 O O . GLY B 1 272 ? 0.485 5.738 1.463 1 98.81 272 GLY B O 1
ATOM 4633 N N . ASN B 1 273 ? 1.938 5.094 3.018 1 98.25 273 ASN B N 1
ATOM 4634 C CA . ASN B 1 273 ? 3.074 5.789 2.424 1 98.25 273 ASN B CA 1
ATOM 4635 C C . ASN B 1 273 ? 3.375 5.273 1.02 1 98.25 273 ASN B C 1
ATOM 4637 O O . ASN B 1 273 ? 3.537 6.062 0.087 1 98.25 273 ASN B O 1
ATOM 4641 N N . ILE B 1 274 ? 3.389 3.955 0.879 1 98.81 274 ILE B N 1
ATOM 4642 C CA . ILE B 1 274 ? 3.699 3.355 -0.414 1 98.81 274 ILE B CA 1
ATOM 4643 C C . ILE B 1 274 ? 2.598 3.693 -1.417 1 98.81 274 ILE B C 1
ATOM 4645 O O . ILE B 1 274 ? 2.883 4.094 -2.549 1 98.81 274 ILE B O 1
ATOM 4649 N N . SER B 1 275 ? 1.388 3.645 -0.962 1 98.88 275 SER B N 1
ATOM 4650 C CA . SER B 1 275 ? 0.247 3.848 -1.849 1 98.88 275 SER B CA 1
ATOM 4651 C C . SER B 1 275 ? 0.183 5.289 -2.346 1 98.88 275 SER B C 1
ATOM 4653 O O . SER B 1 275 ? -0.055 5.531 -3.529 1 98.88 275 SER B O 1
ATOM 4655 N N . TYR B 1 276 ? 0.324 6.27 -1.431 1 97.81 276 TYR B N 1
ATOM 4656 C CA . TYR B 1 276 ? 0.194 7.641 -1.917 1 97.81 276 TYR B CA 1
ATOM 4657 C C . TYR B 1 276 ? 1.328 7.988 -2.873 1 97.81 276 TYR B C 1
ATOM 4659 O O . TYR B 1 276 ? 1.137 8.758 -3.82 1 97.81 276 TYR B O 1
ATOM 4667 N N . LYS B 1 277 ? 2.473 7.391 -2.686 1 98.25 277 LYS B N 1
ATOM 4668 C CA . LYS B 1 277 ? 3.592 7.645 -3.588 1 98.25 277 LYS B CA 1
ATOM 4669 C C . LYS B 1 277 ? 3.373 6.973 -4.938 1 98.25 277 LYS B C 1
ATOM 4671 O O . LYS B 1 277 ? 3.789 7.496 -5.973 1 98.25 277 LYS B O 1
ATOM 4676 N N . ILE B 1 278 ? 2.727 5.793 -4.949 1 98.81 278 ILE B N 1
ATOM 4677 C CA . ILE B 1 278 ? 2.316 5.172 -6.203 1 98.81 278 ILE B CA 1
ATOM 4678 C C . ILE B 1 278 ? 1.324 6.082 -6.926 1 98.81 278 ILE B C 1
ATOM 4680 O O . ILE B 1 278 ? 1.455 6.32 -8.133 1 98.81 278 ILE B O 1
ATOM 4684 N N . LEU B 1 279 ? 0.341 6.609 -6.203 1 98.62 279 LEU B N 1
ATOM 4685 C CA . LEU B 1 279 ? -0.655 7.516 -6.77 1 98.62 279 LEU B CA 1
ATOM 4686 C C . LEU B 1 279 ? 0.01 8.742 -7.383 1 98.62 279 LEU B C 1
ATOM 4688 O O . LEU B 1 279 ? -0.38 9.188 -8.469 1 98.62 279 LEU B O 1
ATOM 4692 N N . GLN B 1 280 ? 1.034 9.172 -6.707 1 96.75 280 GLN B N 1
ATOM 4693 C CA . GLN B 1 280 ? 1.758 10.344 -7.176 1 96.75 280 GLN B CA 1
ATOM 4694 C C . GLN B 1 280 ? 2.617 10.016 -8.391 1 96.75 280 GLN B C 1
ATOM 4696 O O . GLN B 1 280 ? 2.537 10.695 -9.414 1 96.75 280 GLN B O 1
ATOM 4701 N N . ARG B 1 281 ? 3.393 8.977 -8.367 1 97.44 281 ARG B N 1
ATOM 4702 C CA . ARG B 1 281 ? 4.457 8.727 -9.328 1 97.44 281 ARG B CA 1
ATOM 4703 C C . ARG B 1 281 ? 3.92 8 -10.562 1 97.44 281 ARG B C 1
ATOM 4705 O O . ARG B 1 281 ? 4.418 8.195 -11.672 1 97.44 281 ARG B O 1
ATOM 4712 N N . TYR B 1 282 ? 2.918 7.129 -10.32 1 98.06 282 TYR B N 1
ATOM 4713 C CA . TYR B 1 282 ? 2.504 6.273 -11.43 1 98.06 282 TYR B CA 1
ATOM 4714 C C . TYR B 1 282 ? 1.088 6.609 -11.883 1 98.06 282 TYR B C 1
ATOM 4716 O O . TYR B 1 282 ? 0.707 6.32 -13.016 1 98.06 282 TYR B O 1
ATOM 4724 N N . ALA B 1 283 ? 0.244 7.211 -10.969 1 97.81 283 ALA B N 1
ATOM 4725 C CA . ALA B 1 283 ? -1.154 7.422 -11.336 1 97.81 283 ALA B CA 1
ATOM 4726 C C . ALA B 1 283 ? -1.416 8.883 -11.688 1 97.81 283 ALA B C 1
ATOM 4728 O O . ALA B 1 283 ? -2.539 9.25 -12.039 1 97.81 283 ALA B O 1
ATOM 4729 N N . GLY B 1 284 ? -0.416 9.766 -11.484 1 96.56 284 GLY B N 1
ATOM 4730 C CA . GLY B 1 284 ? -0.501 11.125 -11.977 1 96.56 284 GLY B CA 1
ATOM 4731 C C . GLY B 1 284 ? -1.208 12.062 -11.016 1 96.56 284 GLY B C 1
ATOM 4732 O O . GLY B 1 284 ? -1.589 13.18 -11.391 1 96.56 284 GLY B O 1
ATOM 4733 N N . PHE B 1 285 ? -1.458 11.664 -9.812 1 97.06 285 PHE B N 1
ATOM 4734 C CA . PHE B 1 285 ? -2.078 12.539 -8.828 1 97.06 285 PHE B CA 1
ATOM 4735 C C . PHE B 1 285 ? -1.065 13.539 -8.273 1 97.06 285 PHE B C 1
ATOM 4737 O O . PHE B 1 285 ? 0.074 13.172 -7.977 1 97.06 285 PHE B O 1
ATOM 4744 N N . GLU B 1 286 ? -1.446 14.773 -8.141 1 93.06 286 GLU B N 1
ATOM 4745 C CA . GLU B 1 286 ? -0.633 15.812 -7.512 1 93.06 286 GLU B CA 1
ATOM 4746 C C . GLU B 1 286 ? -0.958 15.945 -6.027 1 93.06 286 GLU B C 1
ATOM 4748 O O . GLU B 1 286 ? -2.113 16.172 -5.656 1 93.06 286 GLU B O 1
ATOM 4753 N N . PRO B 1 287 ? 0.018 15.844 -5.215 1 92.56 287 PRO B N 1
ATOM 4754 C CA . PRO B 1 287 ? -0.248 15.844 -3.775 1 92.56 287 PRO B CA 1
ATOM 4755 C C . PRO B 1 287 ? -0.213 17.25 -3.172 1 92.56 287 PRO B C 1
ATOM 4757 O O . PRO B 1 287 ? 0.562 18.094 -3.619 1 92.56 287 PRO B O 1
ATOM 4760 N N . THR B 1 288 ? -1.041 17.547 -2.203 1 92.38 288 THR B N 1
ATOM 4761 C CA . THR B 1 288 ? -0.98 18.672 -1.263 1 92.38 288 THR B CA 1
ATOM 4762 C C . THR B 1 288 ? -0.937 18.156 0.176 1 92.38 288 THR B C 1
ATOM 4764 O O . THR B 1 288 ? -1.897 17.547 0.655 1 92.38 288 THR B O 1
ATOM 4767 N N . GLY B 1 289 ? 0.126 18.375 0.859 1 92.19 289 GLY B N 1
ATOM 4768 C CA . GLY B 1 289 ? 0.353 17.875 2.201 1 92.19 289 GLY B CA 1
ATOM 4769 C C . GLY B 1 289 ? 1.755 17.328 2.406 1 92.19 289 GLY B C 1
ATOM 4770 O O . GLY B 1 289 ? 2.674 17.672 1.662 1 92.19 289 GLY B O 1
ATOM 4771 N N . PRO B 1 290 ? 1.817 16.469 3.393 1 93.56 290 PRO B N 1
ATOM 4772 C CA . PRO B 1 290 ? 0.825 15.992 4.359 1 93.56 290 PRO B CA 1
ATOM 4773 C C . PRO B 1 290 ? 0.268 17.109 5.234 1 93.56 290 PRO B C 1
ATOM 4775 O O . PRO B 1 290 ? 1.002 18.031 5.609 1 93.56 290 PRO B O 1
ATOM 4778 N N . ILE B 1 291 ? -0.997 17.078 5.43 1 97.56 291 ILE B N 1
ATOM 4779 C CA . ILE B 1 291 ? -1.688 17.969 6.355 1 97.56 291 ILE B CA 1
ATOM 4780 C C . ILE B 1 291 ? -1.869 17.281 7.703 1 97.56 291 ILE B C 1
ATOM 4782 O O . ILE B 1 291 ? -2.324 16.125 7.766 1 97.56 291 ILE B O 1
ATOM 4786 N N . ILE B 1 292 ? -1.441 17.906 8.758 1 98.12 292 ILE B N 1
ATOM 4787 C CA . ILE B 1 292 ? -1.592 17.344 10.094 1 98.12 292 ILE B CA 1
ATOM 4788 C C . ILE B 1 292 ? -2.982 17.672 10.641 1 98.12 292 ILE B C 1
ATOM 4790 O O . ILE B 1 292 ? -3.389 18.828 10.672 1 98.12 292 ILE B O 1
ATOM 4794 N N . ILE B 1 293 ? -3.668 16.656 11.039 1 98.25 293 ILE B N 1
ATOM 4795 C CA . ILE B 1 293 ? -5 16.859 11.602 1 98.25 293 ILE B CA 1
ATOM 4796 C C . ILE B 1 293 ? -5.086 16.203 12.984 1 98.25 293 ILE B C 1
ATOM 4798 O O . ILE B 1 293 ? -4.281 15.336 13.32 1 98.25 293 ILE B O 1
ATOM 4802 N N . GLY B 1 294 ? -5.988 16.703 13.789 1 97.62 294 GLY B N 1
ATOM 4803 C CA . GLY B 1 294 ? -6.184 16.156 15.117 1 97.62 294 GLY B CA 1
ATOM 4804 C C . GLY B 1 294 ? -5.516 16.984 16.203 1 97.62 294 GLY B C 1
ATOM 4805 O O . GLY B 1 294 ? -5.762 16.766 17.391 1 97.62 294 GLY B O 1
ATOM 4806 N N . LEU B 1 295 ? -4.676 17.969 15.867 1 97.94 295 LEU B N 1
ATOM 4807 C CA . LEU B 1 295 ? -4.078 18.875 16.844 1 97.94 295 LEU B CA 1
ATOM 4808 C C . LEU B 1 295 ? -5.109 19.859 17.375 1 97.94 295 LEU B C 1
ATOM 4810 O O . LEU B 1 295 ? -6.094 20.172 16.703 1 97.94 295 LEU B O 1
ATOM 4814 N N . ASP B 1 296 ? -4.859 20.375 18.547 1 97.38 296 ASP B N 1
ATOM 4815 C CA . ASP B 1 296 ? -5.773 21.328 19.172 1 97.38 296 ASP B CA 1
ATOM 4816 C C . ASP B 1 296 ? -5.805 22.641 18.391 1 97.38 296 ASP B C 1
ATOM 4818 O O . ASP B 1 296 ? -6.797 23.375 18.453 1 97.38 296 ASP B O 1
ATOM 4822 N N . LYS B 1 297 ? -4.715 22.984 17.734 1 97.69 297 LYS B N 1
ATOM 4823 C CA . LYS B 1 297 ? -4.559 24.125 16.828 1 97.69 297 LYS B CA 1
ATOM 4824 C C . LYS B 1 297 ? -3.703 23.75 15.617 1 97.69 297 LYS B C 1
ATOM 4826 O O . LYS B 1 297 ? -2.877 22.828 15.688 1 97.69 297 LYS B O 1
ATOM 4831 N N . PRO B 1 298 ? -3.865 24.422 14.555 1 97.94 298 PRO B N 1
ATOM 4832 C CA . PRO B 1 298 ? -3.24 23.953 13.312 1 97.94 298 PRO B CA 1
ATOM 4833 C C . PRO B 1 298 ? -1.734 24.203 13.289 1 97.94 298 PRO B C 1
ATOM 4835 O O . PRO B 1 298 ? -1.288 25.344 13.406 1 97.94 298 PRO B O 1
ATOM 4838 N N . VAL B 1 299 ? -0.964 23.234 13.148 1 98.38 299 VAL B N 1
ATOM 4839 C CA . VAL B 1 299 ? 0.46 23.219 12.836 1 98.38 299 VAL B CA 1
ATOM 4840 C C . VAL B 1 299 ? 0.747 22.188 11.75 1 98.38 299 VAL B C 1
ATOM 4842 O O . VAL B 1 299 ? 0.353 21.031 11.867 1 98.38 299 VAL B O 1
ATOM 4845 N N . ASN B 1 300 ? 1.366 22.609 10.664 1 98.38 300 ASN B N 1
ATOM 4846 C CA . ASN B 1 300 ? 1.643 21.688 9.57 1 98.38 300 ASN B CA 1
ATOM 4847 C C . ASN B 1 300 ? 3.135 21.609 9.266 1 98.38 300 ASN B C 1
ATOM 4849 O O . ASN B 1 300 ? 3.873 22.562 9.5 1 98.38 300 ASN B O 1
ATOM 4853 N N . ASP B 1 301 ? 3.508 20.469 8.805 1 95.88 301 ASP B N 1
ATOM 4854 C CA . ASP B 1 301 ? 4.898 20.141 8.508 1 95.88 301 ASP B CA 1
ATOM 4855 C C . ASP B 1 301 ? 5.168 20.203 7.004 1 95.88 301 ASP B C 1
ATOM 4857 O O . ASP B 1 301 ? 4.324 19.797 6.203 1 95.88 301 ASP B O 1
ATOM 4861 N N . LEU B 1 302 ? 6.289 20.719 6.605 1 93 302 LEU B N 1
ATOM 4862 C CA . LEU B 1 302 ? 6.77 20.734 5.227 1 93 302 LEU B CA 1
ATOM 4863 C C . LEU B 1 302 ? 7.887 19.719 5.031 1 93 302 LEU B C 1
ATOM 4865 O O . LEU B 1 302 ? 8.625 19.406 5.969 1 93 302 LEU B O 1
ATOM 4869 N N . SER B 1 303 ? 7.926 19.188 3.805 1 86.75 303 SER B N 1
ATOM 4870 C CA . SER B 1 303 ? 9.07 18.344 3.479 1 86.75 303 SER B CA 1
ATOM 4871 C C . SER B 1 303 ? 10.312 19.188 3.201 1 86.75 303 SER B C 1
ATOM 4873 O O . SER B 1 303 ? 10.211 20.359 2.84 1 86.75 303 SER B O 1
ATOM 4875 N N . ARG B 1 304 ? 11.477 18.609 3.283 1 82.06 304 ARG B N 1
ATOM 4876 C CA . ARG B 1 304 ? 12.75 19.297 3.061 1 82.06 304 ARG B CA 1
ATOM 4877 C C . ARG B 1 304 ? 12.883 19.75 1.612 1 82.06 304 ARG B C 1
ATOM 4879 O O . ARG B 1 304 ? 13.664 20.656 1.312 1 82.06 304 ARG B O 1
ATOM 4886 N N . GLY B 1 305 ? 12.117 19.141 0.774 1 82.69 305 GLY B N 1
ATOM 4887 C CA . GLY B 1 305 ? 12.172 19.484 -0.64 1 82.69 305 GLY B CA 1
ATOM 4888 C C . GLY B 1 305 ? 10.984 20.297 -1.109 1 82.69 305 GLY B C 1
ATOM 4889 O O . GLY B 1 305 ? 10.773 20.469 -2.312 1 82.69 305 GLY B O 1
ATOM 4890 N N . ALA B 1 306 ? 10.234 20.812 -0.186 1 89.81 306 ALA B N 1
ATOM 4891 C CA . ALA B 1 306 ? 9.039 21.562 -0.543 1 89.81 306 ALA B CA 1
ATOM 4892 C C . ALA B 1 306 ? 9.398 22.812 -1.338 1 89.81 306 ALA B C 1
ATOM 4894 O O . ALA B 1 306 ? 10.297 23.562 -0.957 1 89.81 306 ALA B O 1
ATOM 4895 N N . GLY B 1 307 ? 8.75 23 -2.477 1 92.25 307 GLY B N 1
ATOM 4896 C CA . GLY B 1 307 ? 8.898 24.203 -3.266 1 92.25 307 GLY B CA 1
ATOM 4897 C C . GLY B 1 307 ? 7.934 25.312 -2.867 1 92.25 307 GLY B C 1
ATOM 4898 O O . GLY B 1 307 ? 7.121 25.125 -1.96 1 92.25 307 GLY B O 1
ATOM 4899 N N . LEU B 1 308 ? 8.086 26.391 -3.564 1 96.06 308 LEU B N 1
ATOM 4900 C CA . LEU B 1 308 ? 7.293 27.578 -3.273 1 96.06 308 LEU B CA 1
ATOM 4901 C C . LEU B 1 308 ? 5.801 27.266 -3.299 1 96.06 308 LEU B C 1
ATOM 4903 O O . LEU B 1 308 ? 5.066 27.641 -2.385 1 96.06 308 LEU B O 1
ATOM 4907 N N . PHE B 1 309 ? 5.379 26.609 -4.254 1 93.75 309 PHE B N 1
ATOM 4908 C CA . PHE B 1 309 ? 3.961 26.297 -4.41 1 93.75 309 PHE B CA 1
ATOM 4909 C C . PHE B 1 309 ? 3.449 25.5 -3.215 1 93.75 309 PHE B C 1
ATOM 4911 O O . PHE B 1 309 ? 2.348 25.75 -2.723 1 93.75 309 PHE B O 1
ATOM 4918 N N . GLU B 1 310 ? 4.172 24.578 -2.793 1 92.44 310 GLU B N 1
ATOM 4919 C CA . GLU B 1 310 ? 3.768 23.734 -1.671 1 92.44 310 GLU B CA 1
ATOM 4920 C C . GLU B 1 310 ? 3.633 24.547 -0.388 1 92.44 310 GLU B C 1
ATOM 4922 O O . GLU B 1 310 ? 2.682 24.375 0.375 1 92.44 310 GLU B O 1
ATOM 4927 N N . VAL B 1 311 ? 4.617 25.406 -0.131 1 96.56 311 VAL B N 1
ATOM 4928 C CA . VAL B 1 311 ? 4.582 26.234 1.075 1 96.56 311 VAL B CA 1
ATOM 4929 C C . VAL B 1 311 ? 3.355 27.141 1.046 1 96.56 311 VAL B C 1
ATOM 4931 O O . VAL B 1 311 ? 2.635 27.25 2.039 1 96.56 311 VAL B O 1
ATOM 4934 N N . VAL B 1 312 ? 3.131 27.719 -0.117 1 97.12 312 VAL B N 1
ATOM 4935 C CA . VAL B 1 312 ? 2.002 28.641 -0.263 1 97.12 312 VAL B CA 1
ATOM 4936 C C . VAL B 1 312 ? 0.693 27.875 -0.081 1 97.12 312 VAL B C 1
ATOM 4938 O O . VAL B 1 312 ? -0.185 28.297 0.67 1 97.12 312 VAL B O 1
ATOM 4941 N N . SER B 1 313 ? 0.545 26.734 -0.69 1 96.12 313 SER B N 1
ATOM 4942 C CA . SER B 1 313 ? -0.667 25.922 -0.6 1 96.12 313 SER B CA 1
ATOM 4943 C C . SER B 1 313 ? -0.937 25.484 0.836 1 96.12 313 SER B C 1
ATOM 4945 O O . SER B 1 313 ? -2.068 25.578 1.316 1 96.12 313 SER B O 1
ATOM 4947 N N . LEU B 1 314 ? 0.086 25.094 1.493 1 96.69 314 LEU B N 1
ATOM 4948 C CA . LEU B 1 314 ? -0.071 24.609 2.857 1 96.69 314 LEU B CA 1
ATOM 4949 C C . LEU B 1 314 ? -0.423 25.75 3.807 1 96.69 314 LEU B C 1
ATOM 4951 O O . LEU B 1 314 ? -1.105 25.531 4.812 1 96.69 314 LEU B O 1
ATOM 4955 N N . SER B 1 315 ? 0.048 26.953 3.473 1 97.69 315 SER B N 1
ATOM 4956 C CA . SER B 1 315 ? -0.322 28.109 4.262 1 97.69 315 SER B CA 1
ATOM 4957 C C . SER B 1 315 ? -1.831 28.344 4.242 1 97.69 315 SER B C 1
ATOM 4959 O O . SER B 1 315 ? -2.436 28.609 5.281 1 97.69 315 SER B O 1
ATOM 4961 N N . TYR B 1 316 ? -2.379 28.172 3.072 1 97.62 316 TYR B N 1
ATOM 4962 C CA . TYR B 1 316 ? -3.814 28.391 2.949 1 97.62 316 TYR B CA 1
ATOM 4963 C C . TYR B 1 316 ? -4.602 27.25 3.58 1 97.62 316 TYR B C 1
ATOM 4965 O O . TYR B 1 316 ? -5.664 27.469 4.168 1 97.62 316 TYR B O 1
ATOM 4973 N N . VAL B 1 317 ? -4.105 26.047 3.471 1 97.5 317 VAL B N 1
ATOM 4974 C CA . VAL B 1 317 ? -4.742 24.922 4.145 1 97.5 317 VAL B CA 1
ATOM 4975 C C . VAL B 1 317 ? -4.715 25.141 5.656 1 97.5 317 VAL B C 1
ATOM 4977 O O . VAL B 1 317 ? -5.719 24.922 6.336 1 97.5 317 VAL B O 1
ATOM 4980 N N . THR B 1 318 ? -3.555 25.547 6.148 1 98.12 318 THR B N 1
ATOM 4981 C CA . THR B 1 318 ? -3.393 25.812 7.574 1 98.12 318 THR B CA 1
ATOM 4982 C C . THR B 1 318 ? -4.348 26.906 8.039 1 98.12 318 THR B C 1
ATOM 4984 O O . THR B 1 318 ? -4.965 26.797 9.094 1 98.12 318 THR B O 1
ATOM 4987 N N . ALA B 1 319 ? -4.434 27.938 7.227 1 98 319 ALA B N 1
ATOM 4988 C CA . ALA B 1 319 ? -5.348 29.031 7.535 1 98 319 ALA B CA 1
ATOM 4989 C C . ALA B 1 319 ? -6.789 28.547 7.621 1 98 319 ALA B C 1
ATOM 4991 O O . ALA B 1 319 ? -7.527 28.922 8.531 1 98 319 ALA B O 1
ATOM 4992 N N . LEU B 1 320 ? -7.129 27.719 6.711 1 97.5 320 LEU B N 1
ATOM 4993 C CA . LEU B 1 320 ? -8.5 27.219 6.684 1 97.5 320 LEU B CA 1
ATOM 4994 C C . LEU B 1 320 ? -8.781 26.359 7.906 1 97.5 320 LEU B C 1
ATOM 4996 O O . LEU B 1 320 ? -9.906 26.328 8.406 1 97.5 320 LEU B O 1
ATOM 5000 N N . GLN B 1 321 ? -7.82 25.656 8.406 1 97.5 321 GLN B N 1
ATOM 5001 C CA . GLN B 1 321 ? -7.957 24.781 9.57 1 97.5 321 GLN B CA 1
ATOM 5002 C C . GLN B 1 321 ? -8.258 25.594 10.828 1 97.5 321 GLN B C 1
ATOM 5004 O O . GLN B 1 321 ? -8.656 25.031 11.852 1 97.5 321 GLN B O 1
ATOM 5009 N N . THR B 1 322 ? -8.055 26.875 10.828 1 95.56 322 THR B N 1
ATOM 5010 C CA . THR B 1 322 ? -8.258 27.703 12.016 1 95.56 322 THR B CA 1
ATOM 5011 C C . THR B 1 322 ? -9.742 27.906 12.289 1 95.56 322 THR B C 1
ATOM 5013 O O . THR B 1 322 ? -10.125 28.359 13.375 1 95.56 322 THR B O 1
ATOM 5016 N N . LYS B 1 323 ? -10.609 27.578 11.336 1 86.81 323 LYS B N 1
ATOM 5017 C CA . LYS B 1 323 ? -12.055 27.75 11.469 1 86.81 323 LYS B CA 1
ATOM 5018 C C . LYS B 1 323 ? -12.602 26.891 12.602 1 86.81 323 LYS B C 1
ATOM 5020 O O . LYS B 1 323 ? -13.633 27.234 13.195 1 86.81 323 LYS B O 1
ATOM 5025 N N . ASN B 1 324 ? -12.031 25.719 12.906 1 69.12 324 ASN B N 1
ATOM 5026 C CA . ASN B 1 324 ? -12.57 24.734 13.844 1 69.12 324 ASN B CA 1
ATOM 5027 C C . ASN B 1 324 ? -12.086 25 15.266 1 69.12 324 ASN B C 1
ATOM 5029 O O . ASN B 1 324 ? -10.922 25.344 15.477 1 69.12 324 ASN B O 1
#

Organism: Malacoplasma penetrans (strain HF-2) (NCBI:txid272633)

Nearest PDB structures (foldseek):
  6iox-assembly1_B  TM=9.242E-01  e=5.536E-34  Porphyromonas gingivalis ATCC 33277
  4e4r-assembly1_A-2  TM=8.970E-01  e=5.460E-32  Staphylococcus aureus subsp. aureus MRSA252
  7t88-assembly1_A-2  TM=9.221E-01  e=5.750E-31  Escherichia coli str. K-12 substr. MG1655
  8fir-assembly1_B  TM=8.750E-01  e=2.968E-29  Treponema pallidum
  1vmi-assembly1_A-2  TM=8.945E-01  e=2.196E-28  Escherichia coli

Sequence (648 aa):
MKIIQNIKKDVSSLGYKPTIVYAEGWNKTIQEAATQVKNENLVDVVVIFRTQEELNGFNNTANVKTIVIENSDLSQYANLLFDLRKEKGLSYEDAVKLSKEPNYLACLMVKSNENWGAICGIEYTTKDTLRAALQVIKAKKGSIVNSIMILEREDKSIFASDIGLVINPSAEELSKIVYNCVDFIVNTLKIVNNNVAMLSYSTNGSGAGESVDKVKQAFELYKTLPQNPHANVYGEIQFDAAVDSKIRSKKSPDCTWSGDANVFVFPNLDAGNISYKILQRYAGFEPTGPIIIGLDKPVNDLSRGAGLFEVVSLSYVTALQTKNMKIIQNIKKDVSSLGYKPTIVYAEGWNKTIQEAATQVKNENLVDVVVIFRTQEELNGFNNTANVKTIVIENSDLSQYANLLFDLRKEKGLSYEDAVKLSKEPNYLACLMVKSNENWGAICGIEYTTKDTLRAALQVIKAKKGSIVNSIMILEREDKSIFASDIGLVINPSAEELSKIVYNCVDFIVNTLKIVNNNVAMLSYSTNGSGAGESVDKVKQAFELYKTLPQNPHANVYGEIQFDAAVDSKIRSKKSPDCTWSGDANVFVFPNLDAGNISYKILQRYAGFEPTGPIIIGLDKPVNDLSRGAGLFEVVSLSYVTALQTKN